Protein AF-A0A3M2DVV2-F1 (afdb_monomer)

Solvent-accessible surface area (backbone atoms only — not comparable to full-atom values): 29116 Å² total; per-residue (Å²): 140,89,76,78,59,65,28,64,72,81,63,58,71,36,78,46,66,50,74,40,46,34,91,76,77,44,74,50,50,71,62,49,54,54,27,66,40,82,92,58,80,50,89,49,68,68,37,31,52,50,21,64,58,34,41,69,49,51,72,71,43,54,72,71,62,48,73,38,52,23,46,72,46,57,51,64,42,63,79,53,57,66,66,56,40,26,35,35,51,55,31,50,72,57,50,33,54,61,42,80,55,45,69,42,31,66,51,65,69,53,43,27,72,60,34,25,70,75,41,95,84,52,73,53,38,33,50,72,96,44,59,50,53,31,35,46,90,30,47,35,35,40,34,40,27,32,34,43,40,78,24,39,41,29,57,55,83,87,37,46,28,61,69,47,60,49,99,85,56,46,45,44,74,50,28,68,40,81,39,61,34,39,39,39,36,31,57,66,97,79,60,38,61,57,33,27,38,30,39,39,34,45,36,78,52,45,28,42,63,63,44,54,47,52,36,25,59,35,10,70,66,56,22,26,36,35,29,43,47,53,76,41,16,18,70,51,22,96,79,49,46,51,53,32,24,82,50,49,65,46,84,40,63,63,89,45,28,35,82,63,59,63,56,23,49,41,58,41,54,18,63,52,65,37,64,90,43,64,47,57,40,44,52,40,26,20,33,46,39,43,50,43,15,28,49,54,36,22,51,43,32,24,50,55,68,32,68,52,62,57,53,20,56,40,31,41,75,54,73,42,66,56,49,60,39,49,30,73,27,26,20,36,40,24,29,29,54,14,16,23,32,49,46,42,26,44,21,38,36,65,49,38,44,26,37,40,32,27,32,35,45,21,34,52,52,62,48,14,32,58,39,7,71,71,33,17,71,63,45,41,55,60,59,22,63,83,65,75,37,59,94,63,45,38,74,63,34,92,85,29,27,52,89,76,36,69,68,53,46,52,45,28,64,48,20,38,65,38,33,26,46,76,35,22,59,30,28,60,52,3,66,59,35,83,57,59,33,38,30,37,40,40,35,34,27,59,74,15,47,57,40,15,54,58,13,36,40,18,38,34,44,28,26,68,34,28,32,39,78,65,64,52,96,51,73,63,99,58,70,92,63,85,64,50,84,62,57,69,50,70,75,64,61,46,50,24,79,34,85,88,52,68,22,21,57,32,28,39,71,39,39,68,29,44,60,53,23,75,49,23,40,32,46,60,46,53,52,77,40,69,47,52,72,63,41,71,44,97,65,62,47,73,48,63,22,55,16,71,47,43,52,56,34,49,44,49,27,41,47,34,36,37,73,68,45,70,26,46,50,51,47,74,62,55,134

Structure (mmCIF, N/CA/C/O backbone):
data_AF-A0A3M2DVV2-F1
#
_entry.id   AF-A0A3M2DVV2-F1
#
loop_
_atom_site.group_PDB
_atom_site.id
_atom_site.type_symbol
_atom_site.label_atom_id
_atom_site.label_alt_id
_atom_site.label_comp_id
_atom_site.label_asym_id
_atom_site.label_entity_id
_atom_site.label_seq_id
_atom_site.pdbx_PDB_ins_code
_atom_site.Cartn_x
_atom_site.Cartn_y
_atom_site.Cartn_z
_atom_site.occupancy
_atom_site.B_iso_or_equiv
_atom_site.auth_seq_id
_atom_site.auth_comp_id
_atom_site.auth_asym_id
_atom_site.auth_atom_id
_atom_site.pdbx_PDB_model_num
ATOM 1 N N . MET A 1 1 ? 14.781 4.306 -29.295 1.00 57.38 1 MET A N 1
ATOM 2 C CA . MET A 1 1 ? 15.079 3.486 -28.100 1.00 57.38 1 MET A CA 1
ATOM 3 C C . MET A 1 1 ? 13.849 2.662 -27.777 1.00 57.38 1 MET A C 1
ATOM 5 O O . MET A 1 1 ? 12.753 3.144 -28.037 1.00 57.38 1 MET A O 1
ATOM 9 N N . ALA A 1 2 ? 14.022 1.432 -27.300 1.00 65.19 2 ALA A N 1
ATOM 10 C CA . ALA A 1 2 ? 12.924 0.531 -26.959 1.00 65.19 2 ALA A CA 1
ATOM 11 C C . ALA A 1 2 ? 12.970 0.236 -25.456 1.00 65.19 2 ALA A C 1
ATOM 13 O O . ALA A 1 2 ? 14.047 -0.014 -24.921 1.00 65.19 2 ALA A O 1
ATOM 14 N N . ALA A 1 3 ? 11.817 0.292 -24.797 1.00 72.12 3 ALA A N 1
ATOM 15 C CA . ALA A 1 3 ? 11.613 -0.128 -23.414 1.00 72.12 3 ALA A CA 1
ATOM 16 C C . ALA A 1 3 ? 10.434 -1.114 -23.383 1.00 72.12 3 ALA A C 1
ATOM 18 O O . ALA A 1 3 ? 9.609 -1.078 -24.306 1.00 72.12 3 ALA A O 1
ATOM 19 N N . PRO A 1 4 ? 10.335 -1.980 -22.360 1.00 77.50 4 PRO A N 1
ATOM 20 C CA . PRO A 1 4 ? 9.113 -2.733 -22.111 1.00 77.50 4 PRO A CA 1
ATOM 21 C C . PRO A 1 4 ? 7.898 -1.800 -22.049 1.00 77.50 4 PRO A C 1
ATOM 23 O O . PRO A 1 4 ? 8.006 -0.653 -21.609 1.00 77.50 4 PRO A O 1
ATOM 26 N N . ALA A 1 5 ? 6.747 -2.284 -22.512 1.00 88.25 5 ALA A N 1
ATOM 27 C CA . ALA A 1 5 ? 5.496 -1.553 -22.356 1.00 88.25 5 ALA A CA 1
ATOM 28 C C . ALA A 1 5 ? 5.124 -1.447 -20.867 1.00 88.25 5 ALA A C 1
ATOM 30 O O . ALA A 1 5 ? 5.478 -2.322 -20.072 1.00 88.25 5 ALA A O 1
ATOM 31 N N . TYR A 1 6 ? 4.386 -0.397 -20.504 1.00 91.81 6 TYR A N 1
ATOM 32 C CA . TYR A 1 6 ? 3.827 -0.257 -19.160 1.00 91.81 6 TYR A CA 1
ATOM 33 C C . TYR A 1 6 ? 3.002 -1.494 -18.786 1.00 91.81 6 TYR A C 1
ATOM 35 O O . TYR A 1 6 ? 2.322 -2.087 -19.626 1.00 91.81 6 TYR A O 1
ATOM 43 N N . GLY A 1 7 ? 3.118 -1.919 -17.529 1.00 92.19 7 GLY A N 1
ATOM 44 C CA . GLY A 1 7 ? 2.457 -3.121 -17.021 1.00 92.19 7 GLY A CA 1
ATOM 45 C C . GLY A 1 7 ? 3.051 -4.464 -17.454 1.00 92.19 7 GLY A C 1
ATOM 46 O O . GLY A 1 7 ? 2.515 -5.504 -17.076 1.00 92.19 7 GLY A O 1
ATOM 47 N N . VAL A 1 8 ? 4.156 -4.489 -18.209 1.00 91.81 8 VAL A N 1
ATOM 48 C CA . VAL A 1 8 ? 4.840 -5.740 -18.571 1.00 91.81 8 VAL A CA 1
ATOM 49 C C . VAL A 1 8 ? 6.018 -5.993 -17.636 1.00 91.81 8 VAL A C 1
ATOM 51 O O . VAL A 1 8 ? 7.075 -5.381 -17.768 1.00 91.81 8 VAL A O 1
ATOM 54 N N . VAL A 1 9 ? 5.850 -6.960 -16.733 1.00 92.06 9 VAL A N 1
ATOM 55 C CA . VAL A 1 9 ? 6.906 -7.435 -15.827 1.00 92.06 9 VAL A CA 1
ATOM 56 C C . VAL A 1 9 ? 7.452 -8.765 -16.336 1.00 92.06 9 VAL A C 1
ATOM 58 O O . VAL A 1 9 ? 6.702 -9.708 -16.610 1.00 92.06 9 VAL A O 1
ATOM 61 N N . LEU A 1 10 ? 8.774 -8.857 -16.478 1.00 91.62 10 LEU A N 1
ATOM 62 C CA . LEU A 1 10 ? 9.421 -10.107 -16.860 1.00 91.62 10 LEU A CA 1
ATOM 63 C C . LEU A 1 10 ? 9.375 -11.088 -15.685 1.00 91.62 10 LEU A C 1
ATOM 65 O O . LEU A 1 10 ? 9.749 -10.756 -14.566 1.00 91.62 10 LEU A O 1
ATOM 69 N N . ARG A 1 11 ? 8.959 -12.330 -15.944 1.00 91.12 11 ARG A N 1
ATOM 70 C CA . ARG A 1 11 ? 9.010 -13.412 -14.947 1.00 91.12 11 ARG A CA 1
ATOM 71 C C . ARG A 1 11 ? 10.431 -13.578 -14.426 1.00 91.12 11 ARG A C 1
ATOM 73 O O . ARG A 1 11 ? 11.373 -13.567 -15.221 1.00 91.12 11 ARG A O 1
ATOM 80 N N . GLU A 1 12 ? 10.570 -13.788 -13.124 1.00 93.06 12 GLU A N 1
ATOM 81 C CA . GLU A 1 12 ? 11.866 -14.026 -12.494 1.00 93.06 12 GLU A CA 1
ATOM 82 C C . GLU A 1 12 ? 12.494 -15.351 -12.952 1.00 93.06 12 GLU A C 1
ATOM 84 O O . GLU A 1 12 ? 11.798 -16.251 -13.439 1.00 93.06 12 GLU A O 1
ATOM 89 N N . ARG A 1 13 ? 13.822 -15.472 -12.815 1.00 93.62 13 ARG A N 1
ATOM 90 C CA . ARG A 1 13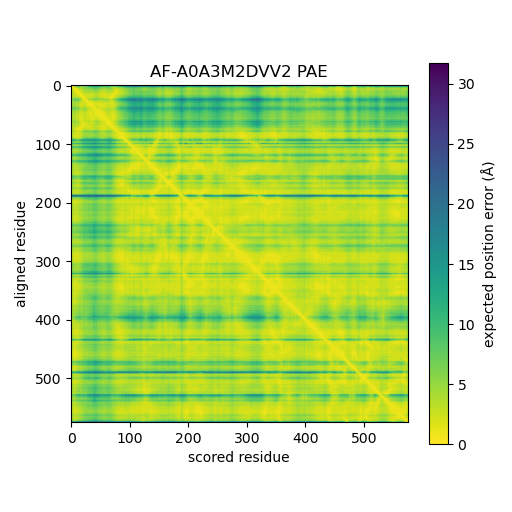 ? 14.599 -16.687 -13.147 1.00 93.62 13 ARG A CA 1
ATOM 91 C C . ARG A 1 13 ? 14.317 -17.244 -14.547 1.00 93.62 13 ARG A C 1
ATOM 93 O O . ARG A 1 13 ? 14.462 -18.441 -14.795 1.00 93.62 13 ARG A O 1
ATOM 100 N N . THR A 1 14 ? 13.896 -16.383 -15.466 1.00 94.44 14 THR A N 1
ATOM 101 C CA . THR A 1 14 ? 13.450 -16.770 -16.801 1.00 94.44 14 THR A CA 1
ATOM 102 C C . THR A 1 14 ? 14.430 -16.235 -17.827 1.00 94.44 14 THR A C 1
ATOM 104 O O . THR A 1 14 ? 14.899 -15.100 -17.742 1.00 94.44 14 THR A O 1
ATOM 107 N N . ARG A 1 15 ? 14.769 -17.083 -18.799 1.00 94.31 15 ARG A N 1
ATOM 108 C CA . ARG A 1 15 ? 15.666 -16.726 -19.894 1.00 94.31 15 ARG A CA 1
ATOM 109 C C . ARG A 1 15 ? 14.869 -16.039 -20.999 1.00 94.31 15 ARG A C 1
ATOM 111 O O . ARG A 1 15 ? 13.943 -16.637 -21.543 1.00 94.31 15 ARG A O 1
ATOM 118 N N . TYR A 1 16 ? 15.264 -14.822 -21.347 1.00 93.62 16 TYR A N 1
ATOM 119 C CA . TYR A 1 16 ? 14.666 -14.017 -22.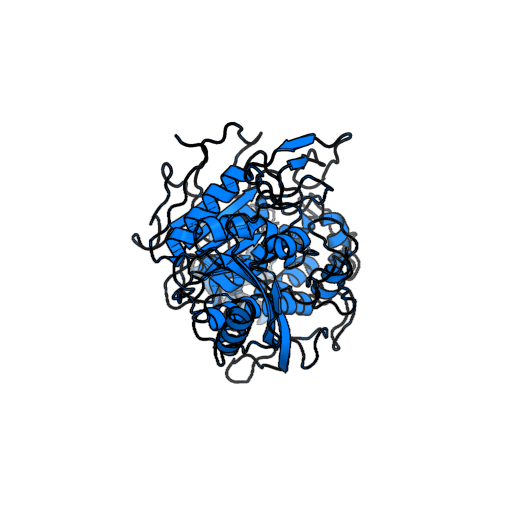407 1.00 93.62 16 TYR A CA 1
ATOM 120 C C . TYR A 1 16 ? 15.675 -13.728 -23.508 1.00 93.62 16 TYR A C 1
ATOM 122 O O . TYR A 1 16 ? 16.884 -13.661 -23.276 1.00 93.62 16 TYR A O 1
ATOM 130 N N . GLY A 1 17 ? 15.156 -13.523 -24.714 1.00 93.56 17 GLY A N 1
ATOM 131 C CA . GLY A 1 17 ? 15.894 -12.911 -25.805 1.00 93.56 17 GLY A CA 1
ATOM 132 C C . GLY A 1 17 ? 15.364 -11.507 -26.072 1.00 93.56 17 GLY A C 1
ATOM 133 O O . GLY A 1 17 ? 14.154 -11.314 -26.148 1.00 93.56 17 GLY A O 1
ATOM 134 N N . ALA A 1 18 ? 16.266 -10.544 -26.234 1.00 92.31 18 ALA A N 1
ATOM 135 C CA . ALA A 1 18 ? 15.945 -9.205 -26.711 1.00 92.31 18 ALA A CA 1
ATOM 136 C C . ALA A 1 18 ? 16.706 -8.940 -28.008 1.00 92.31 18 ALA A C 1
ATOM 138 O O . ALA A 1 18 ? 17.885 -9.275 -28.123 1.00 92.31 18 ALA A O 1
ATOM 139 N N . TYR A 1 19 ? 16.035 -8.334 -28.984 1.00 92.94 19 TYR A N 1
ATOM 140 C CA . TYR A 1 19 ? 16.631 -7.990 -30.268 1.00 92.94 19 TYR A CA 1
ATOM 141 C C . TYR A 1 19 ? 16.130 -6.639 -30.773 1.00 92.94 19 TYR A C 1
ATOM 143 O O . TYR A 1 19 ? 15.045 -6.182 -30.423 1.00 92.94 19 TYR A O 1
ATOM 151 N N . VAL A 1 20 ? 16.949 -6.003 -31.605 1.00 91.56 20 VAL A N 1
ATOM 152 C CA . VAL A 1 20 ? 16.638 -4.753 -32.300 1.00 91.56 20 VAL A CA 1
ATOM 153 C C . VAL A 1 20 ? 16.624 -5.039 -33.790 1.00 91.56 20 VAL A C 1
ATOM 155 O O . VAL A 1 20 ? 17.562 -5.644 -34.306 1.00 91.56 20 VAL A O 1
ATOM 158 N N . LEU A 1 21 ? 15.579 -4.591 -34.480 1.00 92.81 21 LEU A N 1
ATOM 159 C CA . LEU A 1 21 ? 15.460 -4.721 -35.929 1.00 92.81 21 LEU A CA 1
ATOM 160 C C . LEU A 1 21 ? 16.149 -3.557 -36.650 1.00 92.81 21 LEU A C 1
ATOM 162 O O . LEU A 1 21 ? 16.151 -2.426 -36.161 1.00 92.81 21 LEU A O 1
ATOM 166 N N . ARG A 1 22 ? 16.664 -3.805 -37.856 1.00 92.12 22 ARG A N 1
ATOM 167 C CA . ARG A 1 22 ? 17.235 -2.784 -38.750 1.00 92.12 22 ARG A CA 1
ATOM 168 C C . ARG A 1 22 ? 16.234 -1.680 -39.076 1.00 92.12 22 ARG A C 1
ATOM 170 O O . ARG A 1 22 ? 16.613 -0.514 -39.147 1.00 92.12 22 ARG A O 1
ATOM 177 N N . ALA A 1 23 ? 14.949 -2.028 -39.173 1.00 89.25 23 ALA A N 1
ATOM 178 C CA . ALA A 1 23 ? 13.846 -1.082 -39.343 1.00 89.25 23 ALA A CA 1
ATOM 179 C C . ALA A 1 23 ? 13.779 0.004 -38.245 1.00 89.25 23 ALA A C 1
ATOM 181 O O . ALA A 1 23 ? 13.223 1.073 -38.480 1.00 89.25 23 ALA A O 1
ATOM 182 N N . ALA A 1 24 ? 14.388 -0.222 -37.073 1.00 84.06 24 ALA A N 1
ATOM 183 C CA . ALA A 1 24 ? 14.516 0.779 -36.011 1.00 84.06 24 ALA A CA 1
ATOM 184 C C . ALA A 1 24 ? 15.679 1.776 -36.231 1.00 84.06 24 ALA A C 1
ATOM 186 O O . ALA A 1 24 ? 16.019 2.533 -35.322 1.00 84.06 24 ALA A O 1
ATOM 187 N N . GLY A 1 25 ? 16.318 1.766 -37.408 1.00 85.50 25 GLY A N 1
ATOM 188 C CA . GLY A 1 25 ? 17.458 2.626 -37.741 1.00 85.50 25 GLY A CA 1
ATOM 189 C C . GLY A 1 25 ? 18.800 2.131 -37.192 1.00 85.50 25 GLY A C 1
ATOM 190 O O . GLY A 1 25 ? 19.773 2.882 -37.189 1.00 85.50 25 GLY A O 1
ATOM 191 N N . ALA A 1 26 ? 18.866 0.883 -36.719 1.00 85.88 26 ALA A N 1
ATOM 192 C CA . ALA A 1 26 ? 20.089 0.267 -36.216 1.00 85.88 26 ALA A CA 1
ATOM 193 C C . ALA A 1 26 ? 20.823 -0.495 -37.332 1.00 85.88 26 ALA A C 1
ATOM 195 O O . ALA A 1 26 ? 20.215 -1.256 -38.083 1.00 85.88 26 ALA A O 1
ATOM 196 N N . ALA A 1 27 ? 22.144 -0.335 -37.411 1.00 90.88 27 ALA A N 1
ATOM 197 C CA . ALA A 1 27 ? 22.994 -1.139 -38.285 1.00 90.88 27 ALA A CA 1
ATOM 198 C C . ALA A 1 27 ? 23.753 -2.183 -37.450 1.00 90.88 27 ALA A C 1
ATOM 200 O O . ALA A 1 27 ? 24.329 -1.814 -36.422 1.00 90.88 27 ALA A O 1
ATOM 201 N N . PRO A 1 28 ? 23.785 -3.464 -37.862 1.00 92.38 28 PRO A N 1
ATOM 202 C CA . PRO A 1 28 ? 24.572 -4.459 -37.153 1.00 92.38 28 PRO A CA 1
ATOM 203 C C . PRO A 1 28 ? 26.061 -4.149 -37.261 1.00 92.38 28 PRO A C 1
ATOM 205 O O . PRO A 1 28 ? 26.577 -3.844 -38.339 1.00 92.38 28 PRO A O 1
ATOM 208 N N . ALA A 1 29 ? 26.769 -4.268 -36.139 1.00 92.50 29 ALA A N 1
ATOM 209 C CA . ALA A 1 29 ? 28.224 -4.232 -36.151 1.00 92.50 29 ALA A CA 1
ATOM 210 C C . ALA A 1 29 ? 28.768 -5.427 -36.962 1.00 92.50 29 ALA A C 1
ATOM 212 O O . ALA A 1 29 ? 28.179 -6.508 -36.886 1.00 92.50 29 ALA A O 1
ATOM 213 N N . PRO A 1 30 ? 29.906 -5.302 -37.673 1.00 93.25 30 PRO A N 1
ATOM 214 C CA . PRO A 1 30 ? 30.486 -6.412 -38.437 1.00 93.25 30 PRO A CA 1
ATOM 215 C C . PRO A 1 30 ? 30.672 -7.695 -37.613 1.00 93.25 30 PRO A C 1
ATOM 217 O O . PRO A 1 30 ? 30.314 -8.774 -38.071 1.00 93.25 30 PRO A O 1
ATOM 220 N N . ALA A 1 31 ? 31.119 -7.561 -36.360 1.00 92.50 31 ALA A N 1
ATOM 221 C CA . ALA A 1 31 ? 31.248 -8.682 -35.430 1.00 92.50 31 ALA A CA 1
ATOM 222 C C . ALA A 1 31 ? 29.899 -9.351 -35.107 1.00 92.50 31 ALA A C 1
ATOM 224 O O . ALA A 1 31 ? 29.834 -10.563 -34.943 1.00 92.50 31 ALA A O 1
ATOM 225 N N . PHE A 1 32 ? 28.803 -8.587 -35.039 1.00 93.81 32 PHE A N 1
ATOM 226 C CA . PHE A 1 32 ? 27.476 -9.170 -34.852 1.00 93.81 32 PHE A CA 1
ATOM 227 C C . PHE A 1 32 ? 26.983 -9.873 -36.118 1.00 93.81 32 PHE A C 1
ATOM 229 O O . PHE A 1 32 ? 26.365 -10.922 -36.005 1.00 93.81 32 PHE A O 1
ATOM 236 N N . VAL A 1 33 ? 27.280 -9.345 -37.313 1.00 93.62 33 VAL A N 1
ATOM 237 C CA . VAL A 1 33 ? 26.953 -10.027 -38.579 1.00 93.62 33 VAL A CA 1
ATOM 238 C C . VAL A 1 33 ? 27.631 -11.396 -38.642 1.00 93.62 33 VAL A C 1
ATOM 240 O O . VAL A 1 33 ? 26.970 -12.382 -38.951 1.00 93.62 33 VAL A O 1
ATOM 243 N N . GLU A 1 34 ? 28.918 -11.465 -38.294 1.00 94.25 34 GLU A N 1
ATOM 244 C CA . GLU A 1 34 ? 29.663 -12.727 -38.209 1.00 94.25 34 GLU A CA 1
ATOM 245 C C . GLU A 1 34 ? 29.087 -13.652 -37.124 1.00 94.25 34 GLU A C 1
ATOM 247 O O . GLU A 1 34 ? 28.852 -14.830 -37.375 1.00 94.25 34 GLU A O 1
ATOM 252 N N . ALA A 1 35 ? 28.774 -13.125 -35.935 1.00 94.06 35 ALA A N 1
ATOM 253 C CA . ALA A 1 35 ? 28.162 -13.921 -34.872 1.00 94.06 35 ALA A CA 1
ATOM 254 C C . ALA A 1 35 ? 26.756 -14.440 -35.236 1.00 94.06 35 ALA A C 1
ATOM 256 O O . ALA A 1 35 ? 26.377 -15.532 -34.816 1.00 94.06 35 ALA A O 1
ATOM 257 N N . ALA A 1 36 ? 25.975 -13.673 -35.999 1.00 92.75 36 ALA A N 1
ATOM 258 C CA . ALA A 1 36 ? 24.618 -14.026 -36.400 1.00 92.75 36 ALA A CA 1
ATOM 259 C C . ALA A 1 36 ? 24.570 -15.063 -37.536 1.00 92.75 36 ALA A C 1
ATOM 261 O O . ALA A 1 36 ? 23.527 -15.695 -37.731 1.00 92.75 36 ALA A O 1
ATOM 262 N N . ASP A 1 37 ? 25.677 -15.280 -38.258 1.00 92.19 37 ASP A N 1
ATOM 263 C CA . ASP A 1 37 ? 25.796 -16.372 -39.223 1.00 92.19 37 ASP A CA 1
ATOM 264 C C . ASP A 1 37 ? 25.933 -17.718 -38.504 1.00 92.19 37 ASP A C 1
ATOM 266 O O . ASP A 1 37 ? 27.018 -18.179 -38.167 1.00 92.19 37 ASP A O 1
ATOM 270 N N . LEU A 1 38 ? 24.802 -18.388 -38.294 1.00 92.00 38 LEU A N 1
ATOM 271 C CA . LEU A 1 38 ? 24.761 -19.680 -37.613 1.00 92.00 38 LEU A CA 1
ATOM 272 C C . LEU A 1 38 ? 25.299 -20.853 -38.452 1.00 92.00 38 LEU A C 1
ATOM 274 O O . LEU A 1 38 ? 25.334 -21.971 -37.928 1.00 92.00 38 LEU A O 1
ATOM 278 N N . THR A 1 39 ? 25.682 -20.634 -39.718 1.00 93.19 39 THR A N 1
ATOM 279 C CA . THR A 1 39 ? 26.181 -21.692 -40.616 1.00 93.19 39 THR A CA 1
ATOM 280 C C . THR A 1 39 ? 27.647 -22.037 -40.374 1.00 93.19 39 THR A C 1
ATOM 282 O O . THR A 1 39 ? 28.076 -23.152 -40.677 1.00 93.19 39 THR A O 1
ATOM 285 N N . THR A 1 40 ? 28.405 -21.110 -39.787 1.00 93.19 40 THR A N 1
ATOM 286 C CA . THR A 1 40 ? 29.817 -21.287 -39.455 1.00 93.19 40 THR A CA 1
ATOM 287 C C . THR A 1 40 ? 30.097 -20.842 -38.021 1.00 93.19 40 THR A C 1
ATOM 289 O O . THR A 1 40 ? 29.336 -20.082 -37.424 1.00 93.19 40 THR A O 1
ATOM 292 N N . VAL A 1 41 ? 31.173 -21.370 -37.431 1.00 93.69 41 VAL A N 1
ATOM 293 C CA . VAL A 1 41 ? 31.670 -20.897 -36.133 1.00 93.69 41 VAL A CA 1
ATOM 294 C C . VAL A 1 41 ? 32.752 -19.846 -36.402 1.00 93.69 41 VAL A C 1
ATOM 296 O O . VAL A 1 41 ? 33.725 -20.180 -37.086 1.00 93.69 41 VAL A O 1
ATOM 299 N N . PRO A 1 42 ? 32.612 -18.615 -35.879 1.00 95.88 42 PRO A N 1
ATOM 300 C CA . PRO A 1 42 ? 33.603 -17.553 -36.029 1.00 95.88 42 PRO A CA 1
ATOM 301 C C . PRO A 1 42 ? 34.996 -17.999 -35.579 1.00 95.88 42 PRO A C 1
ATOM 303 O O . PRO A 1 42 ? 35.143 -18.682 -34.563 1.00 95.88 42 PRO A O 1
ATOM 306 N N . SER A 1 43 ? 36.036 -17.600 -36.315 1.00 95.31 43 SER A N 1
ATOM 307 C CA . SER A 1 43 ? 37.419 -17.908 -35.923 1.00 95.31 43 SER A CA 1
ATOM 308 C C . SER A 1 43 ? 37.906 -17.049 -34.758 1.00 95.31 43 SER A C 1
ATOM 310 O O . SER A 1 43 ? 38.802 -17.467 -34.025 1.00 95.31 43 SER A O 1
ATOM 312 N N . ASP A 1 44 ? 37.332 -15.853 -34.592 1.00 96.56 44 ASP A N 1
ATOM 313 C CA . ASP A 1 44 ? 37.590 -15.000 -33.436 1.00 96.56 44 ASP A CA 1
ATOM 314 C C . ASP A 1 44 ? 36.877 -15.584 -32.196 1.00 96.56 44 ASP A C 1
ATOM 316 O O . ASP A 1 44 ? 35.644 -15.694 -32.194 1.00 96.56 44 ASP A O 1
ATOM 320 N N . PRO A 1 45 ? 37.608 -15.938 -31.119 1.00 96.62 45 PRO A N 1
ATOM 321 C CA . PRO A 1 45 ? 37.011 -16.514 -29.916 1.00 96.62 45 PRO A CA 1
ATOM 322 C C . PRO A 1 45 ? 35.952 -15.628 -29.247 1.00 96.62 45 PRO A C 1
ATOM 324 O O . PRO A 1 45 ? 34.996 -16.153 -28.675 1.00 96.62 45 PRO A O 1
ATOM 327 N N . ALA A 1 46 ? 36.091 -14.299 -29.308 1.00 95.44 46 ALA A N 1
ATOM 328 C CA . ALA A 1 46 ? 35.118 -13.375 -28.733 1.00 95.44 46 ALA A CA 1
ATOM 329 C C . ALA A 1 46 ? 33.814 -13.378 -29.542 1.00 95.44 46 ALA A C 1
ATOM 331 O O . ALA A 1 46 ? 32.726 -13.427 -28.967 1.00 95.44 46 ALA A O 1
ATOM 332 N N . VAL A 1 47 ? 33.914 -13.402 -30.872 1.00 96.06 47 VAL A N 1
ATOM 333 C CA . VAL A 1 47 ? 32.749 -13.470 -31.766 1.00 96.06 47 VAL A CA 1
ATOM 334 C C . VAL A 1 47 ? 32.062 -14.834 -31.661 1.00 96.06 47 VAL A C 1
ATOM 336 O O . VAL A 1 47 ? 30.835 -14.896 -31.594 1.00 96.06 47 VAL A O 1
ATOM 339 N N . ALA A 1 48 ? 32.826 -15.923 -31.538 1.00 96.44 48 ALA A N 1
ATOM 340 C CA . ALA A 1 48 ? 32.285 -17.259 -31.292 1.00 96.44 48 ALA A CA 1
ATOM 341 C C . ALA A 1 48 ? 31.535 -17.344 -29.949 1.00 96.44 48 ALA A C 1
ATOM 343 O O . ALA A 1 48 ? 30.467 -17.955 -29.872 1.00 96.44 48 ALA A O 1
ATOM 344 N N . ALA A 1 49 ? 32.047 -16.692 -28.898 1.00 95.00 49 ALA A N 1
ATOM 345 C CA . ALA A 1 49 ? 31.364 -16.604 -27.608 1.00 95.00 49 ALA A CA 1
ATOM 346 C C . ALA A 1 49 ? 30.053 -15.803 -27.699 1.00 95.00 49 ALA A C 1
ATOM 348 O O . ALA A 1 49 ? 29.030 -16.233 -27.159 1.00 95.00 49 ALA A O 1
ATOM 349 N N . VAL A 1 50 ? 30.050 -14.678 -28.426 1.00 93.25 50 VAL A N 1
ATOM 350 C CA . VAL A 1 50 ? 28.826 -13.908 -28.705 1.00 93.25 50 VAL A CA 1
ATOM 351 C C . VAL A 1 50 ? 27.824 -14.760 -29.481 1.00 93.25 50 VAL A C 1
ATOM 353 O O . VAL A 1 50 ? 26.674 -14.852 -29.054 1.00 93.25 50 VAL A O 1
ATOM 356 N N . GLN A 1 51 ? 28.252 -15.439 -30.553 1.00 95.75 51 GLN A N 1
ATOM 357 C CA . GLN A 1 51 ? 27.403 -16.353 -31.321 1.00 95.75 51 GLN A CA 1
ATOM 358 C C . GLN A 1 51 ? 26.771 -17.405 -30.408 1.00 95.75 51 GLN A C 1
ATOM 360 O O . GLN A 1 51 ? 25.559 -17.589 -30.440 1.00 95.75 51 GLN A O 1
ATOM 365 N N . ALA A 1 52 ? 27.562 -18.080 -29.570 1.00 95.62 52 ALA A N 1
ATOM 366 C CA . ALA A 1 52 ? 27.050 -19.091 -28.648 1.00 95.62 52 ALA A CA 1
ATOM 367 C C . ALA A 1 52 ? 26.005 -18.520 -27.670 1.00 95.62 52 ALA A C 1
ATOM 369 O O . ALA A 1 52 ? 25.011 -19.187 -27.375 1.00 95.62 52 ALA A O 1
ATOM 370 N N . SER A 1 53 ? 26.199 -17.282 -27.204 1.00 94.38 53 SER A N 1
ATOM 371 C CA . SER A 1 53 ? 25.264 -16.592 -26.309 1.00 94.38 53 SER A CA 1
ATOM 372 C C . SER A 1 53 ? 23.915 -16.294 -26.978 1.00 94.38 53 SER A C 1
ATOM 374 O O . SER A 1 53 ? 22.863 -16.586 -26.401 1.00 94.38 53 SER A O 1
ATOM 376 N N . VAL A 1 54 ? 23.931 -15.763 -28.209 1.00 95.75 54 VAL A N 1
ATOM 377 C CA . VAL A 1 54 ? 22.714 -15.318 -28.920 1.00 95.75 54 VAL A CA 1
ATOM 378 C C . VAL A 1 54 ? 22.054 -16.401 -29.773 1.00 95.75 54 VAL A C 1
ATOM 380 O O . VAL A 1 54 ? 20.892 -16.251 -30.150 1.00 95.75 54 VAL A O 1
ATOM 383 N N . ARG A 1 55 ? 22.752 -17.508 -30.053 1.00 95.88 55 ARG A N 1
ATOM 384 C CA . ARG A 1 55 ? 22.266 -18.620 -30.883 1.00 95.88 55 ARG A CA 1
ATOM 385 C C . ARG A 1 55 ? 20.864 -19.110 -30.495 1.00 95.88 55 ARG A C 1
ATOM 387 O O . ARG A 1 55 ? 20.046 -19.194 -31.404 1.00 95.88 55 ARG A O 1
ATOM 394 N N . PRO A 1 56 ? 20.522 -19.349 -29.210 1.00 95.69 56 PRO A N 1
ATOM 395 C CA . PRO A 1 56 ? 19.185 -19.829 -28.850 1.00 95.69 56 PRO A CA 1
ATOM 396 C C . PRO A 1 56 ? 18.060 -18.866 -29.244 1.00 95.69 56 PRO A C 1
ATOM 398 O O . PRO A 1 56 ? 16.981 -19.306 -29.624 1.00 95.69 56 PRO A O 1
ATOM 401 N N . LEU A 1 57 ? 18.311 -17.555 -29.171 1.00 96.06 57 LEU A N 1
ATOM 402 C CA . LEU A 1 57 ? 17.359 -16.550 -29.637 1.00 96.06 57 LEU A CA 1
ATOM 403 C C . LEU A 1 57 ? 17.264 -16.581 -31.160 1.00 96.06 57 LEU A C 1
ATOM 405 O O . LEU A 1 57 ? 16.166 -16.683 -31.692 1.00 96.06 57 LEU A O 1
ATOM 409 N N . LEU A 1 58 ? 18.397 -16.528 -31.864 1.00 95.56 58 LEU A N 1
ATOM 410 C CA . LEU A 1 58 ? 18.386 -16.508 -33.325 1.00 95.56 58 LEU A CA 1
ATOM 411 C C . LEU A 1 58 ? 17.707 -17.758 -33.896 1.00 95.56 58 LEU A C 1
ATOM 413 O O . LEU A 1 58 ? 16.894 -17.622 -34.803 1.00 95.56 58 LEU A O 1
ATOM 417 N N . GLU A 1 59 ? 17.963 -18.943 -33.336 1.00 95.25 59 GLU A N 1
ATOM 418 C CA . GLU A 1 59 ? 17.317 -20.207 -33.722 1.00 95.25 59 GLU A CA 1
ATOM 419 C C . GLU A 1 59 ? 15.800 -20.212 -33.485 1.00 95.25 59 GLU A C 1
ATOM 421 O O . GLU A 1 59 ? 15.083 -20.845 -34.257 1.00 95.25 59 GLU A O 1
ATOM 426 N N . ALA A 1 60 ? 15.310 -19.486 -32.473 1.00 95.25 60 ALA A N 1
ATOM 427 C CA . ALA A 1 60 ? 13.883 -19.354 -32.179 1.00 95.25 60 ALA A CA 1
ATOM 428 C C . ALA A 1 60 ? 13.146 -18.373 -33.110 1.00 95.25 60 ALA A C 1
ATOM 430 O O . ALA A 1 60 ? 11.921 -18.436 -33.208 1.00 95.25 60 ALA A O 1
ATOM 431 N N . LEU A 1 61 ? 13.869 -17.471 -33.783 1.00 95.56 61 LEU A N 1
ATOM 432 C CA . LEU A 1 61 ? 13.298 -16.540 -34.758 1.00 95.56 61 LEU A CA 1
ATOM 433 C C . LEU A 1 61 ? 13.111 -17.216 -36.120 1.00 95.56 61 LEU A C 1
ATOM 435 O O . LEU A 1 61 ? 13.963 -17.998 -36.564 1.00 95.56 61 LEU A O 1
ATOM 439 N N . ASP A 1 62 ? 12.030 -16.850 -36.809 1.00 95.12 62 ASP A N 1
ATOM 440 C CA . ASP A 1 62 ? 11.842 -17.170 -38.220 1.00 95.12 62 ASP A CA 1
ATOM 441 C C . ASP A 1 62 ? 12.913 -16.488 -39.095 1.00 95.12 62 ASP A C 1
ATOM 443 O O . ASP A 1 62 ? 13.615 -15.567 -38.665 1.00 95.12 62 ASP A O 1
ATOM 447 N N . ALA A 1 63 ? 13.074 -16.980 -40.325 1.00 90.38 63 ALA A N 1
ATOM 448 C CA . ALA A 1 63 ? 14.145 -16.540 -41.215 1.00 90.38 63 ALA A CA 1
ATOM 449 C C . ALA A 1 63 ? 14.050 -15.049 -41.579 1.00 90.38 63 ALA A C 1
ATOM 451 O O . ALA A 1 63 ? 15.088 -14.386 -41.644 1.00 90.38 63 ALA A O 1
ATOM 452 N N . ASP A 1 64 ? 12.835 -14.530 -41.768 1.00 93.06 64 ASP A N 1
ATOM 453 C CA . ASP A 1 64 ? 12.606 -13.145 -42.181 1.00 93.06 64 ASP A CA 1
ATOM 454 C C . ASP A 1 64 ? 12.942 -12.194 -41.028 1.00 93.06 64 ASP A C 1
ATOM 456 O O . ASP A 1 64 ? 13.732 -11.263 -41.193 1.00 93.06 64 ASP A O 1
ATOM 460 N N . THR A 1 65 ? 12.450 -12.487 -39.820 1.00 93.94 65 THR A N 1
ATOM 461 C CA . THR A 1 65 ? 12.786 -11.709 -38.620 1.00 93.94 65 THR A CA 1
ATOM 462 C C . THR A 1 65 ? 14.284 -11.756 -38.332 1.00 93.94 65 THR A C 1
ATOM 464 O O . THR A 1 65 ? 14.890 -10.725 -38.039 1.00 93.94 65 THR A O 1
ATOM 467 N N . ARG A 1 66 ? 14.914 -12.935 -38.445 1.00 92.88 66 ARG A N 1
ATOM 468 C CA . ARG A 1 66 ? 16.353 -13.112 -38.194 1.00 92.88 66 ARG A CA 1
ATOM 469 C C . ARG A 1 66 ? 17.212 -12.264 -39.133 1.00 92.88 66 ARG A C 1
ATOM 471 O O . ARG A 1 66 ? 18.194 -11.680 -38.674 1.00 92.88 66 ARG A O 1
ATOM 478 N N . ALA A 1 67 ? 16.857 -12.184 -40.417 1.00 89.88 67 ALA A N 1
ATOM 479 C CA . ALA A 1 67 ? 17.591 -11.392 -41.407 1.00 89.88 67 ALA A CA 1
ATOM 480 C C . ALA A 1 67 ? 17.597 -9.887 -41.071 1.00 89.88 67 ALA A C 1
ATOM 482 O O . ALA A 1 67 ? 18.574 -9.180 -41.342 1.00 89.88 67 ALA A O 1
ATOM 483 N N . GLU A 1 68 ? 16.538 -9.421 -40.412 1.00 93.88 68 GLU A N 1
ATOM 484 C CA . GLU A 1 68 ? 16.355 -8.031 -40.006 1.00 93.88 68 GLU A CA 1
ATOM 485 C C . GLU A 1 68 ? 16.970 -7.694 -38.640 1.00 93.88 68 GLU A C 1
ATOM 487 O O . GLU A 1 68 ? 16.961 -6.528 -38.247 1.00 93.88 68 GLU A O 1
ATOM 492 N N . VAL A 1 69 ? 17.551 -8.646 -37.903 1.00 94.81 69 VAL A N 1
ATOM 493 C CA . VAL A 1 69 ? 18.169 -8.352 -36.600 1.00 94.81 69 VAL A CA 1
ATOM 494 C C . VAL A 1 69 ? 19.458 -7.536 -36.776 1.00 94.81 69 VAL A C 1
ATOM 496 O O . VAL A 1 69 ? 20.395 -7.933 -37.469 1.00 94.81 69 VAL A O 1
ATOM 499 N N . ALA A 1 70 ? 19.516 -6.381 -36.114 1.00 94.06 70 ALA A N 1
ATOM 500 C CA . ALA A 1 70 ? 20.682 -5.504 -36.039 1.00 94.06 70 ALA A CA 1
ATOM 501 C C . ALA A 1 70 ? 21.519 -5.740 -34.769 1.00 94.06 70 ALA A C 1
ATOM 503 O O . ALA A 1 70 ? 22.737 -5.593 -34.788 1.00 94.06 70 ALA A O 1
ATOM 504 N N . ALA A 1 71 ? 20.877 -6.103 -33.661 1.00 92.69 71 ALA A N 1
ATOM 505 C CA . ALA A 1 71 ? 21.541 -6.448 -32.409 1.00 92.69 71 ALA A CA 1
ATOM 506 C C . ALA A 1 71 ? 20.673 -7.427 -31.623 1.00 92.69 71 ALA A C 1
ATOM 508 O O . ALA A 1 71 ? 19.446 -7.372 -31.714 1.00 92.69 71 ALA A O 1
ATOM 509 N N . ALA A 1 72 ? 21.299 -8.296 -30.834 1.00 94.00 72 ALA A N 1
ATOM 510 C CA . ALA A 1 72 ? 20.593 -9.244 -29.990 1.00 94.00 72 ALA A CA 1
ATOM 511 C C . ALA A 1 72 ? 21.364 -9.536 -28.705 1.00 94.00 72 ALA A C 1
ATOM 513 O O . ALA A 1 72 ? 22.593 -9.497 -28.674 1.00 94.00 72 ALA A O 1
ATOM 514 N N . THR A 1 73 ? 20.625 -9.870 -27.656 1.00 93.12 73 THR A N 1
ATOM 515 C CA . THR A 1 73 ? 21.165 -10.389 -26.407 1.00 93.12 73 THR A CA 1
ATOM 516 C C . THR A 1 73 ? 20.228 -11.441 -25.835 1.00 93.12 73 THR A C 1
ATOM 518 O O . THR A 1 73 ? 19.023 -11.448 -26.096 1.00 93.12 73 THR A O 1
ATOM 521 N N . VAL A 1 74 ? 20.799 -12.339 -25.045 1.00 95.00 74 VAL A N 1
ATOM 522 C CA . VAL A 1 74 ? 20.062 -13.318 -24.259 1.00 95.00 74 VAL A CA 1
ATOM 523 C C . VAL A 1 74 ? 20.465 -13.117 -22.812 1.00 95.00 74 VAL A C 1
ATOM 525 O O . VAL A 1 74 ? 21.651 -13.106 -22.491 1.00 95.00 74 VAL A O 1
ATOM 528 N N . PHE A 1 75 ? 19.479 -12.959 -21.942 1.00 92.81 75 PHE A N 1
ATOM 529 C CA . PHE A 1 75 ? 19.697 -12.709 -20.524 1.00 92.81 75 PHE A CA 1
ATOM 530 C C . PHE A 1 75 ? 18.731 -13.537 -19.688 1.00 92.81 75 PHE A C 1
ATOM 532 O O . PHE A 1 75 ? 17.715 -14.030 -20.180 1.00 92.81 75 PHE A O 1
ATOM 539 N N . THR A 1 76 ? 19.068 -13.701 -18.417 1.00 93.81 76 THR A N 1
ATOM 540 C CA . THR A 1 76 ? 18.214 -14.363 -17.435 1.00 93.81 76 THR A CA 1
ATOM 541 C C . THR A 1 76 ? 17.888 -13.347 -16.360 1.00 93.81 76 THR A C 1
ATOM 543 O O . THR A 1 76 ? 18.797 -12.707 -15.834 1.00 93.81 76 THR A O 1
ATOM 546 N N . THR A 1 77 ? 16.606 -13.182 -16.059 1.00 93.12 77 THR A N 1
ATOM 547 C CA . THR A 1 77 ? 16.160 -12.331 -14.952 1.00 93.12 77 THR A CA 1
ATOM 548 C C . THR A 1 77 ? 16.593 -12.925 -13.614 1.00 93.12 77 THR A C 1
ATOM 550 O O . THR A 1 77 ? 16.612 -14.147 -13.438 1.00 93.12 77 THR A O 1
ATOM 553 N N . GLU A 1 78 ? 16.952 -12.068 -12.659 1.00 91.50 78 GLU A N 1
ATOM 554 C CA . GLU A 1 78 ? 17.235 -12.507 -11.293 1.00 91.50 78 GLU A CA 1
ATOM 555 C C . GLU A 1 78 ? 15.948 -12.872 -10.534 1.00 91.50 78 GLU A C 1
ATOM 557 O O . GLU A 1 78 ? 14.851 -12.824 -11.089 1.00 91.50 78 GLU A O 1
ATOM 562 N N . SER A 1 79 ? 16.090 -13.294 -9.275 1.00 91.88 79 SER A N 1
ATOM 563 C CA . SER A 1 79 ? 14.960 -13.441 -8.355 1.00 91.88 79 SER A CA 1
ATOM 564 C C . SER A 1 79 ? 14.824 -12.169 -7.537 1.00 91.88 79 SER A C 1
ATOM 566 O O . SER A 1 79 ? 15.796 -11.756 -6.906 1.00 91.88 79 SER A O 1
ATOM 568 N N . VAL A 1 80 ? 13.629 -11.586 -7.526 1.00 91.56 80 VAL A N 1
ATOM 569 C CA . VAL A 1 80 ? 13.366 -10.314 -6.831 1.00 91.56 80 VAL A CA 1
ATOM 570 C C . VAL A 1 80 ? 12.420 -10.474 -5.644 1.00 91.56 80 VAL A C 1
ATOM 572 O O . VAL A 1 80 ? 12.445 -9.648 -4.736 1.00 91.56 80 VAL A O 1
ATOM 575 N N . THR A 1 81 ? 11.648 -11.565 -5.587 1.00 95.62 81 THR A N 1
ATOM 576 C CA . THR A 1 81 ? 10.605 -11.755 -4.565 1.00 95.62 81 THR A CA 1
ATOM 577 C C . THR A 1 81 ? 10.947 -12.792 -3.492 1.00 95.62 81 THR A C 1
ATOM 579 O O . THR A 1 81 ? 10.426 -12.706 -2.380 1.00 95.62 81 THR A O 1
ATOM 582 N N . ALA A 1 82 ? 11.843 -13.749 -3.769 1.00 94.94 82 ALA A N 1
ATOM 583 C CA . ALA A 1 82 ? 12.162 -14.848 -2.845 1.00 94.94 82 ALA A CA 1
ATOM 584 C C . ALA A 1 82 ? 12.673 -14.365 -1.472 1.00 94.94 82 ALA A C 1
ATOM 586 O O . ALA A 1 82 ? 12.306 -14.915 -0.438 1.00 94.94 82 ALA A O 1
ATOM 587 N N . GLU A 1 83 ? 13.468 -13.296 -1.459 1.00 96.25 83 GLU A N 1
ATOM 588 C CA . GLU A 1 83 ? 13.978 -12.664 -0.236 1.00 96.25 83 GLU A CA 1
ATOM 589 C C . GLU A 1 83 ? 12.848 -12.111 0.650 1.00 96.25 83 GLU A C 1
ATOM 591 O O . GLU A 1 83 ? 12.928 -12.181 1.874 1.00 96.25 83 GLU A O 1
ATOM 596 N N . MET A 1 84 ? 11.762 -11.615 0.050 1.00 97.50 84 MET A N 1
ATOM 597 C CA . MET A 1 84 ? 10.602 -11.122 0.795 1.00 97.50 84 MET A CA 1
ATOM 598 C C . MET A 1 84 ? 9.779 -12.262 1.409 1.00 97.50 84 MET A C 1
ATOM 600 O O . MET A 1 84 ? 9.240 -12.112 2.504 1.00 97.50 84 MET A O 1
ATOM 604 N N . VAL A 1 85 ? 9.729 -13.430 0.756 1.00 97.19 85 VAL A N 1
ATOM 605 C CA . VAL A 1 85 ? 9.136 -14.641 1.351 1.00 97.19 85 VAL A CA 1
ATOM 606 C C . VAL A 1 85 ? 9.926 -15.061 2.592 1.00 97.19 85 VAL A C 1
ATOM 608 O O . VAL A 1 85 ? 9.320 -15.281 3.637 1.00 97.19 85 VAL A O 1
ATOM 611 N N . ALA A 1 86 ? 11.261 -15.073 2.516 1.00 97.62 86 ALA A N 1
ATOM 612 C CA . ALA A 1 86 ? 12.119 -15.387 3.660 1.00 97.62 86 ALA A CA 1
ATOM 613 C C . ALA A 1 86 ? 11.967 -14.374 4.814 1.00 97.62 86 ALA A C 1
ATOM 615 O O . ALA A 1 86 ? 11.953 -14.766 5.980 1.00 97.62 86 ALA A O 1
ATOM 616 N N . LEU A 1 87 ? 11.801 -13.079 4.509 1.00 98.00 87 LEU A N 1
ATOM 617 C CA . LEU A 1 87 ? 11.493 -12.054 5.515 1.00 98.00 87 LEU A CA 1
ATOM 618 C C . LEU A 1 87 ? 10.150 -12.313 6.206 1.00 98.00 87 LEU A C 1
ATOM 620 O O . LEU A 1 87 ? 10.072 -12.249 7.432 1.00 98.00 87 LEU A O 1
ATOM 624 N N . ARG A 1 88 ? 9.105 -12.652 5.440 1.00 96.88 88 ARG A N 1
ATOM 625 C CA . ARG A 1 88 ? 7.788 -13.006 5.989 1.00 96.88 88 ARG A CA 1
ATOM 626 C C . ARG A 1 88 ? 7.856 -14.252 6.868 1.00 96.88 88 ARG A C 1
ATOM 628 O O . ARG A 1 88 ? 7.242 -14.279 7.929 1.00 96.88 88 ARG A O 1
ATOM 635 N N . GLU A 1 89 ? 8.587 -15.282 6.449 1.00 95.88 89 GLU A N 1
ATOM 636 C CA . GLU A 1 89 ? 8.776 -16.505 7.240 1.00 95.88 89 GLU A CA 1
ATOM 637 C C . GLU A 1 89 ? 9.499 -16.218 8.560 1.00 95.88 89 GLU A C 1
ATOM 639 O O . GLU A 1 89 ? 9.044 -16.665 9.612 1.00 95.88 89 GLU A O 1
ATOM 644 N N . ALA A 1 90 ? 10.567 -15.415 8.528 1.00 95.88 90 ALA A N 1
ATOM 645 C CA . ALA A 1 90 ? 11.267 -14.985 9.735 1.00 95.88 90 ALA A CA 1
ATOM 646 C C . ALA A 1 90 ? 10.365 -14.150 10.660 1.00 95.88 90 ALA A C 1
ATOM 648 O O . ALA A 1 90 ? 10.384 -14.348 11.874 1.00 95.88 90 ALA A O 1
ATOM 649 N N . ALA A 1 91 ? 9.537 -13.265 10.097 1.00 93.12 91 ALA A N 1
ATOM 650 C CA . ALA A 1 91 ? 8.575 -12.464 10.851 1.00 93.12 91 ALA A CA 1
ATOM 651 C C . ALA A 1 91 ? 7.453 -13.298 11.493 1.00 93.12 91 ALA A C 1
ATOM 653 O O . ALA A 1 91 ? 6.981 -12.961 12.575 1.00 93.12 91 ALA A O 1
ATOM 654 N N . ALA A 1 92 ? 7.046 -14.397 10.855 1.00 89.19 92 ALA A N 1
ATOM 655 C CA . ALA A 1 92 ? 6.014 -15.299 11.362 1.00 89.19 92 ALA A CA 1
ATOM 656 C C . ALA A 1 92 ? 6.550 -16.387 12.314 1.00 89.19 92 ALA A C 1
ATOM 658 O O . ALA A 1 92 ? 5.758 -17.058 12.975 1.00 89.19 92 ALA A O 1
ATOM 659 N N . ALA A 1 93 ? 7.872 -16.589 12.390 1.00 89.75 93 ALA A N 1
ATOM 660 C CA . ALA A 1 93 ? 8.482 -17.670 13.172 1.00 89.75 93 ALA A CA 1
ATOM 661 C C . ALA A 1 93 ? 8.208 -17.566 14.684 1.00 89.75 93 ALA A C 1
ATOM 663 O O . ALA A 1 93 ? 8.168 -18.584 15.377 1.00 89.75 93 ALA A O 1
ATOM 664 N N . ALA A 1 94 ? 8.003 -16.350 15.188 1.00 82.19 94 ALA A N 1
ATOM 665 C CA . ALA A 1 94 ? 7.541 -16.086 16.542 1.00 82.19 94 ALA A CA 1
ATOM 666 C C . ALA A 1 94 ? 6.531 -14.930 16.490 1.00 82.19 94 ALA A C 1
ATOM 668 O O . ALA A 1 94 ? 6.932 -13.815 16.148 1.00 82.19 94 ALA A O 1
ATOM 669 N N . PRO A 1 95 ? 5.242 -15.166 16.807 1.00 83.88 95 PRO A N 1
ATOM 670 C CA . PRO A 1 95 ? 4.251 -14.101 16.836 1.00 83.88 95 PRO A CA 1
ATOM 671 C C . PRO A 1 95 ? 4.707 -12.958 17.753 1.00 83.88 95 PRO A C 1
ATOM 673 O O . PRO A 1 95 ? 5.207 -13.229 18.852 1.00 83.88 95 PRO A O 1
ATOM 676 N N . PRO A 1 96 ? 4.545 -11.694 17.328 1.00 92.81 96 PRO A N 1
ATOM 677 C CA . PRO A 1 96 ? 4.908 -10.551 18.150 1.00 92.81 96 PRO A CA 1
ATOM 678 C C . PRO A 1 96 ? 4.214 -10.552 19.514 1.00 92.81 96 PRO A C 1
ATOM 680 O O . PRO A 1 96 ? 3.053 -10.944 19.643 1.00 92.81 96 PRO A O 1
ATOM 683 N N . VAL A 1 97 ? 4.924 -10.063 20.528 1.00 94.31 97 VAL A N 1
ATOM 684 C CA . VAL A 1 97 ? 4.389 -9.877 21.883 1.00 94.31 97 VAL A CA 1
ATOM 685 C C . VAL A 1 97 ? 3.974 -8.422 22.057 1.00 94.31 97 VAL A C 1
ATOM 687 O O . VAL A 1 97 ? 4.720 -7.523 21.667 1.00 94.31 97 VAL A O 1
ATOM 690 N N . VAL A 1 98 ? 2.806 -8.201 22.662 1.00 96.88 98 VAL A N 1
ATOM 691 C CA . VAL A 1 98 ? 2.301 -6.866 23.005 1.00 96.88 98 VAL A CA 1
ATOM 692 C C . VAL A 1 98 ? 2.512 -6.537 24.483 1.00 96.88 98 VAL A C 1
ATOM 694 O O . VAL A 1 98 ? 2.535 -7.422 25.337 1.00 96.88 98 VAL A O 1
ATOM 697 N N . SER A 1 99 ? 2.685 -5.257 24.801 1.00 96.06 99 SER A N 1
ATOM 698 C CA . SER A 1 99 ? 2.901 -4.750 26.160 1.00 96.06 99 SER A CA 1
ATOM 699 C C . SER A 1 99 ? 2.483 -3.277 26.283 1.00 96.06 99 SER A C 1
ATOM 701 O O . SER A 1 99 ? 2.063 -2.681 25.296 1.00 96.06 99 SER A O 1
ATOM 703 N N . ALA A 1 100 ? 2.590 -2.703 27.491 1.00 82.88 100 ALA A N 1
ATOM 704 C CA . ALA A 1 100 ? 2.362 -1.275 27.763 1.00 82.88 100 ALA A CA 1
ATOM 705 C C . ALA A 1 100 ? 1.029 -0.741 27.204 1.00 82.88 100 ALA A C 1
ATOM 707 O O . ALA A 1 100 ? 1.004 0.222 26.446 1.00 82.88 100 ALA A O 1
ATOM 708 N N . VAL A 1 101 ? -0.069 -1.416 27.557 1.00 90.81 101 VAL A N 1
ATOM 709 C CA . VAL A 1 101 ? -1.382 -1.155 26.966 1.00 90.81 101 VAL A CA 1
ATOM 710 C C . VAL A 1 101 ? -2.153 -0.083 27.740 1.00 90.81 101 VAL A C 1
ATOM 712 O O . VAL A 1 101 ? -2.371 -0.213 28.944 1.00 90.81 101 VAL A O 1
ATOM 715 N N . GLU A 1 102 ? -2.613 0.934 27.021 1.00 96.12 102 GLU A N 1
ATOM 716 C CA . GLU A 1 102 ? -3.479 2.019 27.481 1.00 96.12 102 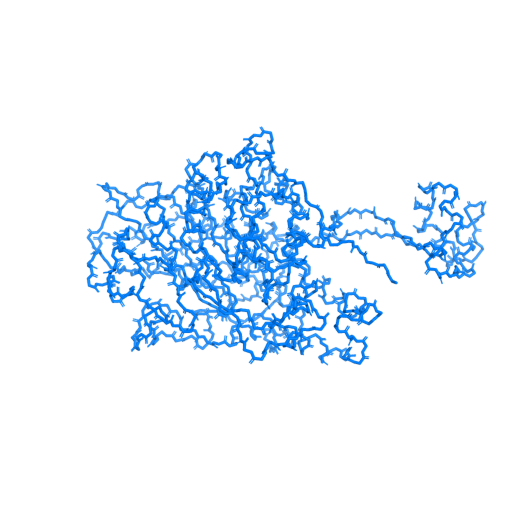GLU A CA 1
ATOM 717 C C . GLU A 1 102 ? -4.794 2.001 26.693 1.00 96.12 102 GLU A C 1
ATOM 719 O O . GLU A 1 102 ? -4.815 1.641 25.516 1.00 96.12 102 GLU A O 1
ATOM 724 N N . VAL A 1 103 ? -5.901 2.375 27.342 1.00 97.44 103 VAL A N 1
ATOM 725 C CA . VAL A 1 103 ? -7.244 2.363 26.742 1.00 97.44 103 VAL A CA 1
ATOM 726 C C . VAL A 1 103 ? -7.879 3.744 26.872 1.00 97.44 103 VAL A C 1
ATOM 728 O O . VAL A 1 103 ? -8.026 4.261 27.978 1.00 97.44 103 VAL A O 1
ATOM 731 N N . VAL A 1 104 ? -8.288 4.312 25.739 1.00 97.12 104 VAL A N 1
ATOM 732 C CA . VAL A 1 104 ? -9.113 5.518 25.629 1.00 97.12 104 VAL A CA 1
ATOM 733 C C . VAL A 1 104 ? -10.555 5.088 25.357 1.00 97.12 104 VAL A C 1
ATOM 735 O O . VAL A 1 104 ? -10.814 4.307 24.441 1.00 97.12 104 VAL A O 1
ATOM 738 N N . GLY A 1 105 ? -11.502 5.588 26.152 1.00 94.31 105 GLY A N 1
ATOM 739 C CA . GLY A 1 105 ? -12.883 5.093 26.189 1.00 94.31 105 GLY A CA 1
ATOM 740 C C . GLY A 1 105 ? -13.102 4.026 27.281 1.00 94.31 105 GLY A C 1
ATOM 741 O O . GLY A 1 105 ? -12.176 3.702 28.024 1.00 94.31 105 GLY A O 1
ATOM 742 N N . PRO A 1 106 ? -14.330 3.497 27.449 1.00 93.69 106 PRO A N 1
ATOM 743 C CA . PRO A 1 106 ? -15.527 3.766 26.647 1.00 93.69 106 PRO A CA 1
ATOM 744 C C . PRO A 1 106 ? -16.265 5.055 27.019 1.00 93.69 106 PRO A C 1
ATOM 746 O O . PRO A 1 106 ? -17.356 5.314 26.513 1.00 93.69 106 PRO A O 1
ATOM 749 N N . ASP A 1 107 ? -15.700 5.846 27.931 1.00 94.62 107 ASP A N 1
ATOM 750 C CA . ASP A 1 107 ? -16.216 7.167 28.260 1.00 94.62 107 ASP A CA 1
ATOM 751 C C . ASP A 1 107 ? -16.239 8.085 27.027 1.00 94.62 107 ASP A C 1
ATOM 753 O O . ASP A 1 107 ? -15.252 8.197 26.297 1.00 94.62 107 ASP A O 1
ATOM 757 N N . ALA A 1 108 ? -17.376 8.748 26.810 1.00 95.44 108 ALA A N 1
ATOM 758 C CA . ALA A 1 108 ? -17.581 9.598 25.644 1.00 95.44 108 ALA A CA 1
ATOM 759 C C . ALA A 1 108 ? -16.663 10.826 25.654 1.00 95.44 108 ALA A C 1
ATOM 761 O O . ALA A 1 108 ? -16.166 11.195 24.602 1.00 95.44 108 ALA A O 1
ATOM 762 N N . ALA A 1 109 ? -16.373 11.417 26.820 1.00 97.00 109 ALA A N 1
ATOM 763 C CA . ALA A 1 109 ? -15.497 12.585 26.885 1.00 97.00 109 ALA A CA 1
ATOM 764 C C . ALA A 1 109 ? -14.038 12.221 26.568 1.00 97.00 109 ALA A C 1
ATOM 766 O O . ALA A 1 109 ? -13.327 13.018 25.959 1.00 97.00 109 ALA A O 1
ATOM 767 N N . ALA A 1 110 ? -13.595 11.015 26.941 1.00 96.69 110 ALA A N 1
ATOM 768 C CA . ALA A 1 110 ? -12.287 10.500 26.540 1.00 96.69 110 ALA A CA 1
ATOM 769 C C . ALA A 1 110 ? -12.189 10.289 25.019 1.00 96.69 110 ALA A C 1
ATOM 771 O O . ALA A 1 110 ? -11.166 10.620 24.425 1.00 96.69 110 ALA A O 1
ATOM 772 N N . LEU A 1 111 ? -13.248 9.774 24.383 1.00 97.81 111 LEU A N 1
ATOM 773 C CA . LEU A 1 111 ? -13.298 9.645 22.923 1.00 97.81 111 LEU A CA 1
ATOM 774 C C . LEU A 1 111 ? -13.392 11.015 22.234 1.00 97.81 111 LEU A C 1
ATOM 776 O O . LEU A 1 111 ? -12.628 11.258 21.307 1.00 97.81 111 LEU A O 1
ATOM 780 N N . ASP A 1 112 ? -14.219 11.940 22.729 1.00 97.38 112 ASP A N 1
ATOM 781 C CA . ASP A 1 112 ? -14.320 13.311 22.208 1.00 97.38 112 ASP A CA 1
ATOM 782 C C . ASP A 1 112 ? -12.980 14.066 22.309 1.00 97.38 112 ASP A C 1
ATOM 784 O O . ASP A 1 112 ? -12.664 14.887 21.451 1.00 97.38 112 ASP A O 1
ATOM 788 N N . ALA A 1 113 ? -12.167 13.800 23.338 1.00 96.38 113 ALA A N 1
ATOM 789 C CA . ALA A 1 113 ? -10.837 14.401 23.471 1.00 96.38 113 ALA A CA 1
ATOM 790 C C . ALA A 1 113 ? -9.855 13.923 22.386 1.00 96.38 113 ALA A C 1
ATOM 792 O O . ALA A 1 113 ? -8.962 14.674 21.998 1.00 96.38 113 ALA A O 1
ATOM 793 N N . LEU A 1 114 ? -10.023 12.692 21.894 1.00 97.19 114 LEU A N 1
ATOM 794 C CA . LEU A 1 114 ? -9.189 12.127 20.836 1.00 97.19 114 LEU A CA 1
ATOM 795 C C . LEU A 1 114 ? -9.727 12.464 19.438 1.00 97.19 114 LEU A C 1
ATOM 797 O O . LEU A 1 114 ? -8.974 12.878 18.562 1.00 97.19 114 LEU A O 1
ATOM 801 N N . PHE A 1 115 ? -11.029 12.294 19.222 1.00 97.50 115 PHE A N 1
ATOM 802 C CA . PHE A 1 115 ? -11.660 12.423 17.909 1.00 97.50 115 PHE A CA 1
ATOM 803 C C . PHE A 1 115 ? -12.239 13.812 17.634 1.00 97.50 115 PHE A C 1
ATOM 805 O O . PHE A 1 115 ? -12.664 14.070 16.511 1.00 97.50 115 PHE A O 1
ATOM 812 N N . GLY A 1 116 ? -12.270 14.703 18.625 1.00 96.06 116 GLY A N 1
ATOM 813 C CA . GLY A 1 116 ? -13.119 15.891 18.612 1.00 96.06 116 GLY A CA 1
ATOM 814 C C . GLY A 1 116 ? -14.580 15.540 18.915 1.00 96.06 116 GLY A C 1
ATOM 815 O O . GLY A 1 116 ? -14.955 14.372 18.954 1.00 96.06 116 GLY A O 1
ATOM 816 N N . ALA A 1 117 ? -15.418 16.559 19.127 1.00 95.75 117 ALA A N 1
ATOM 817 C CA . ALA A 1 117 ? -16.818 16.354 19.502 1.00 95.75 117 ALA A CA 1
ATOM 818 C C . ALA A 1 117 ? -17.575 15.499 18.472 1.00 95.75 117 ALA A C 1
ATOM 820 O O . ALA A 1 117 ? -17.570 15.821 17.280 1.00 95.75 117 ALA A O 1
ATOM 821 N N . GLN A 1 118 ? -18.254 14.450 18.944 1.00 95.69 118 GLN A N 1
ATOM 822 C CA . GLN A 1 118 ? -18.993 13.540 18.076 1.00 95.69 118 GLN A CA 1
ATOM 823 C C . GLN A 1 118 ? -20.107 14.238 17.285 1.00 95.69 118 GLN A C 1
ATOM 825 O O . GLN A 1 118 ? -21.001 14.867 17.855 1.00 95.69 118 GLN A O 1
ATOM 830 N N . ASP A 1 119 ? -20.115 14.006 15.973 1.00 93.25 119 ASP A N 1
ATOM 831 C CA . ASP A 1 119 ? -21.202 14.367 15.064 1.00 93.25 119 ASP A CA 1
ATOM 832 C C . ASP A 1 119 ? -21.726 13.090 14.375 1.00 93.25 119 ASP A C 1
ATOM 834 O O . ASP A 1 119 ? -20.982 12.455 13.622 1.00 93.25 119 ASP A O 1
ATOM 838 N N . PRO A 1 120 ? -22.971 12.653 14.654 1.00 86.69 120 PRO A N 1
ATOM 839 C CA . PRO A 1 120 ? -23.530 11.432 14.074 1.00 86.69 120 PRO A CA 1
ATOM 840 C C . PRO A 1 120 ? -23.815 11.537 12.569 1.00 86.69 120 PRO A C 1
ATOM 842 O O . PRO A 1 120 ? -23.948 10.498 11.927 1.00 86.69 120 PRO A O 1
ATOM 845 N N . ASP A 1 121 ? -23.902 12.751 12.019 1.00 88.88 121 ASP A N 1
ATOM 846 C CA . ASP A 1 121 ? -24.198 12.990 10.604 1.00 88.88 121 ASP A CA 1
ATOM 847 C C . ASP A 1 121 ? -22.925 13.315 9.795 1.00 88.88 121 ASP A C 1
ATOM 849 O O . ASP A 1 121 ? -22.981 13.506 8.576 1.00 88.88 121 ASP A O 1
ATOM 853 N N . ALA A 1 122 ? -21.757 13.370 10.448 1.00 91.00 122 ALA A N 1
ATOM 854 C CA . ALA A 1 122 ? -20.498 13.688 9.791 1.00 91.00 122 ALA A CA 1
ATOM 855 C C . ALA A 1 122 ? -20.026 12.561 8.863 1.00 91.00 122 ALA A C 1
ATOM 857 O O . ALA A 1 122 ? -19.868 11.409 9.262 1.00 91.00 122 ALA A O 1
ATOM 858 N N . THR A 1 123 ? -19.686 12.927 7.625 1.00 93.69 123 THR A N 1
ATOM 859 C CA . THR A 1 123 ? -18.886 12.067 6.745 1.00 93.69 123 THR A CA 1
ATOM 860 C C . THR A 1 123 ? -17.443 12.026 7.263 1.00 93.69 123 THR A C 1
ATOM 862 O O . THR A 1 123 ? -16.882 13.102 7.527 1.00 93.69 123 THR A O 1
ATOM 865 N N . PRO A 1 124 ? -16.838 10.835 7.428 1.00 95.38 124 PRO A N 1
ATOM 866 C CA . PRO A 1 124 ? -15.424 10.732 7.762 1.00 95.38 124 PRO A CA 1
ATOM 867 C C . PRO A 1 124 ? -14.556 11.347 6.661 1.00 95.38 124 PRO A C 1
ATOM 869 O O . PRO A 1 124 ? -14.888 11.268 5.481 1.00 95.38 124 PRO A O 1
ATOM 872 N N . GLY A 1 125 ? -13.467 11.999 7.061 1.00 95.12 125 GLY A N 1
ATOM 873 C CA . GLY A 1 125 ? -12.515 12.622 6.146 1.00 95.12 125 GLY A CA 1
ATOM 874 C C . GLY A 1 125 ? -12.142 14.051 6.527 1.00 95.12 125 GLY A C 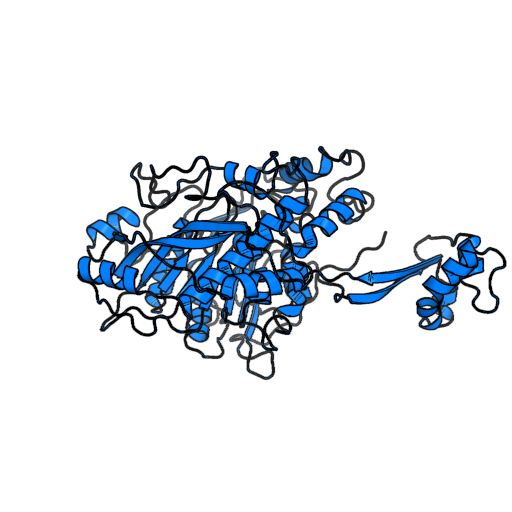1
ATOM 875 O O . GLY A 1 125 ? -12.826 14.720 7.315 1.00 95.12 125 GLY A O 1
ATOM 876 N N . TRP A 1 126 ? -11.049 14.540 5.945 1.00 94.00 126 TRP A N 1
ATOM 877 C CA . TRP A 1 126 ? -10.562 15.911 6.116 1.00 94.00 126 TRP A CA 1
ATOM 878 C C . TRP A 1 126 ? -10.947 16.826 4.964 1.00 94.00 126 TRP A C 1
ATOM 880 O O . TRP A 1 126 ? -11.110 16.398 3.827 1.00 94.00 126 TRP A O 1
ATOM 890 N N . LEU A 1 127 ? -11.034 18.118 5.264 1.00 94.19 127 LEU A N 1
ATOM 891 C CA . LEU A 1 127 ? -11.082 19.162 4.246 1.00 94.19 127 LEU A CA 1
ATOM 892 C C . LEU A 1 127 ? -9.652 19.618 3.948 1.00 94.19 127 LEU A C 1
ATOM 894 O O . LEU A 1 127 ? -8.797 19.613 4.838 1.00 94.19 127 LEU A O 1
ATOM 898 N N . LEU A 1 128 ? -9.390 20.024 2.708 1.00 93.19 128 LEU A N 1
ATOM 899 C CA . LEU A 1 128 ? -8.071 20.482 2.286 1.00 93.19 128 LEU A CA 1
ATOM 900 C C . LEU A 1 128 ? -7.523 21.568 3.226 1.00 93.19 128 LEU A C 1
ATOM 902 O O . LEU A 1 128 ? -8.105 22.639 3.385 1.00 93.19 128 LEU A O 1
ATOM 906 N N . GLY A 1 129 ? -6.378 21.276 3.851 1.00 89.31 129 GLY A N 1
ATOM 907 C CA . GLY A 1 129 ? -5.688 22.197 4.757 1.00 89.31 129 GLY A CA 1
ATOM 908 C C . GLY A 1 129 ? -6.352 22.393 6.125 1.00 89.31 129 GLY A C 1
ATOM 909 O O . GLY A 1 129 ? -5.989 23.338 6.825 1.00 89.31 129 GLY A O 1
ATOM 910 N N . MET A 1 130 ? -7.303 21.539 6.518 1.00 90.88 130 MET A N 1
ATOM 911 C CA . MET A 1 130 ? -8.040 21.676 7.776 1.00 90.88 130 MET A CA 1
ATOM 912 C C . MET A 1 130 ? -8.037 20.385 8.596 1.00 90.88 130 MET A C 1
ATOM 914 O O . MET A 1 130 ? -8.329 19.304 8.084 1.00 90.88 130 MET A O 1
ATOM 918 N N . THR A 1 131 ? -7.794 20.523 9.898 1.00 90.19 131 THR A N 1
ATOM 919 C CA . THR A 1 131 ? -8.161 19.514 10.896 1.00 90.19 131 THR A CA 1
ATOM 920 C C . THR A 1 131 ? -9.657 19.607 11.188 1.00 90.19 131 THR A C 1
ATOM 922 O O . THR A 1 131 ? -10.274 20.664 11.014 1.00 90.19 131 THR A O 1
ATOM 925 N N . ARG A 1 132 ? -10.270 18.499 11.608 1.00 92.50 132 ARG A N 1
ATOM 926 C CA . ARG A 1 132 ? -11.672 18.491 12.043 1.00 92.50 132 ARG A CA 1
ATOM 927 C C . ARG A 1 132 ? -11.992 17.251 12.870 1.00 92.50 132 ARG A C 1
ATOM 929 O O . ARG A 1 132 ? -11.367 16.211 12.639 1.00 92.50 132 ARG A O 1
ATOM 936 N N . PRO A 1 133 ? -13.013 17.334 13.743 1.00 94.69 133 PRO A N 1
ATOM 937 C CA . PRO A 1 133 ? -13.539 16.162 14.412 1.00 94.69 133 PRO A CA 1
ATOM 938 C C . PRO A 1 133 ? -13.901 15.048 13.429 1.00 94.69 133 PRO A C 1
ATOM 940 O O . PRO A 1 133 ? -14.407 15.329 12.336 1.00 94.69 133 PRO A O 1
ATOM 943 N N . GLN A 1 134 ? -13.652 13.803 13.823 1.00 96.38 134 GLN A N 1
ATOM 944 C CA . GLN A 1 134 ? -14.046 12.621 13.064 1.00 96.38 134 GLN A CA 1
ATOM 945 C C . GLN A 1 134 ? -15.207 11.897 13.750 1.00 96.38 134 GLN A C 1
ATOM 947 O O . GLN A 1 134 ? -15.260 11.850 14.986 1.00 96.38 134 GLN A O 1
ATOM 952 N N . PRO A 1 135 ? -16.128 11.303 12.967 1.00 96.88 135 PRO A N 1
ATOM 953 C CA . PRO A 1 135 ? -17.157 10.451 13.535 1.00 96.88 135 PRO A CA 1
ATOM 954 C C . PRO A 1 135 ? -16.503 9.277 14.269 1.00 96.88 135 PRO A C 1
ATOM 956 O O . PRO A 1 135 ? -15.520 8.711 13.802 1.00 96.88 135 PRO A O 1
ATOM 959 N N . HIS A 1 136 ? -17.054 8.923 15.424 1.00 97.69 136 HIS A N 1
ATOM 960 C CA . HIS A 1 136 ? -16.620 7.805 16.262 1.00 97.69 136 HIS A CA 1
ATOM 961 C C . HIS A 1 136 ? -17.802 7.155 17.010 1.00 97.69 136 HIS A C 1
ATOM 963 O O . HIS A 1 136 ? -17.665 6.535 18.070 1.00 97.69 136 HIS A O 1
ATOM 969 N N . GLY A 1 137 ? -19.009 7.286 16.451 1.00 97.06 137 GLY A N 1
ATOM 970 C CA . GLY A 1 137 ? -20.265 6.809 17.028 1.00 97.06 137 GLY A CA 1
ATOM 971 C C . GLY A 1 137 ? -20.369 5.285 17.131 1.00 97.06 137 GLY A C 1
ATOM 972 O O . GLY A 1 137 ? -21.148 4.783 17.946 1.00 97.06 137 GLY A O 1
ATOM 973 N N . HIS A 1 138 ? -19.564 4.550 16.371 1.00 97.62 138 HIS A N 1
ATOM 974 C CA . HIS A 1 138 ? -19.487 3.092 16.352 1.00 97.62 138 HIS A CA 1
ATOM 975 C C . HIS A 1 138 ? -18.269 2.551 17.105 1.00 97.62 138 HIS A C 1
ATOM 977 O O . HIS A 1 138 ? -18.149 1.336 17.260 1.00 97.62 138 HIS A O 1
ATOM 983 N N . ILE A 1 139 ? -17.395 3.418 17.617 1.00 98.25 139 ILE A N 1
ATOM 984 C CA . ILE A 1 139 ? -16.176 3.034 18.333 1.00 98.25 139 ILE A CA 1
ATOM 985 C C . ILE A 1 139 ? -16.474 2.851 19.825 1.00 98.25 139 ILE A C 1
ATOM 987 O O . ILE A 1 139 ? -17.143 3.672 20.452 1.00 98.25 139 ILE A O 1
ATOM 991 N N . ALA A 1 140 ? -15.998 1.747 20.402 1.00 97.50 140 ALA A N 1
ATOM 992 C CA . ALA A 1 140 ? -16.073 1.496 21.839 1.00 97.50 140 ALA A CA 1
ATOM 993 C C . ALA A 1 140 ? -14.851 2.025 22.580 1.00 97.50 140 ALA A C 1
ATOM 995 O O . ALA A 1 140 ? -14.994 2.587 23.659 1.00 97.50 140 ALA A O 1
ATOM 996 N N . ALA A 1 141 ? -13.661 1.794 22.029 1.00 97.62 141 ALA A N 1
ATOM 997 C CA . ALA A 1 141 ? -12.408 2.205 22.637 1.00 97.62 141 ALA A CA 1
ATOM 998 C C . ALA A 1 141 ? -11.271 2.233 21.618 1.00 97.62 141 ALA A C 1
ATOM 1000 O O . ALA A 1 141 ? -11.313 1.540 20.597 1.00 97.62 141 ALA A O 1
ATOM 1001 N N . VAL A 1 142 ? -10.232 2.989 21.953 1.00 98.44 142 VAL A N 1
ATOM 1002 C CA . VAL A 1 142 ? -8.939 2.985 21.272 1.00 98.44 142 VAL A CA 1
ATOM 1003 C C . VAL A 1 142 ? -7.898 2.444 22.238 1.00 98.44 142 VAL A C 1
ATOM 1005 O O . VAL A 1 142 ? -7.813 2.876 23.383 1.00 98.44 142 VAL A O 1
ATOM 1008 N N . VAL A 1 143 ? -7.128 1.467 21.784 1.00 98.38 143 VAL A N 1
ATOM 1009 C CA . VAL A 1 143 ? -6.068 0.828 22.553 1.00 98.38 143 VAL A CA 1
ATOM 1010 C C . VAL A 1 143 ? -4.729 1.256 21.974 1.00 98.38 143 VAL A C 1
ATOM 1012 O O . VAL A 1 143 ? -4.466 1.003 20.799 1.00 98.38 143 VAL A O 1
ATOM 1015 N N . HIS A 1 144 ? -3.870 1.850 22.794 1.00 98.12 144 HIS A N 1
ATOM 1016 C CA . HIS A 1 144 ? -2.469 2.091 22.457 1.00 98.12 144 HIS A CA 1
ATOM 1017 C C . HIS A 1 144 ? -1.601 1.067 23.172 1.00 98.12 144 HIS A C 1
ATOM 1019 O O . HIS A 1 144 ? -1.840 0.763 24.335 1.00 98.12 144 HIS A O 1
ATOM 1025 N N . GLY A 1 145 ? -0.583 0.538 22.505 1.00 97.69 145 GLY A N 1
ATOM 1026 C CA . GLY A 1 145 ? 0.376 -0.344 23.160 1.00 97.69 145 GLY A CA 1
ATOM 1027 C C . GLY A 1 145 ? 1.644 -0.523 22.353 1.00 97.69 145 GLY A C 1
ATOM 1028 O O . GLY A 1 145 ? 1.762 -0.026 21.241 1.00 97.69 145 GLY A O 1
ATOM 1029 N N . ASP A 1 146 ? 2.600 -1.253 22.898 1.00 98.12 146 ASP A N 1
ATOM 1030 C CA . ASP A 1 146 ? 3.846 -1.567 22.213 1.00 98.12 146 ASP A CA 1
ATOM 1031 C C . ASP A 1 146 ? 3.841 -3.013 21.726 1.00 98.12 146 ASP A C 1
ATOM 1033 O O . ASP A 1 146 ? 3.464 -3.919 22.468 1.00 98.12 146 ASP A O 1
ATOM 1037 N N . ILE A 1 147 ? 4.281 -3.238 20.489 1.00 97.94 147 ILE A N 1
ATOM 1038 C CA . ILE A 1 147 ? 4.429 -4.552 19.870 1.00 97.94 147 ILE A CA 1
ATOM 1039 C C . ILE A 1 147 ? 5.892 -4.803 19.494 1.00 97.94 147 ILE A C 1
ATOM 1041 O O . ILE A 1 147 ? 6.555 -3.965 18.883 1.00 97.94 147 ILE A O 1
ATOM 1045 N N . ALA A 1 148 ? 6.414 -5.965 19.884 1.00 97.38 148 ALA A N 1
ATOM 1046 C CA . ALA A 1 148 ? 7.794 -6.357 19.624 1.00 97.38 148 ALA A CA 1
ATOM 1047 C C . ALA A 1 148 ? 7.940 -6.940 18.208 1.00 97.38 148 ALA A C 1
ATOM 1049 O O . ALA A 1 148 ? 7.580 -8.094 17.972 1.00 97.38 148 ALA A O 1
ATOM 1050 N N . LEU A 1 149 ? 8.479 -6.155 17.272 1.00 97.00 149 LEU A N 1
ATOM 1051 C CA . LEU A 1 149 ? 8.648 -6.542 15.867 1.00 97.00 149 LEU A CA 1
ATOM 1052 C C . LEU A 1 149 ? 10.113 -6.857 15.532 1.00 97.00 149 LEU A C 1
ATOM 1054 O O . LEU A 1 149 ? 11.015 -6.217 16.077 1.00 97.00 149 LEU A O 1
ATOM 1058 N N . PRO A 1 150 ? 10.387 -7.803 14.616 1.00 96.31 150 PRO A N 1
ATOM 1059 C CA . PRO A 1 150 ? 11.745 -8.057 14.148 1.00 96.31 150 PRO A CA 1
ATOM 1060 C C . PRO A 1 150 ? 12.292 -6.848 13.377 1.00 96.31 150 PRO A C 1
ATOM 1062 O O . PRO A 1 150 ? 11.582 -6.190 12.613 1.00 96.31 150 PRO A O 1
ATOM 1065 N N . ASN A 1 151 ? 13.581 -6.576 13.553 1.00 96.56 151 ASN A N 1
ATOM 1066 C CA . ASN A 1 151 ? 14.330 -5.599 12.776 1.00 96.56 151 ASN A CA 1
ATOM 1067 C C . ASN A 1 151 ? 15.426 -6.320 11.979 1.00 96.56 151 ASN A C 1
ATOM 1069 O O . ASN A 1 151 ? 16.301 -6.980 12.545 1.00 96.56 151 ASN A O 1
ATOM 1073 N N . PHE A 1 152 ? 15.363 -6.202 10.656 1.00 97.44 152 PHE A N 1
ATOM 1074 C CA . PHE A 1 152 ? 16.304 -6.788 9.702 1.00 97.44 152 PHE A CA 1
ATOM 1075 C C . PHE A 1 152 ? 17.347 -5.775 9.209 1.00 97.44 152 PHE A C 1
ATOM 1077 O O . PHE A 1 152 ? 18.321 -6.162 8.561 1.00 97.44 152 PHE A O 1
ATOM 1084 N N . LEU A 1 153 ? 17.167 -4.485 9.509 1.00 96.50 153 LEU A N 1
ATOM 1085 C CA . LEU A 1 153 ? 18.076 -3.416 9.094 1.00 96.50 153 LEU A CA 1
ATOM 1086 C C . LEU A 1 153 ? 19.279 -3.329 10.035 1.00 96.50 153 LEU A C 1
ATOM 1088 O O . LEU A 1 153 ? 20.431 -3.379 9.593 1.00 96.50 153 LEU A O 1
ATOM 1092 N N . ALA A 1 154 ? 19.009 -3.248 11.337 1.00 95.38 154 ALA A N 1
ATOM 1093 C CA . ALA A 1 154 ? 20.009 -3.037 12.376 1.00 95.38 154 ALA A CA 1
ATOM 1094 C C . ALA A 1 154 ? 19.561 -3.622 13.726 1.00 95.38 154 ALA A C 1
ATOM 1096 O O . ALA A 1 154 ? 18.397 -3.971 13.913 1.00 95.38 154 ALA A O 1
ATOM 1097 N N . ALA A 1 155 ? 20.501 -3.727 14.669 1.00 93.69 155 ALA A N 1
ATOM 1098 C CA . ALA A 1 155 ? 20.195 -4.109 16.049 1.00 93.69 155 ALA A CA 1
ATOM 1099 C C . ALA A 1 155 ? 19.477 -2.984 16.814 1.00 93.69 155 ALA A C 1
ATOM 1101 O O . ALA A 1 155 ? 18.577 -3.250 17.604 1.00 93.69 155 ALA A O 1
ATOM 1102 N N . GLU A 1 156 ? 19.858 -1.734 16.542 1.00 91.44 156 GLU A N 1
ATOM 1103 C CA . GLU A 1 156 ? 19.307 -0.541 17.185 1.00 91.44 156 GLU A CA 1
ATOM 1104 C C . GLU A 1 156 ? 18.151 0.061 16.366 1.00 91.44 156 GLU A C 1
ATOM 1106 O O . GLU A 1 156 ? 18.171 -0.001 15.129 1.00 91.44 156 GLU A O 1
ATOM 1111 N N . PRO A 1 157 ? 17.152 0.683 17.019 1.00 88.12 157 PRO A N 1
ATOM 1112 C CA . PRO A 1 157 ? 16.098 1.417 16.326 1.00 88.12 157 PRO A CA 1
ATOM 1113 C C . PRO A 1 157 ? 16.667 2.644 15.602 1.00 88.12 157 PRO A C 1
ATOM 1115 O O . PRO A 1 157 ? 17.690 3.200 15.996 1.00 88.12 157 PRO A O 1
ATOM 1118 N N . ASN A 1 158 ? 15.982 3.099 14.551 1.00 87.88 158 ASN A N 1
ATOM 1119 C CA . ASN A 1 158 ? 16.342 4.303 13.784 1.00 87.88 158 ASN A CA 1
ATOM 1120 C C . ASN A 1 158 ? 17.743 4.311 13.154 1.00 87.88 158 ASN A C 1
ATOM 1122 O O . ASN A 1 158 ? 18.241 5.355 12.731 1.00 87.88 158 ASN A O 1
ATOM 1126 N N . VAL A 1 159 ? 18.360 3.141 13.006 1.00 91.75 159 VAL A N 1
ATOM 1127 C CA . VAL A 1 159 ? 19.617 2.968 12.279 1.00 91.75 159 VAL A CA 1
ATOM 1128 C C . VAL A 1 159 ? 19.318 2.289 10.948 1.00 91.75 159 VAL A C 1
ATOM 1130 O O . VAL A 1 159 ? 18.716 1.218 10.913 1.00 91.75 159 VAL A O 1
ATOM 1133 N N . ALA A 1 160 ? 19.711 2.926 9.842 1.00 89.81 160 ALA A N 1
ATOM 1134 C CA . ALA A 1 160 ? 19.598 2.308 8.524 1.00 89.81 160 ALA A CA 1
ATOM 1135 C C . ALA A 1 160 ? 20.531 1.096 8.427 1.00 89.81 160 ALA A C 1
ATOM 1137 O O . ALA A 1 160 ? 21.537 1.003 9.127 1.00 89.81 160 ALA A O 1
ATOM 1138 N N . GLY A 1 161 ? 20.247 0.173 7.522 1.00 92.00 161 GLY A N 1
ATOM 1139 C CA . GLY A 1 161 ? 21.123 -0.966 7.310 1.00 92.00 161 GLY A CA 1
ATOM 1140 C C . GLY A 1 161 ? 20.733 -1.749 6.078 1.00 92.00 161 GLY A C 1
ATOM 1141 O O . GLY A 1 161 ? 19.839 -1.352 5.333 1.00 92.00 161 GLY A O 1
ATOM 1142 N N . ARG A 1 162 ? 21.446 -2.849 5.842 1.00 93.88 162 ARG A N 1
ATOM 1143 C CA . ARG A 1 162 ? 21.119 -3.773 4.757 1.00 93.88 162 ARG A CA 1
ATOM 1144 C C . ARG A 1 162 ? 20.516 -5.043 5.312 1.00 93.88 162 ARG A C 1
ATOM 1146 O O . ARG A 1 162 ? 21.027 -5.563 6.299 1.00 93.88 162 ARG A O 1
ATOM 1153 N N . ILE A 1 163 ? 19.492 -5.561 4.654 1.00 96.38 163 ILE A N 1
ATOM 1154 C CA . ILE A 1 163 ? 18.945 -6.875 4.986 1.00 96.38 163 ILE A CA 1
ATOM 1155 C C . ILE A 1 163 ? 19.959 -7.943 4.568 1.00 96.38 163 ILE A C 1
ATOM 1157 O O . ILE A 1 163 ? 20.516 -7.895 3.468 1.00 96.38 163 ILE A O 1
ATOM 1161 N N . GLU A 1 164 ? 20.195 -8.899 5.462 1.00 96.50 164 GLU A N 1
ATOM 1162 C CA . GLU A 1 164 ? 21.133 -10.004 5.274 1.00 96.50 164 GLU A CA 1
ATOM 1163 C C . GLU A 1 164 ? 20.401 -11.345 5.299 1.00 96.50 164 GLU A C 1
ATOM 1165 O O . GLU A 1 164 ? 19.394 -11.510 5.989 1.00 96.50 164 GLU A O 1
ATOM 1170 N N . PHE A 1 165 ? 20.941 -12.306 4.552 1.00 96.81 165 PHE A N 1
ATOM 1171 C CA . PHE A 1 165 ? 20.448 -13.675 4.479 1.00 96.81 165 PHE A CA 1
ATOM 1172 C C . PHE A 1 165 ? 21.597 -14.633 4.785 1.00 96.81 165 PHE A C 1
ATOM 1174 O O . PHE A 1 165 ? 22.740 -14.383 4.389 1.00 96.81 165 PHE A O 1
ATOM 1181 N N . ASP A 1 166 ? 21.308 -15.712 5.504 1.00 96.38 166 ASP A N 1
ATOM 1182 C CA . ASP A 1 166 ? 22.302 -16.735 5.814 1.00 96.38 166 ASP A CA 1
ATOM 1183 C C . ASP A 1 166 ? 22.595 -17.652 4.608 1.00 96.38 166 ASP A C 1
ATOM 1185 O O . ASP A 1 166 ? 22.036 -17.507 3.518 1.00 96.38 166 ASP A O 1
ATOM 1189 N N . ALA A 1 167 ? 23.487 -18.629 4.790 1.00 95.69 167 ALA A N 1
ATOM 1190 C CA . ALA A 1 167 ? 23.849 -19.572 3.729 1.00 95.69 167 ALA A CA 1
ATOM 1191 C C . ALA A 1 167 ? 22.684 -20.475 3.270 1.00 95.69 167 ALA A C 1
ATOM 1193 O O . ALA A 1 167 ? 22.769 -21.065 2.192 1.00 95.69 167 ALA A O 1
ATOM 1194 N N . ALA A 1 168 ? 21.622 -20.603 4.073 1.00 94.50 168 ALA A N 1
ATOM 1195 C CA . ALA A 1 168 ? 20.402 -21.327 3.730 1.00 94.50 168 ALA A CA 1
ATOM 1196 C C . ALA A 1 168 ? 19.349 -20.424 3.055 1.00 94.50 168 ALA A C 1
ATOM 1198 O O . ALA A 1 168 ? 18.333 -20.932 2.583 1.00 94.50 168 ALA A O 1
ATOM 1199 N N . GLY A 1 169 ? 19.597 -19.113 2.970 1.00 94.62 169 GLY A N 1
ATOM 1200 C CA . GLY A 1 169 ? 18.672 -18.125 2.420 1.00 94.62 169 GLY A CA 1
ATOM 1201 C C . GLY A 1 169 ? 17.632 -17.620 3.424 1.00 94.62 169 GLY A C 1
ATOM 1202 O O . GLY A 1 169 ? 16.704 -16.926 3.013 1.00 94.62 169 GLY A O 1
ATOM 1203 N N . ALA A 1 170 ? 17.767 -17.938 4.716 1.00 96.00 170 ALA A N 1
ATOM 1204 C CA . ALA A 1 170 ? 16.885 -17.407 5.750 1.00 96.00 170 ALA A CA 1
ATOM 1205 C C . ALA A 1 170 ? 17.269 -15.961 6.090 1.00 96.00 170 ALA A C 1
ATOM 1207 O O . ALA A 1 170 ? 18.454 -15.622 6.153 1.00 96.00 170 ALA A O 1
ATOM 1208 N N . ALA A 1 171 ? 16.271 -15.103 6.312 1.00 97.62 171 ALA A N 1
ATOM 1209 C CA . ALA A 1 171 ? 16.511 -13.716 6.694 1.00 97.62 171 ALA A CA 1
ATOM 1210 C C . ALA A 1 171 ? 17.121 -13.634 8.101 1.00 97.62 171 ALA A C 1
ATOM 1212 O O . ALA A 1 171 ? 16.621 -14.241 9.050 1.00 97.62 171 ALA A O 1
ATOM 1213 N N . VAL A 1 172 ? 18.190 -12.852 8.247 1.00 97.56 172 VAL A N 1
ATOM 1214 C CA . VAL A 1 172 ? 18.867 -12.645 9.531 1.00 97.56 172 VAL A CA 1
ATOM 1215 C C . VAL A 1 172 ? 18.155 -11.538 10.305 1.00 97.56 172 VAL A C 1
ATOM 1217 O O . VAL A 1 172 ? 18.244 -10.363 9.948 1.00 97.56 172 VAL A O 1
ATOM 1220 N N . VAL A 1 173 ? 17.472 -11.901 11.393 1.00 97.12 173 VAL A N 1
ATOM 1221 C CA . VAL A 1 173 ? 16.930 -10.933 12.359 1.00 97.12 173 VAL A CA 1
ATOM 1222 C C . VAL A 1 173 ? 18.096 -10.311 13.128 1.00 97.12 173 VAL A C 1
ATOM 1224 O O . VAL A 1 173 ? 18.832 -11.012 13.822 1.00 97.12 173 VAL A O 1
ATOM 1227 N N . LYS A 1 174 ? 18.277 -8.996 13.000 1.00 96.69 174 LYS A N 1
ATOM 1228 C CA . LYS A 1 174 ? 19.389 -8.256 13.620 1.00 96.69 174 LYS A CA 1
ATOM 1229 C C . LYS A 1 174 ? 19.035 -7.682 14.984 1.00 96.69 174 LYS A C 1
ATOM 1231 O O . LYS A 1 174 ? 19.927 -7.459 15.798 1.00 96.69 174 LYS A O 1
ATOM 1236 N N . GLY A 1 175 ? 17.752 -7.461 15.234 1.00 94.94 175 GLY A N 1
ATOM 1237 C CA . GLY A 1 175 ? 17.239 -6.989 16.510 1.00 94.94 175 GLY A CA 1
ATOM 1238 C C . GLY A 1 175 ? 15.733 -7.169 16.617 1.00 94.94 175 GLY A C 1
ATOM 1239 O O . GLY A 1 175 ? 15.073 -7.634 15.687 1.00 94.94 175 GLY A O 1
ATOM 1240 N N . THR A 1 176 ? 15.198 -6.747 17.754 1.00 95.00 176 THR A N 1
ATOM 1241 C CA . THR A 1 176 ? 13.761 -6.620 17.991 1.00 95.00 176 THR A CA 1
ATOM 1242 C C . THR A 1 176 ? 13.499 -5.189 18.425 1.00 95.00 176 THR A C 1
ATOM 1244 O O . THR A 1 176 ? 14.199 -4.666 19.289 1.00 95.00 176 THR A O 1
ATOM 1247 N N . GLN A 1 177 ? 12.500 -4.555 17.829 1.00 94.31 177 GLN A N 1
ATOM 1248 C CA . GLN A 1 177 ? 12.109 -3.180 18.113 1.00 94.31 177 GLN A CA 1
ATOM 1249 C C . GLN A 1 177 ? 10.736 -3.153 18.777 1.00 94.31 177 GLN A C 1
ATOM 1251 O O . GLN A 1 177 ? 9.821 -3.869 18.372 1.00 94.31 177 GLN A O 1
ATOM 1256 N N . SER A 1 178 ? 10.606 -2.306 19.792 1.00 95.81 178 SER A N 1
ATOM 1257 C CA . SER A 1 178 ? 9.320 -1.964 20.390 1.00 95.81 178 SER A CA 1
ATOM 1258 C C . SER A 1 178 ? 8.653 -0.913 19.510 1.00 95.81 178 SER A C 1
ATOM 1260 O O . SER A 1 178 ? 9.180 0.191 19.376 1.00 95.81 178 SER A O 1
ATOM 1262 N N . VAL A 1 179 ? 7.540 -1.264 18.874 1.00 97.44 179 VAL A N 1
ATOM 1263 C CA . VAL A 1 179 ? 6.803 -0.381 17.964 1.00 97.44 179 VAL A CA 1
ATOM 1264 C C . VAL A 1 179 ? 5.447 -0.059 18.567 1.00 97.44 179 VAL A C 1
ATOM 1266 O O . VAL A 1 179 ? 4.716 -0.964 18.955 1.00 97.44 179 VAL A O 1
ATOM 1269 N N . ARG A 1 180 ? 5.086 1.222 18.620 1.00 97.88 180 ARG A N 1
ATOM 1270 C CA . ARG A 1 180 ? 3.769 1.645 19.093 1.00 97.88 180 ARG A CA 1
ATOM 1271 C C . ARG A 1 180 ? 2.702 1.237 18.072 1.00 97.88 180 ARG A C 1
ATOM 1273 O O . ARG A 1 180 ? 2.789 1.599 16.898 1.00 97.88 180 ARG A O 1
ATOM 1280 N N . PHE A 1 181 ? 1.700 0.492 18.524 1.00 98.56 181 PHE A N 1
ATOM 1281 C CA . PHE A 1 181 ? 0.499 0.158 17.769 1.00 98.56 181 PHE A CA 1
ATOM 1282 C C . PHE A 1 181 ? -0.721 0.881 18.337 1.00 98.56 181 PHE A C 1
ATOM 1284 O O . PHE A 1 181 ? -0.767 1.240 19.517 1.00 98.56 181 PHE A O 1
ATOM 1291 N N . THR A 1 182 ? -1.722 1.049 17.480 1.00 98.75 182 THR A N 1
ATOM 1292 C CA . THR A 1 182 ? -3.063 1.487 17.858 1.00 98.75 182 THR A CA 1
ATOM 1293 C C . THR A 1 182 ? -4.082 0.472 17.342 1.00 98.75 182 THR A C 1
ATOM 1295 O O . THR A 1 182 ? -4.029 0.090 16.173 1.00 98.75 182 THR A O 1
ATOM 1298 N N . LEU A 1 183 ? -5.005 0.037 18.201 1.00 98.75 183 LEU A N 1
ATOM 1299 C CA . LEU A 1 183 ? -6.129 -0.842 17.876 1.00 98.75 183 LEU A CA 1
ATOM 1300 C C . LEU A 1 183 ? -7.444 -0.144 18.242 1.00 98.75 183 LEU A C 1
ATOM 1302 O O . LEU A 1 183 ? -7.706 0.111 19.414 1.00 98.75 183 LEU A O 1
ATOM 1306 N N . VAL A 1 184 ? -8.286 0.137 17.253 1.00 98.75 184 VAL A N 1
ATOM 1307 C CA . VAL A 1 184 ? -9.625 0.700 17.462 1.00 98.75 184 VAL A CA 1
ATOM 1308 C C . VAL A 1 184 ? -10.648 -0.427 17.490 1.00 98.75 184 VAL A C 1
ATOM 1310 O O . VAL A 1 184 ? -10.723 -1.225 16.554 1.00 98.75 184 VAL A O 1
ATOM 1313 N N . LEU A 1 185 ? -11.433 -0.498 18.566 1.00 98.38 185 LEU A N 1
ATOM 1314 C CA . LEU A 1 185 ? -12.428 -1.542 18.792 1.00 98.38 185 LEU A CA 1
ATOM 1315 C C . LEU A 1 185 ? -13.846 -1.030 18.498 1.00 98.38 185 LEU A C 1
ATOM 1317 O O . LEU A 1 185 ? -14.217 0.043 18.988 1.00 98.38 185 LEU A O 1
ATOM 1321 N N . PRO A 1 186 ? -14.676 -1.792 17.762 1.00 97.75 186 PRO A N 1
ATOM 1322 C CA . PRO A 1 186 ? -16.072 -1.438 17.547 1.00 97.75 186 PRO A CA 1
ATOM 1323 C C . PRO A 1 186 ? -16.908 -1.607 18.813 1.00 97.75 186 PRO A C 1
ATOM 1325 O O . PRO A 1 186 ? -16.592 -2.406 19.690 1.00 97.75 186 PRO A O 1
ATOM 1328 N N . LYS A 1 187 ? -18.054 -0.934 18.882 1.00 95.94 187 LYS A N 1
ATOM 1329 C CA . LYS A 1 187 ? -19.110 -1.277 19.843 1.00 95.94 187 LYS A CA 1
ATOM 1330 C C . LYS A 1 187 ? -19.601 -2.701 19.586 1.00 95.94 187 LYS A C 1
ATOM 1332 O O . LYS A 1 187 ? -19.948 -3.064 18.467 1.00 95.94 187 LYS A O 1
ATOM 1337 N N . THR A 1 188 ? -19.664 -3.502 20.647 1.00 86.12 188 THR A N 1
ATOM 1338 C CA . THR A 1 188 ? -20.179 -4.878 20.628 1.00 86.12 188 THR A CA 1
ATOM 1339 C C . THR A 1 188 ? -21.296 -5.041 21.653 1.00 86.12 188 THR A C 1
ATOM 1341 O O . THR A 1 188 ? -21.286 -4.412 22.710 1.00 86.12 188 THR A O 1
ATOM 1344 N N . ALA A 1 189 ? -22.267 -5.901 21.347 1.00 64.12 189 ALA A N 1
ATOM 1345 C CA . ALA A 1 189 ? -23.363 -6.230 22.256 1.00 64.12 189 ALA A CA 1
ATOM 1346 C C . ALA A 1 189 ? -23.010 -7.339 23.267 1.00 64.12 189 ALA A C 1
ATOM 1348 O O . ALA A 1 189 ? -23.778 -7.565 24.200 1.00 64.12 189 ALA A O 1
ATOM 1349 N N . THR A 1 190 ? -21.904 -8.072 23.066 1.00 78.50 190 THR A N 1
ATOM 1350 C CA . THR A 1 190 ? -21.576 -9.275 23.858 1.00 78.50 190 THR A CA 1
ATOM 1351 C C . THR A 1 190 ? -20.122 -9.300 24.323 1.00 78.50 190 THR A C 1
ATOM 1353 O O . THR A 1 190 ? -19.850 -8.980 25.477 1.00 78.50 190 THR A O 1
ATOM 1356 N N . ASP A 1 191 ? -19.193 -9.680 23.451 1.00 86.88 191 ASP A N 1
ATOM 1357 C CA . ASP A 1 191 ? -17.755 -9.698 23.716 1.00 86.88 191 ASP A CA 1
ATOM 1358 C C . ASP A 1 191 ? -16.956 -9.343 22.445 1.00 86.88 191 ASP A C 1
ATOM 1360 O O . ASP A 1 191 ? -17.534 -8.992 21.410 1.00 86.88 191 ASP A O 1
ATOM 1364 N N . TYR A 1 192 ? -15.626 -9.379 22.552 1.00 94.56 192 TYR A N 1
ATOM 1365 C CA . TYR A 1 192 ? -14.691 -9.185 21.441 1.00 94.56 192 TYR A CA 1
ATOM 1366 C C . TYR A 1 192 ? -14.144 -10.516 20.909 1.00 94.56 192 TYR A C 1
ATOM 1368 O O . TYR A 1 192 ? -12.998 -10.586 20.461 1.00 94.56 192 TYR A O 1
ATOM 1376 N N . ALA A 1 193 ? -14.928 -11.596 20.984 1.00 93.81 193 ALA A N 1
ATOM 1377 C CA . ALA A 1 193 ? -14.485 -12.879 20.469 1.00 93.81 193 ALA A CA 1
ATOM 1378 C C . ALA A 1 193 ? -14.554 -12.922 18.935 1.00 93.81 193 ALA A C 1
ATOM 1380 O O . ALA A 1 193 ? -15.550 -12.517 18.338 1.00 93.81 193 ALA A O 1
ATOM 1381 N N . ASN A 1 194 ? -13.522 -13.491 18.302 1.00 94.38 194 ASN A N 1
ATOM 1382 C CA . ASN A 1 194 ? -13.429 -13.667 16.849 1.00 94.38 194 ASN A CA 1
ATOM 1383 C C . ASN A 1 194 ? -13.652 -12.359 16.054 1.00 94.38 194 ASN A C 1
ATOM 1385 O O . ASN A 1 194 ? -14.333 -12.344 15.027 1.00 94.38 194 ASN A O 1
ATOM 1389 N N . LEU A 1 195 ? -13.092 -11.257 16.549 1.00 95.81 195 LEU A N 1
ATOM 1390 C CA . LEU A 1 195 ? -13.231 -9.924 15.981 1.00 95.81 195 LEU A CA 1
ATOM 1391 C C . LEU A 1 195 ? -12.470 -9.820 14.645 1.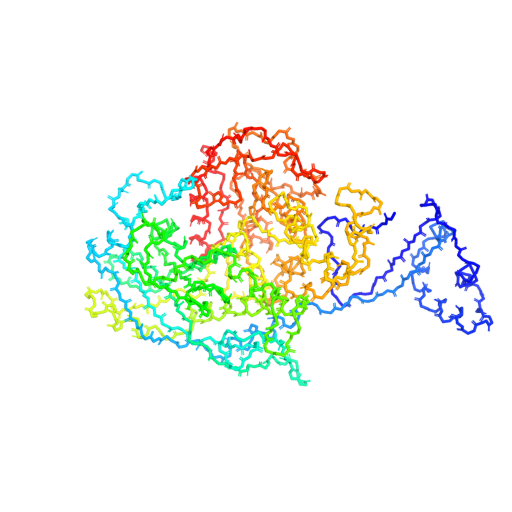00 95.81 195 LEU A C 1
ATOM 1393 O O . LEU A 1 195 ? -11.264 -10.081 14.618 1.00 95.81 195 LEU A O 1
ATOM 1397 N N . PRO A 1 196 ? -13.124 -9.455 13.529 1.00 97.19 196 PRO A N 1
ATOM 1398 C CA . PRO A 1 196 ? -12.421 -9.216 12.277 1.00 97.19 196 PRO A CA 1
ATOM 1399 C C . PRO A 1 196 ? -11.503 -7.997 12.371 1.00 97.19 196 PRO A C 1
ATOM 1401 O O . PRO A 1 196 ? -11.865 -7.002 12.996 1.00 97.19 196 PRO A O 1
ATOM 1404 N N . VAL A 1 197 ? -10.337 -8.060 11.727 1.00 98.44 197 VAL A N 1
ATOM 1405 C CA . VAL A 1 197 ? -9.332 -6.988 11.779 1.00 98.44 197 VAL A CA 1
ATOM 1406 C C . VAL A 1 197 ? -8.996 -6.497 10.377 1.00 98.44 197 VAL A C 1
ATOM 1408 O O . VAL A 1 197 ? -8.724 -7.291 9.472 1.00 98.44 197 VAL A O 1
ATOM 1411 N N . VAL A 1 198 ? -8.964 -5.176 10.228 1.00 98.69 198 VAL A N 1
ATOM 1412 C CA . VAL A 1 198 ? -8.367 -4.476 9.093 1.00 98.69 198 VAL A CA 1
ATOM 1413 C C . VAL A 1 198 ? -7.100 -3.773 9.569 1.00 98.69 198 VAL A C 1
ATOM 1415 O O . VAL A 1 198 ? -7.134 -2.993 10.518 1.00 98.69 198 VAL A O 1
ATOM 1418 N N . ILE A 1 199 ? -5.972 -4.039 8.916 1.00 98.88 199 ILE A N 1
ATOM 1419 C CA . ILE A 1 199 ? -4.748 -3.267 9.117 1.00 98.88 199 ILE A CA 1
ATOM 1420 C C . ILE A 1 199 ? -4.817 -2.014 8.241 1.00 98.88 199 ILE A C 1
ATOM 1422 O O . ILE A 1 199 ? -5.034 -2.121 7.033 1.00 98.88 199 ILE A O 1
ATOM 1426 N N . TYR A 1 200 ? -4.612 -0.844 8.841 1.00 98.88 200 TYR A N 1
ATOM 1427 C CA . TYR A 1 200 ? -4.446 0.415 8.121 1.00 98.88 200 TYR A CA 1
ATOM 1428 C C . TYR A 1 200 ? -2.957 0.731 7.927 1.00 98.88 200 TYR A C 1
ATOM 1430 O O . TYR A 1 200 ? -2.175 0.644 8.876 1.00 98.88 200 TYR A O 1
ATOM 1438 N N . VAL A 1 201 ? -2.562 1.112 6.707 1.00 98.75 201 VAL A N 1
ATOM 1439 C CA . VAL A 1 201 ? -1.176 1.482 6.369 1.00 98.75 201 VAL A CA 1
ATOM 1440 C C . VAL A 1 201 ? -1.144 2.883 5.755 1.00 98.75 201 VAL A C 1
ATOM 1442 O O . VAL A 1 201 ? -1.704 3.108 4.682 1.00 98.75 201 VAL A O 1
ATOM 1445 N N . HIS A 1 202 ? -0.475 3.814 6.438 1.00 98.06 202 HIS A N 1
ATOM 1446 C CA . HIS A 1 202 ? -0.489 5.244 6.118 1.00 98.06 202 HIS A CA 1
ATOM 1447 C C . HIS A 1 202 ? 0.449 5.638 4.957 1.00 98.06 202 HIS A C 1
ATOM 1449 O O . HIS A 1 202 ? 1.416 4.941 4.641 1.00 98.06 202 HIS A O 1
ATOM 1455 N N . GLY A 1 203 ? 0.189 6.803 4.351 1.00 96.56 203 GLY A N 1
ATOM 1456 C CA . GLY A 1 203 ? 1.017 7.401 3.297 1.00 96.56 203 GLY A CA 1
ATOM 1457 C C . GLY A 1 203 ? 2.358 7.987 3.778 1.00 96.56 203 GLY A C 1
ATOM 1458 O O . GLY A 1 203 ? 2.653 8.049 4.972 1.00 96.56 203 GLY A O 1
ATOM 1459 N N . ILE A 1 204 ? 3.193 8.444 2.840 1.00 95.50 204 ILE A N 1
ATOM 1460 C CA . ILE A 1 204 ? 4.522 9.002 3.140 1.00 95.50 204 ILE A CA 1
ATOM 1461 C C . ILE A 1 204 ? 4.373 10.322 3.905 1.00 95.50 204 ILE A C 1
ATOM 1463 O O . ILE A 1 204 ? 3.502 11.128 3.578 1.00 95.50 204 ILE A O 1
ATOM 1467 N N . ASN A 1 205 ? 5.215 10.553 4.919 1.00 94.94 205 ASN A N 1
ATOM 1468 C CA . ASN A 1 205 ? 5.140 11.712 5.830 1.00 94.94 205 ASN A CA 1
ATOM 1469 C C . ASN A 1 205 ? 3.841 11.813 6.647 1.00 94.94 205 ASN A C 1
ATOM 1471 O O . ASN A 1 205 ? 3.597 12.837 7.285 1.00 94.94 205 ASN A O 1
ATOM 1475 N N . ARG A 1 206 ? 3.008 10.771 6.625 1.00 95.25 206 ARG A N 1
ATOM 1476 C CA . ARG A 1 206 ? 1.857 10.612 7.513 1.00 95.25 206 ARG A CA 1
ATOM 1477 C C . ARG A 1 206 ? 2.224 9.710 8.688 1.00 95.25 206 ARG A C 1
ATOM 1479 O O . ARG A 1 206 ? 3.353 9.224 8.772 1.00 95.25 206 ARG A O 1
ATOM 1486 N N . THR A 1 207 ? 1.274 9.489 9.585 1.00 97.00 207 THR A N 1
ATOM 1487 C CA . THR A 1 207 ? 1.431 8.597 10.738 1.00 97.00 207 THR A CA 1
ATOM 1488 C C . THR A 1 207 ? 0.202 7.706 10.871 1.00 97.00 207 THR A C 1
ATOM 1490 O O . THR A 1 207 ? -0.783 7.841 10.139 1.00 97.00 207 THR A O 1
ATOM 1493 N N . ARG A 1 208 ? 0.241 6.772 11.819 1.00 97.19 208 ARG A N 1
ATOM 1494 C CA . ARG A 1 208 ? -0.868 5.866 12.120 1.00 97.19 208 ARG A CA 1
ATOM 1495 C C . ARG A 1 208 ? -2.138 6.586 12.592 1.00 97.19 208 ARG A C 1
ATOM 1497 O O . ARG A 1 208 ? -3.180 5.944 12.599 1.00 97.19 208 ARG A O 1
ATOM 1504 N N . ILE A 1 209 ? -2.084 7.877 12.951 1.00 96.75 209 ILE A N 1
ATOM 1505 C CA . ILE A 1 209 ? -3.280 8.657 13.327 1.00 96.75 209 ILE A CA 1
ATOM 1506 C C . ILE A 1 209 ? -4.303 8.723 12.192 1.00 96.75 209 ILE A C 1
ATOM 1508 O O . ILE A 1 209 ? -5.504 8.732 12.445 1.00 96.75 209 ILE A O 1
ATOM 1512 N N . ASP A 1 210 ? -3.845 8.664 10.938 1.00 96.62 210 ASP A N 1
ATOM 1513 C CA . ASP A 1 210 ? -4.713 8.678 9.761 1.00 96.62 210 ASP A CA 1
ATOM 1514 C C . ASP A 1 210 ? -5.731 7.524 9.779 1.00 96.62 210 ASP A C 1
ATOM 1516 O O . ASP A 1 210 ? -6.818 7.657 9.225 1.00 96.62 210 ASP A O 1
ATOM 1520 N N . MET A 1 211 ? -5.440 6.424 10.491 1.00 97.88 211 MET A N 1
ATOM 1521 C CA . MET A 1 211 ? -6.390 5.322 10.665 1.00 97.88 211 MET A CA 1
ATOM 1522 C C . MET A 1 211 ? -7.710 5.771 11.308 1.00 97.88 211 MET A C 1
ATOM 1524 O O . MET A 1 211 ? -8.733 5.116 11.114 1.00 97.88 211 MET A O 1
ATOM 1528 N N . LEU A 1 212 ? -7.691 6.842 12.113 1.00 97.75 212 LEU A N 1
ATOM 1529 C CA . LEU A 1 212 ? -8.849 7.319 12.867 1.00 97.75 212 LEU A CA 1
ATOM 1530 C C . LEU A 1 212 ? -9.935 7.903 11.958 1.00 97.75 212 LEU A C 1
ATOM 1532 O O . LEU A 1 212 ? -11.104 7.870 12.330 1.00 97.75 212 LEU A O 1
ATOM 1536 N N . VAL A 1 213 ? -9.573 8.351 10.752 1.00 96.56 213 VAL A N 1
ATOM 1537 C CA . VAL A 1 213 ? -10.526 8.770 9.712 1.00 96.56 213 VAL A CA 1
ATOM 1538 C C . VAL A 1 213 ? -11.370 7.581 9.231 1.00 96.56 213 VAL A C 1
ATOM 1540 O O . VAL A 1 213 ? -12.569 7.700 9.001 1.00 96.56 213 VAL A O 1
ATOM 1543 N N . GLU A 1 214 ? -10.762 6.400 9.145 1.00 97.31 214 GLU A N 1
ATOM 1544 C CA . GLU A 1 214 ? -11.394 5.185 8.617 1.00 97.31 214 GLU A CA 1
ATOM 1545 C C . GLU A 1 214 ? -12.061 4.335 9.707 1.00 97.31 214 GLU A C 1
ATOM 1547 O O . GLU A 1 214 ? -12.910 3.477 9.434 1.00 97.31 214 GLU A O 1
ATOM 1552 N N . ALA A 1 215 ? -11.655 4.540 10.961 1.00 97.94 215 ALA A N 1
ATOM 1553 C CA . ALA A 1 215 ? -11.931 3.622 12.054 1.00 97.94 215 ALA A CA 1
ATOM 1554 C C . ALA A 1 215 ? -13.423 3.488 12.377 1.00 97.94 215 ALA A C 1
ATOM 1556 O O . ALA A 1 215 ? -13.885 2.372 12.606 1.00 97.94 215 ALA A O 1
ATOM 1557 N N . ASP A 1 216 ? -14.197 4.574 12.341 1.00 98.19 216 ASP A N 1
ATOM 1558 C CA . ASP A 1 216 ? -15.643 4.494 12.585 1.00 98.19 216 ASP A CA 1
ATOM 1559 C C . ASP A 1 216 ? -16.377 3.745 11.472 1.00 98.19 216 ASP A C 1
ATOM 1561 O O . ASP A 1 216 ? -17.289 2.966 11.737 1.00 98.19 216 ASP A O 1
ATOM 1565 N N . THR A 1 217 ? -15.911 3.890 10.229 1.00 98.12 217 THR A N 1
ATOM 1566 C CA . THR A 1 217 ? -16.465 3.161 9.082 1.00 98.12 217 THR A CA 1
ATOM 1567 C C . THR A 1 217 ? -16.200 1.661 9.203 1.00 98.12 217 THR A C 1
ATOM 1569 O O . THR A 1 217 ? -17.103 0.849 8.979 1.00 98.12 217 THR A O 1
ATOM 1572 N N . ALA A 1 218 ? -14.985 1.270 9.599 1.00 98.38 218 ALA A N 1
ATOM 1573 C CA . ALA A 1 218 ? -14.673 -0.123 9.915 1.00 98.38 218 ALA A CA 1
ATOM 1574 C C . ALA A 1 218 ? -15.514 -0.629 11.099 1.00 98.38 218 ALA A C 1
ATOM 1576 O O . ALA A 1 218 ? -16.103 -1.714 11.033 1.00 98.38 218 ALA A O 1
ATOM 1577 N N . ALA A 1 219 ? -15.630 0.182 12.152 1.00 98.38 219 ALA A N 1
ATOM 1578 C CA . ALA A 1 219 ? -16.342 -0.175 13.366 1.00 98.38 219 ALA A CA 1
ATOM 1579 C C . ALA A 1 219 ? -17.851 -0.351 13.139 1.00 98.38 219 ALA A C 1
ATOM 1581 O O . ALA A 1 219 ? -18.451 -1.281 13.680 1.00 98.38 219 ALA A O 1
ATOM 1582 N N . ALA A 1 220 ? -18.455 0.455 12.262 1.00 97.38 220 ALA A N 1
ATOM 1583 C CA . ALA A 1 220 ? -19.842 0.307 11.820 1.00 97.38 220 ALA A CA 1
ATOM 1584 C C . ALA A 1 220 ? -20.106 -1.042 11.122 1.00 97.38 220 ALA A C 1
ATOM 1586 O O . ALA A 1 220 ? -21.240 -1.523 11.084 1.00 97.38 220 ALA A O 1
ATOM 1587 N N . ARG A 1 221 ? -19.058 -1.684 10.588 1.00 97.06 221 ARG A N 1
ATOM 1588 C CA . ARG A 1 221 ? -19.096 -3.041 10.016 1.00 97.06 221 ARG A CA 1
ATOM 1589 C C . ARG A 1 221 ? -18.671 -4.131 11.004 1.00 97.06 221 ARG A C 1
ATOM 1591 O O . ARG A 1 221 ? -18.540 -5.285 10.605 1.00 97.06 221 ARG A O 1
ATOM 1598 N N . GLY A 1 222 ? -18.456 -3.787 12.274 1.00 97.06 222 GLY A N 1
ATOM 1599 C CA . GLY A 1 222 ? -17.999 -4.718 13.305 1.00 97.06 222 GLY A CA 1
ATOM 1600 C C . GLY A 1 222 ? -16.546 -5.164 13.134 1.00 97.06 222 GLY A C 1
ATOM 1601 O O . GLY A 1 222 ? -16.174 -6.208 13.663 1.00 97.06 222 GLY A O 1
ATOM 1602 N N . MET A 1 223 ? -15.734 -4.408 12.391 1.00 98.12 223 MET A N 1
ATOM 1603 C CA . MET A 1 223 ? -14.304 -4.668 12.233 1.00 98.12 223 MET A CA 1
ATOM 1604 C C . MET A 1 223 ? -13.503 -3.799 13.206 1.00 98.12 223 MET A C 1
ATOM 1606 O O . MET A 1 223 ? -13.851 -2.643 13.441 1.00 98.12 223 MET A O 1
ATOM 1610 N N . ALA A 1 224 ? -12.417 -4.343 13.746 1.00 98.38 224 ALA A N 1
ATOM 1611 C CA . ALA A 1 224 ? -11.382 -3.555 14.399 1.00 98.38 224 ALA A CA 1
ATOM 1612 C C . ALA A 1 224 ? -10.385 -3.014 13.372 1.00 98.38 224 ALA A C 1
ATOM 1614 O O . ALA A 1 224 ? -10.096 -3.684 12.376 1.00 98.38 224 ALA A O 1
ATOM 1615 N N . THR A 1 225 ? -9.802 -1.854 13.661 1.00 98.81 225 THR A N 1
ATOM 1616 C CA . THR A 1 225 ? -8.723 -1.278 12.847 1.00 98.81 225 THR A CA 1
ATOM 1617 C C . THR A 1 225 ? -7.421 -1.312 13.637 1.00 98.81 225 THR A C 1
ATOM 1619 O O . THR A 1 225 ? -7.387 -0.836 14.768 1.00 98.81 225 THR A O 1
ATOM 1622 N N . LEU A 1 226 ? -6.350 -1.857 13.059 1.00 98.88 226 LEU A N 1
ATOM 1623 C CA . LEU A 1 226 ? -5.013 -1.946 13.658 1.00 98.88 226 LEU A CA 1
ATOM 1624 C C . LEU A 1 226 ? -4.007 -1.159 12.810 1.00 98.88 226 LEU A C 1
ATOM 1626 O O . LEU A 1 226 ? -3.999 -1.307 11.592 1.00 98.88 226 LEU A O 1
ATOM 1630 N N . ALA A 1 227 ? -3.130 -0.366 13.422 1.00 98.81 227 ALA A N 1
ATOM 1631 C CA . ALA A 1 227 ? -2.058 0.318 12.696 1.00 98.81 227 ALA A CA 1
ATOM 1632 C C . ALA A 1 227 ? -0.788 0.496 13.534 1.00 98.81 227 ALA A C 1
ATOM 1634 O O . ALA A 1 227 ? -0.827 0.526 14.765 1.00 98.81 227 ALA A O 1
ATOM 1635 N N . ILE A 1 228 ? 0.332 0.664 12.832 1.00 98.75 228 ILE A N 1
ATOM 1636 C CA . ILE A 1 228 ? 1.634 1.099 13.352 1.00 98.75 228 ILE A CA 1
ATOM 1637 C C . ILE A 1 228 ? 2.169 2.214 12.453 1.00 98.75 228 ILE A C 1
ATOM 1639 O O . ILE A 1 228 ? 1.724 2.355 11.312 1.00 98.75 228 ILE A O 1
ATOM 1643 N N . ASP A 1 229 ? 3.153 2.969 12.936 1.00 98.50 229 ASP A N 1
ATOM 1644 C CA . ASP A 1 229 ? 3.921 3.846 12.052 1.00 98.50 229 ASP A CA 1
ATOM 1645 C C . ASP A 1 229 ? 4.934 3.038 11.233 1.00 98.50 229 ASP A C 1
ATOM 1647 O O . ASP A 1 229 ? 5.588 2.124 11.751 1.00 98.50 229 ASP A O 1
ATOM 1651 N N . ALA A 1 230 ? 5.122 3.410 9.969 1.00 97.44 230 ALA A N 1
ATOM 1652 C CA . ALA A 1 230 ? 6.223 2.924 9.143 1.00 97.44 230 ALA A CA 1
ATOM 1653 C C . ALA A 1 230 ? 7.593 3.332 9.741 1.00 97.44 230 ALA A C 1
ATOM 1655 O O . ALA A 1 230 ? 7.665 4.264 10.551 1.00 97.44 230 ALA A O 1
ATOM 1656 N N . PRO A 1 231 ? 8.710 2.679 9.358 1.00 96.38 231 PRO A N 1
ATOM 1657 C CA . PRO A 1 231 ? 10.037 3.066 9.833 1.00 96.38 231 PRO A CA 1
ATOM 1658 C C . PRO A 1 231 ? 10.288 4.571 9.664 1.00 96.38 231 PRO A C 1
ATOM 1660 O O . PRO A 1 231 ? 9.972 5.134 8.614 1.00 96.38 231 PRO A O 1
ATOM 1663 N N . TYR A 1 232 ? 10.850 5.212 10.694 1.00 95.88 232 TYR A N 1
ATOM 1664 C CA . TYR A 1 232 ? 11.149 6.654 10.757 1.00 95.88 232 TYR A CA 1
ATOM 1665 C C . TYR A 1 232 ? 9.950 7.618 10.775 1.00 95.88 232 TYR A C 1
ATOM 1667 O O . TYR A 1 232 ? 10.167 8.825 10.723 1.00 95.88 232 TYR A O 1
ATOM 1675 N N . HIS A 1 233 ? 8.712 7.125 10.830 1.00 97.19 233 HIS A N 1
ATOM 1676 C CA . HIS A 1 233 ? 7.510 7.963 10.865 1.00 97.19 233 HIS A CA 1
ATOM 1677 C C . HIS A 1 233 ? 6.914 8.031 12.274 1.00 97.19 233 HIS A C 1
ATOM 1679 O O . HIS A 1 233 ? 7.071 7.098 13.065 1.00 97.19 233 HIS A O 1
ATOM 1685 N N . GLY A 1 234 ? 6.201 9.121 12.567 1.00 96.25 234 GLY A N 1
ATOM 1686 C CA . GLY A 1 234 ? 5.425 9.298 13.794 1.00 96.25 234 GLY A CA 1
ATOM 1687 C C . GLY A 1 234 ? 6.220 8.954 15.051 1.00 96.25 234 GLY A C 1
ATOM 1688 O O . GLY A 1 234 ? 7.336 9.425 15.254 1.00 96.25 234 GLY A O 1
ATOM 1689 N N . SER A 1 235 ? 5.677 8.056 15.870 1.00 95.88 235 SER A N 1
ATOM 1690 C CA . SER A 1 235 ? 6.287 7.620 17.136 1.00 95.88 235 SER A CA 1
ATOM 1691 C C . SER A 1 235 ? 7.637 6.914 16.970 1.00 95.88 235 SER A C 1
ATOM 1693 O O . SER A 1 235 ? 8.379 6.754 17.938 1.00 95.88 235 SER A O 1
ATOM 1695 N N . ARG A 1 236 ? 7.968 6.476 15.750 1.00 95.19 236 ARG A N 1
ATOM 1696 C CA . ARG A 1 236 ? 9.235 5.813 15.444 1.00 95.19 236 ARG A CA 1
ATOM 1697 C C . ARG A 1 236 ? 10.303 6.783 14.989 1.00 95.19 236 ARG A C 1
ATOM 1699 O O . ARG A 1 236 ? 11.442 6.360 14.859 1.00 95.19 236 ARG A O 1
ATOM 1706 N N . SER A 1 237 ? 9.993 8.047 14.740 1.00 93.50 237 SER A N 1
ATOM 1707 C CA . SER A 1 237 ? 11.018 9.016 14.374 1.00 93.50 237 SER A CA 1
ATOM 1708 C C . SER A 1 237 ? 12.024 9.245 15.503 1.00 93.50 237 SER A C 1
ATOM 1710 O O . SER A 1 237 ? 11.692 9.228 16.686 1.00 93.50 237 SER A O 1
ATOM 1712 N N . SER A 1 238 ? 13.281 9.519 15.148 1.00 90.75 238 SER A N 1
ATOM 1713 C CA . SER A 1 238 ? 14.297 9.926 16.127 1.00 90.75 238 SER A CA 1
ATOM 1714 C C . SER A 1 238 ? 14.020 11.293 16.761 1.00 90.75 238 SER A C 1
ATOM 1716 O O . SER A 1 238 ? 14.647 11.634 17.761 1.00 90.75 238 SER A O 1
ATOM 1718 N N . THR A 1 239 ? 13.130 12.084 16.162 1.00 90.38 239 THR A N 1
ATOM 1719 C CA . THR A 1 239 ? 12.677 13.384 16.672 1.00 90.38 239 THR A CA 1
ATOM 1720 C C . THR A 1 239 ? 11.213 13.362 17.105 1.00 90.38 239 THR A C 1
ATOM 1722 O O . THR A 1 239 ? 10.638 14.429 17.307 1.00 90.38 239 THR A O 1
ATOM 1725 N N . ALA A 1 240 ? 10.640 12.165 17.289 1.00 91.75 240 ALA A N 1
ATOM 1726 C CA . ALA A 1 240 ? 9.242 11.982 17.648 1.00 91.75 240 ALA A CA 1
ATOM 1727 C C . ALA A 1 240 ? 8.850 12.817 18.878 1.00 91.75 240 ALA A C 1
ATOM 1729 O O . ALA A 1 240 ? 9.493 12.754 19.932 1.00 91.75 240 ALA A O 1
ATOM 1730 N N . GLY A 1 241 ? 7.770 13.577 18.720 1.00 93.81 241 GLY A N 1
ATOM 1731 C CA . GLY A 1 241 ? 7.021 14.228 19.787 1.00 93.81 241 GLY A CA 1
ATOM 1732 C C . GLY A 1 241 ? 5.579 13.723 19.801 1.00 93.81 241 GLY A C 1
ATOM 1733 O O . GLY A 1 241 ? 5.129 13.122 18.830 1.00 93.81 241 GLY A O 1
ATOM 1734 N N . ASP A 1 242 ? 4.895 13.951 20.915 1.00 96.12 242 ASP A N 1
ATOM 1735 C CA . ASP A 1 242 ? 3.449 13.757 21.089 1.00 96.12 242 ASP A CA 1
ATOM 1736 C C . ASP A 1 242 ? 2.958 14.965 21.889 1.00 96.12 242 ASP A C 1
ATOM 1738 O O . ASP A 1 242 ? 2.914 14.972 23.124 1.00 96.12 242 ASP A O 1
ATOM 1742 N N . GLY A 1 243 ? 2.816 16.081 21.183 1.00 96.62 243 GLY A N 1
ATOM 1743 C CA . GLY A 1 243 ? 2.437 17.365 21.760 1.00 96.62 243 GLY A CA 1
ATOM 1744 C C . GLY A 1 243 ? 1.193 17.958 21.118 1.00 96.62 243 GLY A C 1
ATOM 1745 O O . GLY A 1 243 ? 0.744 19.022 21.564 1.00 96.62 243 GLY A O 1
ATOM 1746 N N . ARG A 1 244 ? 0.672 17.328 20.062 1.00 95.25 244 ARG A N 1
ATOM 1747 C CA . ARG A 1 244 ? -0.499 17.783 19.327 1.00 95.25 244 ARG A CA 1
ATOM 1748 C C . ARG A 1 244 ? -1.377 16.613 18.930 1.00 95.25 244 ARG A C 1
ATOM 1750 O O . ARG A 1 244 ? -0.899 15.580 18.493 1.00 95.25 244 ARG A O 1
ATOM 1757 N N . ASN A 1 245 ? -2.674 16.873 18.944 1.00 95.62 245 ASN A N 1
ATOM 1758 C CA . ASN A 1 245 ? -3.637 16.037 18.271 1.00 95.62 245 ASN A CA 1
ATOM 1759 C C . ASN A 1 245 ? -3.713 16.482 16.807 1.00 95.62 245 ASN A C 1
ATOM 1761 O O . ASN A 1 245 ? -4.354 17.487 16.492 1.00 95.62 245 ASN A O 1
ATOM 1765 N N . ASP A 1 246 ? -3.045 15.765 15.903 1.00 93.06 246 ASP A N 1
ATOM 1766 C CA . ASP A 1 246 ? -3.027 16.102 14.470 1.00 93.06 246 ASP A CA 1
ATOM 1767 C C . ASP A 1 246 ? -4.388 15.880 13.778 1.00 93.06 246 ASP A C 1
ATOM 1769 O O . ASP A 1 246 ? -4.597 16.338 12.651 1.00 93.06 246 ASP A O 1
ATOM 1773 N N . LEU A 1 247 ? -5.337 15.217 14.449 1.00 93.19 247 LEU A N 1
ATOM 1774 C CA . LEU A 1 247 ? -6.700 15.022 13.962 1.00 93.19 247 LEU A CA 1
ATOM 1775 C C . LEU A 1 247 ? -7.580 16.257 14.205 1.00 93.19 247 LEU A C 1
ATOM 1777 O O . LEU A 1 247 ? -8.288 16.697 13.292 1.00 93.19 247 LEU A O 1
ATOM 1781 N N . THR A 1 248 ? -7.532 16.824 15.417 1.00 92.69 248 THR A N 1
ATOM 1782 C CA . THR A 1 248 ? -8.344 17.988 15.827 1.00 92.69 248 THR A CA 1
ATOM 1783 C C . THR A 1 248 ? -7.606 19.317 15.658 1.00 92.69 248 THR A C 1
ATOM 1785 O O . THR A 1 248 ? -8.231 20.345 15.387 1.00 92.69 248 THR A O 1
ATOM 1788 N N . GLY A 1 249 ? -6.275 19.301 15.723 1.00 92.38 249 GLY A N 1
ATOM 1789 C CA . GLY A 1 249 ? -5.395 20.472 15.724 1.00 92.38 249 GLY A CA 1
ATOM 1790 C C . GLY A 1 249 ? -5.085 21.022 17.122 1.00 92.38 249 GLY A C 1
ATOM 1791 O O . GLY A 1 249 ? -4.420 22.057 17.232 1.00 92.38 249 GLY A O 1
ATOM 1792 N N . ASP A 1 250 ? -5.554 20.367 18.186 1.00 94.31 250 ASP A N 1
ATOM 1793 C CA . ASP A 1 250 ? -5.327 20.811 19.561 1.00 94.31 250 ASP A CA 1
ATOM 1794 C C . ASP A 1 250 ? -3.878 20.572 20.009 1.00 94.31 250 ASP A C 1
ATOM 1796 O O . ASP A 1 250 ? -3.255 19.567 19.681 1.00 94.31 250 ASP A O 1
ATOM 1800 N N . ALA A 1 251 ? -3.329 21.488 20.810 1.00 95.69 251 ALA A N 1
ATOM 1801 C CA . ALA A 1 251 ? -1.970 21.383 21.353 1.00 95.69 251 ALA A CA 1
ATOM 1802 C C . ALA A 1 251 ? -1.926 20.533 22.636 1.00 95.69 251 ALA A C 1
ATOM 1804 O O . ALA A 1 251 ? -1.526 21.015 23.701 1.00 95.69 251 ALA A O 1
ATOM 1805 N N . VAL A 1 252 ? -2.407 19.295 22.539 1.00 95.12 252 VAL A N 1
ATOM 1806 C CA . VAL A 1 252 ? -2.415 18.305 23.620 1.00 95.12 252 VAL A CA 1
ATOM 1807 C C . VAL A 1 252 ? -1.881 16.970 23.103 1.00 95.12 252 VAL A C 1
ATOM 1809 O O . VAL A 1 252 ? -2.128 16.662 21.941 1.00 95.12 252 VAL A O 1
ATOM 1812 N N . PRO A 1 253 ? -1.183 16.180 23.939 1.00 95.94 253 PRO A N 1
ATOM 1813 C CA . PRO A 1 253 ? -0.810 14.820 23.576 1.00 95.94 253 PRO A CA 1
ATOM 1814 C C . PRO A 1 253 ? -2.048 13.954 23.336 1.00 95.94 253 PRO A C 1
ATOM 1816 O O . PRO A 1 253 ? -3.026 14.060 24.085 1.00 95.94 253 PRO A O 1
ATOM 1819 N N . ASP A 1 254 ? -1.988 13.085 22.336 1.00 94.75 254 ASP A N 1
ATOM 1820 C CA . ASP A 1 254 ? -3.088 12.201 21.938 1.00 94.75 254 ASP A CA 1
ATOM 1821 C C . ASP A 1 254 ? -2.669 10.725 21.830 1.00 94.75 254 ASP A C 1
ATOM 1823 O O . ASP A 1 254 ? -3.483 9.862 21.492 1.00 94.75 254 ASP A O 1
ATOM 1827 N N . GLY A 1 255 ? -1.411 10.418 22.158 1.00 94.75 255 GLY A N 1
ATOM 1828 C CA . GLY A 1 255 ? -0.858 9.074 22.075 1.00 94.75 255 GLY A CA 1
ATOM 1829 C C . GLY A 1 255 ? -0.379 8.703 20.674 1.00 94.75 255 GLY A C 1
ATOM 1830 O O . GLY A 1 255 ? 0.046 7.557 20.480 1.00 94.75 255 GLY A O 1
ATOM 1831 N N . PHE A 1 256 ? -0.418 9.622 19.705 1.00 97.19 256 PHE A N 1
ATOM 1832 C CA . PHE A 1 256 ? 0.150 9.500 18.366 1.00 97.19 256 PHE A CA 1
ATOM 1833 C C . PHE A 1 256 ? 1.451 10.300 18.246 1.00 97.19 256 PHE A C 1
ATOM 1835 O O . PHE A 1 256 ? 1.775 11.147 19.064 1.00 97.19 256 PHE A O 1
ATOM 1842 N N . GLY A 1 257 ? 2.289 9.933 17.273 1.00 96.19 257 GLY A N 1
ATOM 1843 C CA . GLY A 1 257 ? 3.478 10.742 17.002 1.00 96.19 257 GLY A CA 1
ATOM 1844 C C . GLY A 1 257 ? 3.088 11.914 16.114 1.00 96.19 257 GLY A C 1
ATOM 1845 O O . GLY A 1 257 ? 2.425 11.673 15.102 1.00 96.19 257 GLY A O 1
ATOM 1846 N N . ASP A 1 258 ? 3.529 13.118 16.471 1.00 95.44 258 ASP A N 1
ATOM 1847 C CA . ASP A 1 258 ? 3.265 14.346 15.718 1.00 95.44 258 ASP A CA 1
ATOM 1848 C C . ASP A 1 258 ? 3.793 14.235 14.269 1.00 95.44 258 ASP A C 1
ATOM 1850 O O . ASP A 1 258 ? 4.814 13.592 13.994 1.00 95.44 258 ASP A O 1
ATOM 1854 N N . LEU A 1 259 ? 3.141 14.914 13.323 1.00 93.12 259 LEU A N 1
ATOM 1855 C CA . LEU A 1 259 ? 3.620 15.057 11.946 1.00 93.12 259 LEU A CA 1
ATOM 1856 C C . LEU A 1 259 ? 4.927 15.873 11.872 1.00 93.12 259 LEU A C 1
ATOM 1858 O O . LEU A 1 259 ? 5.008 17.020 12.312 1.00 93.12 259 LEU A O 1
ATOM 1862 N N . GLU A 1 260 ? 5.943 15.332 11.192 1.00 91.81 260 GLU A N 1
ATOM 1863 C CA . GLU A 1 260 ? 7.300 15.918 11.139 1.00 91.81 260 GLU A CA 1
ATOM 1864 C C . GLU A 1 260 ? 7.697 16.468 9.756 1.00 91.81 260 GLU A C 1
ATOM 1866 O O . GLU A 1 260 ? 8.879 16.640 9.429 1.00 91.81 260 GLU A O 1
ATOM 1871 N N . GLY A 1 261 ? 6.712 16.741 8.900 1.00 91.00 261 GLY A N 1
ATOM 1872 C CA . GLY A 1 261 ? 6.950 17.249 7.550 1.00 91.00 261 GLY A CA 1
ATOM 1873 C C . GLY A 1 261 ? 7.810 16.289 6.721 1.00 91.00 261 GLY A C 1
ATOM 1874 O O . GLY A 1 261 ? 7.434 15.143 6.516 1.00 91.00 261 GLY A O 1
ATOM 1875 N N . LEU A 1 262 ? 8.960 16.750 6.216 1.00 90.31 262 LEU A N 1
ATOM 1876 C CA . LEU A 1 262 ? 9.823 15.957 5.324 1.00 90.31 262 LEU A CA 1
ATOM 1877 C C . LEU A 1 262 ? 10.806 15.027 6.048 1.00 90.31 262 LEU A C 1
ATOM 1879 O O . LEU A 1 262 ? 11.478 14.235 5.383 1.00 90.31 262 LEU A O 1
ATOM 1883 N N . PHE A 1 263 ? 10.934 15.125 7.376 1.00 92.25 263 PHE A N 1
ATOM 1884 C CA . PHE A 1 263 ? 11.913 14.333 8.125 1.00 92.25 263 PHE A CA 1
ATOM 1885 C C . PHE A 1 263 ? 11.767 12.816 7.892 1.00 92.25 263 PHE A C 1
ATOM 1887 O O . PHE A 1 263 ? 12.785 12.172 7.604 1.00 92.25 263 PHE A O 1
ATOM 1894 N N . PRO A 1 264 ? 10.551 12.233 7.904 1.00 93.50 264 PRO A N 1
ATOM 1895 C CA . PRO A 1 264 ? 10.390 10.806 7.651 1.00 93.50 264 PRO A CA 1
ATOM 1896 C C . PRO A 1 264 ? 10.856 10.400 6.248 1.00 93.50 264 PRO A C 1
ATOM 1898 O O . PRO A 1 264 ? 11.633 9.456 6.117 1.00 93.50 264 PRO A O 1
ATOM 1901 N N . SER A 1 265 ? 10.498 11.159 5.203 1.00 92.62 265 SER A N 1
ATOM 1902 C CA . SER A 1 265 ? 10.980 10.911 3.832 1.00 92.62 265 SER A CA 1
ATOM 1903 C C . SER A 1 265 ? 12.502 10.971 3.714 1.00 92.62 265 SER A C 1
ATOM 1905 O O . SER A 1 265 ? 13.096 10.128 3.047 1.00 92.62 265 SER A O 1
ATOM 1907 N N . VAL A 1 266 ? 13.153 11.945 4.358 1.00 93.38 266 VAL A N 1
ATOM 1908 C CA . VAL A 1 266 ? 14.619 12.100 4.315 1.00 93.38 266 VAL A CA 1
ATOM 1909 C C . VAL A 1 266 ? 15.324 10.849 4.842 1.00 93.38 266 VAL A C 1
ATOM 1911 O O . VAL A 1 266 ? 16.300 10.396 4.242 1.00 93.38 266 VAL A O 1
ATOM 1914 N N . ASN A 1 267 ? 14.821 10.272 5.933 1.00 94.12 267 ASN A N 1
ATOM 1915 C CA . ASN A 1 267 ? 15.400 9.073 6.535 1.00 94.12 267 ASN A CA 1
ATOM 1916 C C . ASN A 1 267 ? 14.983 7.802 5.789 1.00 94.12 267 ASN A C 1
ATOM 1918 O O . ASN A 1 267 ? 15.831 6.968 5.473 1.00 94.12 267 ASN A O 1
ATOM 1922 N N . PHE A 1 268 ? 13.703 7.678 5.429 1.00 94.50 268 PHE A N 1
ATOM 1923 C CA . PHE A 1 268 ? 13.178 6.503 4.738 1.00 94.50 268 PHE A CA 1
ATOM 1924 C C . PHE A 1 268 ? 13.797 6.326 3.342 1.00 94.50 268 PHE A C 1
ATOM 1926 O O . PHE A 1 268 ? 14.184 5.221 2.966 1.00 94.50 268 PHE A O 1
ATOM 1933 N N . PHE A 1 269 ? 13.972 7.413 2.588 1.00 92.81 269 PHE A N 1
ATOM 1934 C CA . PHE A 1 269 ? 14.673 7.403 1.298 1.00 92.81 269 PHE A CA 1
ATOM 1935 C C . PHE A 1 269 ? 16.197 7.467 1.428 1.00 92.81 269 PHE A C 1
ATOM 1937 O O . PHE A 1 269 ? 16.902 7.507 0.419 1.00 92.81 269 PHE A O 1
ATOM 1944 N N . HIS A 1 270 ? 16.712 7.421 2.660 1.00 94.12 270 HIS A N 1
ATOM 1945 C CA . HIS A 1 270 ? 18.136 7.360 2.973 1.00 94.12 270 HIS A CA 1
ATOM 1946 C C . HIS A 1 270 ? 18.939 8.509 2.343 1.00 94.12 270 HIS A C 1
ATOM 1948 O O . HIS A 1 270 ? 20.031 8.321 1.806 1.00 94.12 270 HIS A O 1
ATOM 1954 N N . LEU A 1 271 ? 18.397 9.729 2.392 1.00 93.62 271 LEU A N 1
ATOM 1955 C CA . LEU A 1 271 ? 19.047 10.938 1.858 1.00 93.62 271 LEU A CA 1
ATOM 1956 C C . LEU A 1 271 ? 20.183 11.442 2.763 1.00 93.62 271 LEU A C 1
ATOM 1958 O O . LEU A 1 271 ? 20.938 12.342 2.398 1.00 93.62 271 LEU A O 1
ATOM 1962 N N . VAL A 1 272 ? 20.320 10.840 3.943 1.00 93.25 272 VAL A N 1
ATOM 1963 C CA . VAL A 1 272 ? 21.387 11.069 4.916 1.00 93.25 272 VAL A CA 1
ATOM 1964 C C . VAL A 1 272 ? 22.083 9.748 5.232 1.00 93.25 272 VAL A C 1
ATOM 1966 O O . VAL A 1 272 ? 21.477 8.683 5.182 1.00 93.25 272 VAL A O 1
ATOM 1969 N N . ALA A 1 273 ? 23.381 9.800 5.536 1.00 93.62 273 ALA A N 1
ATOM 1970 C CA . ALA A 1 273 ? 24.137 8.597 5.862 1.00 93.62 273 ALA A CA 1
ATOM 1971 C C . ALA A 1 273 ? 23.742 8.074 7.252 1.00 93.62 273 ALA A C 1
ATOM 1973 O O . ALA A 1 273 ? 23.674 8.841 8.211 1.00 93.62 273 ALA A O 1
ATOM 1974 N N . SER A 1 274 ? 23.537 6.764 7.367 1.00 93.94 274 SER A N 1
ATOM 1975 C CA . SER A 1 274 ? 23.184 6.093 8.623 1.00 93.94 274 SER A CA 1
ATOM 1976 C C . SER A 1 274 ? 23.621 4.627 8.579 1.00 93.94 274 SER A C 1
ATOM 1978 O O . SER A 1 274 ? 23.719 4.041 7.500 1.00 93.94 274 SER A O 1
ATOM 1980 N N . GLY A 1 275 ? 23.967 4.060 9.741 1.00 90.12 275 GLY A N 1
ATOM 1981 C CA . GLY A 1 275 ? 24.337 2.644 9.896 1.00 90.12 275 GLY A CA 1
ATOM 1982 C C . GLY A 1 275 ? 25.436 2.136 8.959 1.00 90.12 275 GLY A C 1
ATOM 1983 O O . GLY A 1 275 ? 25.410 0.991 8.517 1.00 90.12 275 GLY A O 1
ATOM 1984 N N . GLY A 1 276 ? 26.394 2.999 8.607 1.00 90.50 276 GLY A N 1
ATOM 1985 C CA . GLY A 1 276 ? 27.483 2.661 7.684 1.00 90.50 276 GLY A CA 1
ATOM 1986 C C . GLY A 1 276 ? 27.081 2.609 6.205 1.00 90.50 276 GLY A C 1
ATOM 1987 O O . GLY A 1 276 ? 27.916 2.276 5.364 1.00 90.50 276 GLY A O 1
ATOM 1988 N N . VAL A 1 277 ? 25.840 2.964 5.858 1.00 93.00 277 VAL A N 1
ATOM 1989 C CA . VAL A 1 277 ? 25.386 3.083 4.470 1.00 93.00 277 VAL A CA 1
ATOM 1990 C C . VAL A 1 277 ? 25.486 4.550 4.016 1.00 93.00 277 VAL A C 1
ATOM 1992 O O . VAL A 1 277 ? 24.908 5.425 4.668 1.00 93.00 277 VAL A O 1
ATOM 1995 N N . PRO A 1 278 ? 26.189 4.856 2.905 1.00 93.31 278 PRO A N 1
ATOM 1996 C CA . PRO A 1 278 ? 26.283 6.219 2.378 1.00 93.31 278 PRO A CA 1
ATOM 1997 C C . PRO A 1 278 ? 24.916 6.815 2.031 1.00 93.31 278 PRO A C 1
ATOM 1999 O O . PRO A 1 278 ? 24.021 6.085 1.609 1.00 93.31 278 PRO A O 1
ATOM 2002 N N . ALA A 1 279 ? 24.779 8.136 2.164 1.00 93.94 279 ALA A N 1
ATOM 2003 C CA . ALA A 1 279 ? 23.591 8.866 1.723 1.00 93.94 279 ALA A CA 1
ATOM 2004 C C . ALA A 1 279 ? 23.284 8.591 0.239 1.00 93.94 279 ALA A C 1
ATOM 2006 O O . ALA A 1 279 ? 24.202 8.387 -0.558 1.00 93.94 279 ALA A O 1
ATOM 2007 N N . TYR A 1 280 ? 22.002 8.616 -0.126 1.00 92.06 280 TYR A N 1
ATOM 2008 C CA . TYR A 1 280 ? 21.471 8.379 -1.476 1.00 92.06 280 TYR A CA 1
ATOM 2009 C C . TYR A 1 280 ? 21.695 6.963 -2.028 1.00 92.06 280 TYR A C 1
ATOM 2011 O O . TYR A 1 280 ? 21.397 6.698 -3.193 1.00 92.06 280 TYR A O 1
ATOM 2019 N N . HIS A 1 281 ? 22.199 6.023 -1.221 1.00 92.19 281 HIS A N 1
ATOM 2020 C CA . HIS A 1 281 ? 22.415 4.656 -1.678 1.00 92.19 281 HIS A CA 1
ATOM 2021 C C . HIS A 1 281 ? 21.067 3.909 -1.843 1.00 92.19 281 HIS A C 1
ATOM 2023 O O . HIS A 1 281 ? 20.424 3.602 -0.835 1.00 92.19 281 HIS A O 1
ATOM 2029 N N . PRO A 1 282 ? 20.675 3.478 -3.063 1.00 92.12 282 PRO A N 1
ATOM 2030 C CA . PRO A 1 282 ? 19.339 2.918 -3.337 1.00 92.12 282 PRO A CA 1
ATOM 2031 C C . PRO A 1 282 ? 19.010 1.653 -2.534 1.00 92.12 282 PRO A C 1
ATOM 2033 O O . PRO A 1 282 ? 17.876 1.445 -2.122 1.00 92.12 282 PRO A O 1
ATOM 2036 N N . ALA A 1 283 ? 20.013 0.820 -2.239 1.00 91.44 283 ALA A N 1
ATOM 2037 C CA . ALA A 1 283 ? 19.806 -0.380 -1.425 1.00 91.44 283 ALA A CA 1
ATOM 2038 C C . ALA A 1 283 ? 19.245 -0.114 -0.013 1.00 91.44 283 ALA A C 1
ATOM 2040 O O . ALA A 1 283 ? 18.573 -0.991 0.511 1.00 91.44 283 ALA A O 1
ATOM 2041 N N . ALA A 1 284 ? 19.508 1.044 0.607 1.00 93.50 284 ALA A N 1
ATOM 2042 C CA . ALA A 1 284 ? 18.903 1.360 1.905 1.00 93.50 284 ALA A CA 1
ATOM 2043 C C . ALA A 1 284 ? 17.406 1.642 1.758 1.00 93.50 284 ALA A C 1
ATOM 2045 O O . ALA A 1 284 ? 16.605 1.103 2.507 1.00 93.50 284 ALA A O 1
ATOM 2046 N N . MET A 1 285 ? 17.018 2.405 0.734 1.00 93.88 285 MET A N 1
ATOM 2047 C CA . MET A 1 285 ? 15.612 2.643 0.409 1.00 93.88 285 MET A CA 1
ATOM 2048 C C . MET A 1 285 ? 14.872 1.336 0.098 1.00 93.88 285 MET A C 1
ATOM 2050 O O . MET A 1 285 ? 13.807 1.081 0.658 1.00 93.88 285 MET A O 1
ATOM 2054 N N . ARG A 1 286 ? 15.469 0.472 -0.734 1.00 95.62 286 ARG A N 1
ATOM 2055 C CA . ARG A 1 286 ? 14.978 -0.891 -0.988 1.00 95.62 286 ARG A CA 1
ATOM 2056 C C . ARG A 1 286 ? 14.741 -1.648 0.320 1.00 95.62 286 ARG A C 1
ATOM 2058 O O . ARG A 1 286 ? 13.721 -2.307 0.481 1.00 95.62 286 ARG A O 1
ATOM 2065 N N . ASP A 1 287 ? 15.694 -1.591 1.243 1.00 96.75 287 ASP A N 1
ATOM 2066 C CA . ASP A 1 287 ? 15.648 -2.375 2.478 1.00 96.75 287 ASP A CA 1
ATOM 2067 C C . ASP A 1 287 ? 14.645 -1.797 3.476 1.00 96.75 287 ASP A C 1
ATOM 2069 O O . ASP A 1 287 ? 13.947 -2.565 4.129 1.00 96.75 287 ASP A O 1
ATOM 2073 N N . ASN A 1 288 ? 14.464 -0.477 3.497 1.00 96.75 288 ASN A N 1
ATOM 2074 C CA . ASN A 1 288 ? 13.420 0.191 4.271 1.00 96.75 288 ASN A CA 1
ATOM 2075 C C . ASN A 1 288 ? 12.011 -0.205 3.792 1.00 96.75 288 ASN A C 1
ATOM 2077 O O . ASN A 1 288 ? 11.154 -0.513 4.621 1.00 96.75 288 ASN A O 1
ATOM 2081 N N . LEU A 1 289 ? 11.781 -0.279 2.472 1.00 97.31 289 LEU A N 1
ATOM 2082 C CA . LEU A 1 289 ? 10.523 -0.783 1.893 1.00 97.31 289 LEU A CA 1
ATOM 2083 C C . LEU A 1 289 ? 10.247 -2.228 2.329 1.00 97.31 289 LEU A C 1
ATOM 2085 O O . LEU A 1 289 ? 9.150 -2.553 2.785 1.00 97.31 289 LEU A O 1
ATOM 2089 N N . ARG A 1 290 ? 11.265 -3.092 2.249 1.00 98.12 290 ARG A N 1
ATOM 2090 C CA . ARG A 1 290 ? 11.152 -4.511 2.616 1.00 98.12 290 ARG A CA 1
ATOM 2091 C C . ARG A 1 290 ? 10.964 -4.729 4.117 1.00 98.12 290 ARG A C 1
ATOM 2093 O O . ARG A 1 290 ? 10.155 -5.568 4.504 1.00 98.12 290 ARG A O 1
ATOM 2100 N N . GLN A 1 291 ? 11.657 -3.959 4.956 1.00 97.94 291 GLN A N 1
ATOM 2101 C CA . GLN A 1 291 ? 11.464 -3.957 6.408 1.00 97.94 291 GLN A CA 1
ATOM 2102 C C . GLN A 1 291 ? 10.017 -3.594 6.756 1.00 97.94 291 GLN A C 1
ATOM 2104 O O . GLN A 1 291 ? 9.371 -4.313 7.513 1.00 97.94 291 GLN A O 1
ATOM 2109 N N . ALA A 1 292 ? 9.486 -2.522 6.167 1.00 98.19 292 ALA A N 1
ATOM 2110 C CA . ALA A 1 292 ? 8.124 -2.080 6.442 1.00 98.19 292 ALA A CA 1
ATOM 2111 C C . ALA A 1 292 ? 7.069 -3.104 5.968 1.00 98.19 292 ALA A C 1
ATOM 2113 O O . ALA A 1 292 ? 6.122 -3.396 6.695 1.00 98.19 292 ALA A O 1
ATOM 2114 N N . ALA A 1 293 ? 7.259 -3.733 4.802 1.00 98.56 293 ALA A N 1
ATOM 2115 C CA . ALA A 1 293 ? 6.389 -4.823 4.349 1.00 98.56 293 ALA A CA 1
ATOM 2116 C C . ALA A 1 293 ? 6.459 -6.065 5.264 1.00 98.56 293 ALA A C 1
ATOM 2118 O O . ALA A 1 293 ? 5.438 -6.709 5.518 1.00 98.56 293 ALA A O 1
ATOM 2119 N N . ALA A 1 294 ? 7.643 -6.399 5.794 1.00 98.31 294 ALA A N 1
ATOM 2120 C CA . ALA A 1 294 ? 7.818 -7.514 6.729 1.00 98.31 294 ALA A CA 1
ATOM 2121 C C . ALA A 1 294 ? 7.104 -7.260 8.066 1.00 98.31 294 ALA A C 1
ATOM 2123 O O . ALA A 1 294 ? 6.531 -8.180 8.646 1.00 98.31 294 ALA A O 1
ATOM 2124 N N . GLU A 1 295 ? 7.084 -6.011 8.531 1.00 98.12 295 GLU A N 1
ATOM 2125 C CA . GLU A 1 295 ? 6.348 -5.608 9.733 1.00 98.12 295 GLU A CA 1
ATOM 2126 C C . GLU A 1 295 ? 4.828 -5.739 9.556 1.00 98.12 295 GLU A C 1
ATOM 2128 O O . GLU A 1 295 ? 4.157 -6.200 10.476 1.00 98.12 295 GLU A O 1
ATOM 2133 N N . ILE A 1 296 ? 4.279 -5.446 8.369 1.00 98.62 296 ILE A N 1
ATOM 2134 C CA . ILE A 1 296 ? 2.857 -5.707 8.064 1.00 98.62 296 ILE A CA 1
ATOM 2135 C C . ILE A 1 296 ? 2.549 -7.211 8.162 1.00 98.62 296 ILE A C 1
ATOM 2137 O O . ILE A 1 296 ? 1.529 -7.598 8.734 1.00 98.62 296 ILE A O 1
ATOM 2141 N N . CYS A 1 297 ? 3.445 -8.069 7.664 1.00 98.31 297 CYS A N 1
ATOM 2142 C CA . CYS A 1 297 ? 3.304 -9.524 7.799 1.00 98.31 297 CYS A CA 1
ATOM 2143 C C . CYS A 1 297 ? 3.360 -9.965 9.276 1.00 98.31 297 CYS A C 1
ATOM 2145 O O . CYS A 1 297 ? 2.580 -10.806 9.720 1.00 98.31 297 CYS A O 1
ATOM 2147 N N . ALA A 1 298 ? 4.247 -9.358 10.072 1.00 98.06 298 ALA A N 1
ATOM 2148 C CA . ALA A 1 298 ? 4.334 -9.610 11.509 1.00 98.06 298 ALA A CA 1
ATOM 2149 C C . ALA A 1 298 ? 3.044 -9.202 12.249 1.00 98.06 298 ALA A C 1
ATOM 2151 O O . ALA A 1 298 ? 2.579 -9.943 13.117 1.00 98.06 298 ALA A O 1
ATOM 2152 N N . LEU A 1 299 ? 2.424 -8.071 11.882 1.00 97.94 299 LEU A N 1
ATOM 2153 C CA . LEU A 1 299 ? 1.114 -7.674 12.412 1.00 97.94 299 LEU A CA 1
ATOM 2154 C C . LEU A 1 299 ? 0.028 -8.693 12.058 1.00 97.94 299 LEU A C 1
ATOM 2156 O O . LEU A 1 299 ? -0.763 -9.068 12.921 1.00 97.94 299 LEU A O 1
ATOM 2160 N N . ALA A 1 300 ? 0.002 -9.185 10.818 1.00 97.62 300 ALA A N 1
ATOM 2161 C CA . ALA A 1 300 ? -0.939 -10.228 10.422 1.00 97.62 300 ALA A CA 1
ATOM 2162 C C . ALA A 1 300 ? -0.729 -11.520 11.234 1.00 97.62 300 ALA A C 1
ATOM 2164 O O . ALA A 1 300 ? -1.697 -12.122 11.699 1.00 97.62 300 ALA A O 1
ATOM 2165 N N . ALA A 1 301 ? 0.526 -11.914 11.477 1.00 96.94 301 ALA A N 1
ATOM 2166 C CA . ALA A 1 301 ? 0.859 -13.056 12.327 1.00 96.94 301 ALA A CA 1
ATOM 2167 C C . ALA A 1 301 ? 0.414 -12.856 13.790 1.00 96.94 301 ALA A C 1
ATOM 2169 O O . ALA A 1 301 ? -0.107 -13.797 14.397 1.00 96.94 301 ALA A O 1
ATOM 2170 N N . PHE A 1 302 ? 0.557 -11.641 14.340 1.00 97.12 302 PHE A N 1
ATOM 2171 C CA . PHE A 1 302 ? 0.022 -11.284 15.659 1.00 97.12 302 PHE A CA 1
ATOM 2172 C C . PHE A 1 302 ? -1.502 -11.436 15.708 1.00 97.12 302 PHE A C 1
ATOM 2174 O O . PHE A 1 302 ? -2.017 -12.070 16.622 1.00 97.12 302 PHE A O 1
ATOM 2181 N N . VAL A 1 303 ? -2.228 -10.935 14.707 1.00 97.00 303 VAL A N 1
ATOM 2182 C CA . VAL A 1 303 ? -3.691 -11.080 14.656 1.00 97.00 303 VAL A CA 1
ATOM 2183 C C . VAL A 1 303 ? -4.103 -12.558 14.616 1.00 97.00 303 VAL A C 1
ATOM 2185 O O . VAL A 1 303 ? -5.032 -12.962 15.307 1.00 97.00 303 VAL A O 1
ATOM 2188 N N . VAL A 1 304 ? -3.403 -13.388 13.839 1.00 95.69 304 VAL A N 1
ATOM 2189 C CA . VAL A 1 304 ? -3.764 -14.805 13.659 1.00 95.69 304 VAL A CA 1
ATOM 2190 C C . VAL A 1 304 ? -3.380 -15.685 14.852 1.00 95.69 304 VAL A C 1
ATOM 2192 O O . VAL A 1 304 ? -4.063 -16.672 15.126 1.00 95.69 304 VAL A O 1
ATOM 2195 N N . SER A 1 305 ? -2.271 -15.383 15.531 1.00 94.69 305 SER A N 1
ATOM 2196 C CA . SER A 1 305 ? -1.649 -16.322 16.479 1.00 94.69 305 SER A CA 1
ATOM 2197 C C . SER A 1 305 ? -0.967 -15.689 17.694 1.00 94.69 305 SER A C 1
ATOM 2199 O O . SER A 1 305 ? -0.405 -16.412 18.516 1.00 94.69 305 SER A O 1
ATOM 2201 N N . GLY A 1 306 ? -0.994 -14.363 17.812 1.00 93.75 306 GLY A N 1
ATOM 2202 C CA . GLY A 1 306 ? -0.454 -13.637 18.955 1.00 93.75 306 GLY A CA 1
ATOM 2203 C C . GLY A 1 306 ? -1.311 -13.784 20.211 1.00 93.75 306 GLY A C 1
ATOM 2204 O O . GLY A 1 306 ? -2.470 -14.191 20.152 1.00 93.75 306 GLY A O 1
ATOM 2205 N N . ASP A 1 307 ? -0.724 -13.439 21.357 1.00 94.50 307 ASP A N 1
ATOM 2206 C CA . ASP A 1 307 ? -1.414 -13.425 22.647 1.00 94.50 307 ASP A CA 1
ATOM 2207 C C . ASP A 1 307 ? -2.016 -12.032 22.926 1.00 94.50 307 ASP A C 1
ATOM 2209 O O . ASP A 1 307 ? -1.261 -11.086 23.175 1.00 94.50 307 ASP A O 1
ATOM 2213 N N . PRO A 1 308 ? -3.355 -11.873 22.908 1.00 94.94 308 PRO A N 1
ATOM 2214 C CA . PRO A 1 308 ? -4.010 -10.610 23.229 1.00 94.94 308 PRO A CA 1
ATOM 2215 C C . PRO A 1 308 ? -4.187 -10.390 24.740 1.00 94.94 308 PRO A C 1
ATOM 2217 O O . PRO A 1 308 ? -4.750 -9.367 25.127 1.00 94.94 308 PRO A O 1
ATOM 2220 N N . SER A 1 309 ? -3.726 -11.297 25.613 1.00 94.88 309 SER A N 1
ATOM 2221 C CA . SER A 1 309 ? -3.974 -11.218 27.060 1.00 94.88 309 SER A CA 1
ATOM 2222 C C . SER A 1 309 ? -3.556 -9.896 27.733 1.00 94.88 309 SER A C 1
ATOM 2224 O O . SER A 1 309 ? -4.282 -9.445 28.627 1.00 94.88 309 SER A O 1
ATOM 2226 N N . PRO A 1 310 ? -2.477 -9.196 27.312 1.00 96.44 310 PRO A N 1
ATOM 2227 C CA . PRO A 1 310 ? -2.167 -7.873 27.855 1.00 96.44 310 PRO A CA 1
ATOM 2228 C C . PRO A 1 310 ? -3.217 -6.817 27.486 1.00 96.44 310 PRO A C 1
ATOM 2230 O O . PRO A 1 310 ? -3.501 -5.929 28.288 1.00 96.44 310 PRO A O 1
ATOM 2233 N N . ILE A 1 311 ? -3.821 -6.932 26.298 1.00 97.00 311 ILE A N 1
ATOM 2234 C CA . ILE A 1 311 ? -4.914 -6.061 25.858 1.00 97.00 311 ILE A CA 1
ATOM 2235 C C . ILE A 1 311 ? -6.177 -6.383 26.655 1.00 97.00 311 ILE A C 1
ATOM 2237 O O . ILE A 1 311 ? -6.807 -5.471 27.180 1.00 97.00 311 ILE A O 1
ATOM 2241 N N . ASP A 1 312 ? -6.504 -7.664 26.829 1.00 95.31 312 ASP A N 1
ATOM 2242 C CA . ASP A 1 312 ? -7.653 -8.088 27.637 1.00 95.31 312 ASP A CA 1
ATOM 2243 C C . ASP A 1 312 ? -7.612 -7.531 29.056 1.00 95.31 312 ASP A C 1
ATOM 2245 O O . ASP A 1 312 ? -8.611 -7.004 29.549 1.00 95.31 312 ASP A O 1
ATOM 2249 N N . ALA A 1 313 ? -6.451 -7.599 29.710 1.00 95.88 313 ALA A N 1
ATOM 2250 C CA . ALA A 1 313 ? -6.278 -7.050 31.048 1.00 95.88 313 ALA A CA 1
ATOM 2251 C C . ALA A 1 313 ? -6.571 -5.538 31.093 1.00 95.88 313 ALA A C 1
ATOM 2253 O O . ALA A 1 313 ? -7.238 -5.068 32.019 1.00 95.88 313 ALA A O 1
ATOM 2254 N N . ALA A 1 314 ? -6.117 -4.789 30.083 1.00 96.50 314 ALA A N 1
ATOM 2255 C CA . ALA A 1 314 ? -6.355 -3.353 29.975 1.00 96.50 314 ALA A CA 1
ATOM 2256 C C . ALA A 1 314 ? -7.832 -3.029 29.682 1.00 96.50 314 ALA A C 1
ATOM 2258 O O . ALA A 1 314 ? -8.394 -2.121 30.294 1.00 96.50 314 ALA A O 1
ATOM 2259 N N . LEU A 1 315 ? -8.495 -3.816 28.827 1.00 96.12 315 LEU A N 1
ATOM 2260 C CA . LEU A 1 315 ? -9.928 -3.677 28.550 1.00 96.12 315 LEU A CA 1
ATOM 2261 C C . LEU A 1 315 ? -10.771 -3.900 29.810 1.00 96.12 315 LEU A C 1
ATOM 2263 O O . LEU A 1 315 ? -11.631 -3.077 30.118 1.00 96.12 315 LEU A O 1
ATOM 2267 N N . VAL A 1 316 ? -10.495 -4.954 30.588 1.00 95.38 316 VAL A N 1
ATOM 2268 C CA . VAL A 1 316 ? -11.202 -5.208 31.859 1.00 95.38 316 VAL A CA 1
ATOM 2269 C C . VAL A 1 316 ? -11.001 -4.059 32.840 1.00 95.38 316 VAL A C 1
ATOM 2271 O O . VAL A 1 316 ? -11.959 -3.635 33.488 1.00 95.38 316 VAL A O 1
ATOM 2274 N N . ALA A 1 317 ? -9.777 -3.533 32.940 1.00 96.31 317 ALA A N 1
ATOM 2275 C CA . ALA A 1 317 ? -9.479 -2.391 33.799 1.00 96.31 317 ALA A CA 1
ATOM 2276 C C . ALA A 1 317 ? -10.254 -1.126 33.383 1.00 96.31 317 ALA A C 1
ATOM 2278 O O . ALA A 1 317 ? -10.680 -0.366 34.251 1.00 96.31 317 ALA A O 1
ATOM 2279 N N . ALA A 1 318 ? -10.500 -0.943 32.082 1.00 94.88 318 ALA A N 1
ATOM 2280 C CA . ALA A 1 318 ? -11.328 0.128 31.524 1.00 94.88 318 ALA A CA 1
ATOM 2281 C C . ALA A 1 318 ? -12.849 -0.154 31.582 1.00 94.88 318 ALA A C 1
ATOM 2283 O O . ALA A 1 318 ? -13.648 0.651 31.107 1.00 94.88 318 ALA A O 1
ATOM 2284 N N . GLY A 1 319 ? -13.277 -1.284 32.159 1.00 94.25 319 GLY A N 1
ATOM 2285 C CA . GLY A 1 319 ? -14.692 -1.660 32.265 1.00 94.25 319 GLY A CA 1
ATOM 2286 C C . GLY A 1 319 ? -15.299 -2.248 30.985 1.00 94.25 319 GLY A C 1
ATOM 2287 O O . GLY A 1 319 ? -16.522 -2.288 30.853 1.00 94.25 319 GLY A O 1
ATOM 2288 N N . LEU A 1 320 ? -14.466 -2.709 30.049 1.00 94.25 320 LEU A N 1
ATOM 2289 C CA . LEU A 1 320 ? -14.859 -3.370 28.802 1.00 94.25 320 LEU A CA 1
ATOM 2290 C C . LEU A 1 320 ? -14.745 -4.907 28.904 1.00 94.25 320 LEU A C 1
ATOM 2292 O O . LEU A 1 320 ? -14.083 -5.427 29.806 1.00 94.25 320 LEU A O 1
ATOM 2296 N N . PRO A 1 321 ? -15.372 -5.673 27.986 1.00 92.25 321 PRO A N 1
ATOM 2297 C CA . PRO A 1 321 ? -15.224 -7.129 27.946 1.00 92.25 321 PRO A CA 1
ATOM 2298 C C . PRO A 1 321 ? -13.767 -7.573 27.706 1.00 92.25 321 PRO A C 1
ATOM 2300 O O . PRO A 1 321 ? -13.169 -7.209 26.699 1.00 92.25 321 PRO A O 1
ATOM 2303 N N . GLY A 1 322 ? -13.218 -8.409 28.595 1.00 83.25 322 GLY A N 1
ATOM 2304 C CA . GLY A 1 322 ? -11.845 -8.947 28.522 1.00 83.25 322 GLY A CA 1
ATOM 2305 C C . GLY A 1 322 ? -11.728 -10.322 27.876 1.00 83.25 322 GLY A C 1
ATOM 2306 O O . GLY A 1 322 ? -11.237 -11.252 28.512 1.00 83.25 322 GLY A O 1
ATOM 2307 N N . LYS A 1 323 ? -12.281 -10.485 26.675 1.00 90.06 323 LYS A N 1
ATOM 2308 C CA . LYS A 1 323 ? -12.243 -11.749 25.922 1.00 90.06 323 LYS A CA 1
ATOM 2309 C C . LYS A 1 323 ? -11.986 -11.472 24.443 1.00 90.06 323 LYS A C 1
ATOM 2311 O O . LYS A 1 323 ? -12.770 -11.851 23.569 1.00 90.06 323 LYS A O 1
ATOM 2316 N N . LEU A 1 324 ? -10.917 -10.740 24.184 1.00 95.19 324 LEU A N 1
ATOM 2317 C CA . LEU A 1 324 ? -10.447 -10.383 22.867 1.00 95.19 324 LEU A CA 1
ATOM 2318 C C . LEU A 1 324 ? -9.847 -11.616 22.202 1.00 95.19 324 LEU A C 1
ATOM 2320 O O . LEU A 1 324 ? -8.932 -12.264 22.698 1.00 95.19 324 LEU A O 1
ATOM 2324 N N . SER A 1 325 ? -10.375 -11.943 21.037 1.00 96.06 325 SER A N 1
ATOM 2325 C CA . SER A 1 325 ? -9.715 -12.840 20.096 1.00 96.06 325 SER A CA 1
ATOM 2326 C C . SER A 1 325 ? -10.031 -12.352 18.701 1.00 96.06 325 SER A C 1
ATOM 2328 O O . SER A 1 325 ? -11.120 -11.837 18.459 1.00 96.06 325 SER A O 1
ATOM 2330 N N . PHE A 1 326 ? -9.096 -12.511 17.779 1.00 96.19 326 PHE A N 1
ATOM 2331 C CA . PHE A 1 326 ? -9.295 -12.056 16.415 1.00 96.19 326 PHE A CA 1
ATOM 2332 C C . PHE A 1 326 ? -9.725 -13.199 15.505 1.00 96.19 326 PHE A C 1
ATOM 2334 O O . PHE A 1 326 ? -9.380 -14.363 15.725 1.00 96.19 326 PHE A O 1
ATOM 2341 N N . ALA A 1 327 ? -10.475 -12.862 14.460 1.00 95.25 327 ALA A N 1
ATOM 2342 C CA . ALA A 1 327 ? -10.669 -13.783 13.355 1.00 95.25 327 ALA A CA 1
ATOM 2343 C C . ALA A 1 327 ? -9.316 -14.018 12.655 1.00 95.25 327 ALA A C 1
ATOM 2345 O O . ALA A 1 327 ? -8.586 -13.054 12.412 1.00 95.25 327 ALA A O 1
ATOM 2346 N N . PRO A 1 328 ? -8.974 -15.259 12.260 1.00 95.06 328 PRO A N 1
ATOM 2347 C CA . PRO A 1 328 ? -7.674 -15.581 11.665 1.00 95.06 328 PRO A CA 1
ATOM 2348 C C . PRO A 1 328 ? -7.600 -15.188 10.175 1.00 95.06 328 PRO A C 1
ATOM 2350 O O . PRO A 1 328 ? -7.113 -15.947 9.339 1.00 95.06 328 PRO A O 1
ATOM 2353 N N . ARG A 1 329 ? -8.168 -14.033 9.815 1.00 94.19 329 ARG A N 1
ATOM 2354 C CA . ARG A 1 329 ? -8.267 -13.491 8.455 1.00 94.19 329 ARG A CA 1
ATOM 2355 C C . ARG A 1 329 ? -8.179 -11.976 8.530 1.00 94.19 329 ARG A C 1
ATOM 2357 O O . ARG A 1 329 ? -9.021 -11.347 9.168 1.00 94.19 329 ARG A O 1
ATOM 2364 N N . VAL A 1 330 ? -7.180 -11.410 7.863 1.00 98.19 330 VAL A N 1
ATOM 2365 C CA . VAL A 1 330 ? -6.837 -9.994 8.006 1.00 98.19 330 VAL A CA 1
ATOM 2366 C C . VAL A 1 330 ? -7.082 -9.259 6.693 1.00 98.19 330 VAL A C 1
ATOM 2368 O O . VAL A 1 330 ? -6.618 -9.696 5.638 1.00 98.19 330 VAL A O 1
ATOM 2371 N N . GLY A 1 331 ? -7.832 -8.161 6.748 1.00 98.69 331 GLY A N 1
ATOM 2372 C CA . GLY A 1 331 ? -7.967 -7.222 5.635 1.00 98.69 331 GLY A CA 1
ATOM 2373 C C . GLY A 1 331 ? -6.910 -6.121 5.712 1.00 98.69 331 GLY A C 1
ATOM 2374 O O . GLY A 1 331 ? -6.390 -5.842 6.789 1.00 98.69 331 GLY A O 1
ATOM 2375 N N . ILE A 1 332 ? -6.608 -5.466 4.593 1.00 98.75 332 ILE A N 1
ATOM 2376 C CA . ILE A 1 332 ? -5.794 -4.245 4.564 1.00 98.75 332 ILE A CA 1
ATOM 2377 C C . ILE A 1 332 ? -6.563 -3.109 3.896 1.00 98.75 332 ILE A C 1
ATOM 2379 O O . ILE A 1 332 ? -7.133 -3.293 2.818 1.00 98.75 332 ILE A O 1
ATOM 2383 N N . LEU A 1 333 ? -6.505 -1.931 4.513 1.00 98.81 333 LEU A N 1
ATOM 2384 C CA . LEU A 1 333 ? -6.801 -0.644 3.898 1.00 98.81 333 LEU A CA 1
ATOM 2385 C C . LEU A 1 333 ? -5.510 0.179 3.859 1.00 98.81 333 LEU A C 1
ATOM 2387 O O . LEU A 1 333 ? -4.785 0.264 4.847 1.00 98.81 333 LEU A O 1
ATOM 2391 N N . SER A 1 334 ? -5.185 0.759 2.713 1.00 98.38 334 SER A N 1
ATOM 2392 C CA . SER A 1 334 ? -3.946 1.525 2.566 1.00 98.38 334 SER A CA 1
ATOM 2393 C C . SER A 1 334 ? -4.045 2.524 1.432 1.00 98.38 334 SER A C 1
ATOM 2395 O O . SER A 1 334 ? -4.792 2.295 0.480 1.00 98.38 334 SER A O 1
ATOM 2397 N N . GLU A 1 335 ? -3.218 3.557 1.492 1.00 96.31 335 GLU A N 1
ATOM 2398 C CA . GLU A 1 335 ? -3.135 4.600 0.476 1.00 96.31 335 GLU A CA 1
ATOM 2399 C C . GLU A 1 335 ? -1.684 4.985 0.171 1.00 96.31 335 GLU A C 1
ATOM 2401 O O . GLU A 1 335 ? -0.804 4.867 1.028 1.00 96.31 335 GLU A O 1
ATOM 2406 N N . SER A 1 336 ? -1.427 5.487 -1.039 1.00 96.44 336 SER A N 1
ATOM 2407 C CA . SER A 1 336 ? -0.153 6.108 -1.410 1.00 96.44 336 SER A CA 1
ATOM 2408 C C . SER A 1 336 ? 1.048 5.175 -1.165 1.00 96.44 336 SER A C 1
ATOM 2410 O O . SER A 1 336 ? 1.059 4.005 -1.549 1.00 96.44 336 SER A O 1
ATOM 2412 N N . PHE A 1 337 ? 2.072 5.671 -0.480 1.00 97.00 337 PHE A N 1
ATOM 2413 C CA . PHE A 1 337 ? 3.197 4.902 0.038 1.00 97.00 337 PHE A CA 1
ATOM 2414 C C . PHE A 1 337 ? 2.778 3.675 0.864 1.00 97.00 337 PHE A C 1
ATOM 2416 O O . PHE A 1 337 ? 3.355 2.602 0.695 1.00 97.00 337 PHE A O 1
ATOM 2423 N N . GLY A 1 338 ? 1.738 3.783 1.692 1.00 98.00 338 GLY A N 1
ATOM 2424 C CA . GLY A 1 338 ? 1.197 2.650 2.436 1.00 98.00 338 GLY A CA 1
ATOM 2425 C C . GLY A 1 338 ? 0.670 1.551 1.515 1.00 98.00 338 GLY A C 1
ATOM 2426 O O . GLY A 1 338 ? 0.881 0.371 1.793 1.00 98.00 338 GLY A O 1
ATOM 2427 N N . ALA A 1 339 ? 0.081 1.917 0.371 1.00 98.12 339 ALA A N 1
ATOM 2428 C CA . ALA A 1 339 ? -0.343 0.964 -0.654 1.00 98.12 339 ALA A CA 1
ATOM 2429 C C . ALA A 1 339 ? 0.841 0.245 -1.323 1.00 98.12 339 ALA A C 1
ATOM 2431 O O . ALA A 1 339 ? 0.716 -0.936 -1.665 1.00 98.12 339 ALA A O 1
ATOM 2432 N N . MET A 1 340 ? 2.008 0.896 -1.440 1.00 97.69 340 MET A N 1
ATOM 2433 C CA . MET A 1 340 ? 3.241 0.236 -1.893 1.00 97.69 340 MET A CA 1
ATOM 2434 C C . MET A 1 340 ? 3.625 -0.900 -0.941 1.00 97.69 340 MET A C 1
ATOM 2436 O O . MET A 1 340 ? 3.794 -2.046 -1.361 1.00 97.69 340 MET A O 1
ATOM 2440 N N . LEU A 1 341 ? 3.706 -0.584 0.355 1.00 98.56 341 LEU A N 1
ATOM 2441 C CA . LEU A 1 341 ? 4.103 -1.523 1.404 1.00 98.56 341 LEU A CA 1
ATOM 2442 C C . LEU A 1 341 ? 3.095 -2.670 1.544 1.00 98.56 341 LEU A C 1
ATOM 2444 O O . LEU A 1 341 ? 3.469 -3.846 1.563 1.00 98.56 341 LEU A O 1
ATOM 2448 N N . ALA A 1 342 ? 1.808 -2.321 1.590 1.00 98.50 342 ALA A N 1
ATOM 2449 C CA . ALA A 1 342 ? 0.701 -3.258 1.688 1.00 98.50 342 ALA A CA 1
ATOM 2450 C C . ALA A 1 342 ? 0.690 -4.254 0.530 1.00 98.50 342 ALA A C 1
ATOM 2452 O O . ALA A 1 342 ? 0.451 -5.437 0.749 1.00 98.50 342 ALA A O 1
ATOM 2453 N N . THR A 1 343 ? 0.971 -3.807 -0.693 1.00 98.19 343 THR A N 1
ATOM 2454 C CA . THR A 1 343 ? 0.931 -4.676 -1.875 1.00 98.19 343 THR A CA 1
ATOM 2455 C C . THR A 1 343 ? 2.063 -5.697 -1.881 1.00 98.19 343 THR A C 1
ATOM 2457 O O . THR A 1 343 ? 1.835 -6.857 -2.226 1.00 98.19 343 THR A O 1
ATOM 2460 N N . VAL A 1 344 ? 3.259 -5.315 -1.424 1.00 98.44 344 VAL A N 1
ATOM 2461 C CA . VAL A 1 344 ? 4.363 -6.266 -1.227 1.00 98.44 344 VAL A CA 1
ATOM 2462 C C . VAL A 1 344 ? 3.981 -7.316 -0.176 1.00 98.44 344 VAL A C 1
ATOM 2464 O O . VAL A 1 344 ? 4.131 -8.512 -0.426 1.00 98.44 344 VAL A O 1
ATOM 2467 N N . ALA A 1 345 ? 3.413 -6.899 0.962 1.00 98.56 345 ALA A N 1
ATOM 2468 C CA . ALA A 1 345 ? 2.952 -7.819 2.005 1.00 98.56 345 ALA A CA 1
ATOM 2469 C C . ALA A 1 345 ? 1.821 -8.747 1.509 1.00 98.56 345 ALA A C 1
ATOM 2471 O O . ALA A 1 345 ? 1.897 -9.968 1.664 1.00 98.56 345 ALA A O 1
ATOM 2472 N N . LEU A 1 346 ? 0.813 -8.193 0.824 1.00 98.56 346 LEU A N 1
ATOM 2473 C CA . LEU A 1 346 ? -0.288 -8.928 0.189 1.00 98.56 346 LEU A CA 1
ATOM 2474 C C . LEU A 1 346 ? 0.202 -9.942 -0.842 1.00 98.56 346 LEU A C 1
ATOM 2476 O O . LEU A 1 346 ? -0.475 -10.940 -1.070 1.00 98.56 346 LEU A O 1
ATOM 2480 N N . ALA A 1 347 ? 1.349 -9.728 -1.480 1.00 98.00 347 ALA A N 1
ATOM 2481 C CA . ALA A 1 347 ? 1.885 -10.692 -2.428 1.00 98.00 347 ALA A CA 1
ATOM 2482 C C . ALA A 1 347 ? 2.502 -11.919 -1.749 1.00 98.00 347 ALA A C 1
ATOM 2484 O O . ALA A 1 347 ? 2.528 -12.974 -2.376 1.00 98.00 347 ALA A O 1
ATOM 2485 N N . VAL A 1 348 ? 2.969 -11.822 -0.496 1.00 97.94 348 VAL A N 1
ATOM 2486 C CA . VAL A 1 348 ? 3.758 -12.885 0.160 1.00 97.94 348 VAL A CA 1
ATOM 2487 C C . VAL A 1 348 ? 3.105 -13.514 1.387 1.00 97.94 348 VAL A C 1
ATOM 2489 O O . VAL A 1 348 ? 3.439 -14.656 1.701 1.00 97.94 348 VAL A O 1
ATOM 2492 N N . ASP A 1 349 ? 2.184 -12.833 2.074 1.00 97.50 349 ASP A N 1
ATOM 2493 C CA . ASP A 1 349 ? 1.596 -13.329 3.324 1.00 97.50 349 ASP A CA 1
ATOM 2494 C C . ASP A 1 349 ? 0.190 -13.929 3.116 1.00 97.50 349 ASP A C 1
ATOM 2496 O O . ASP A 1 349 ? -0.745 -13.201 2.774 1.00 97.50 349 ASP A O 1
ATOM 2500 N N . PRO A 1 350 ? -0.010 -15.243 3.342 1.00 96.12 350 PRO A N 1
ATOM 2501 C CA . PRO A 1 350 ? -1.312 -15.891 3.221 1.00 96.12 350 PRO A CA 1
ATOM 2502 C C . PRO A 1 350 ? -2.369 -15.413 4.231 1.00 96.12 350 PRO A C 1
ATOM 2504 O O . PRO A 1 350 ? -3.551 -15.565 3.929 1.00 96.12 350 PRO A O 1
ATOM 2507 N N . ASN A 1 351 ? -1.986 -14.821 5.368 1.00 96.12 351 ASN A N 1
ATOM 2508 C CA . ASN A 1 351 ? -2.915 -14.339 6.402 1.00 96.12 351 ASN A CA 1
ATOM 2509 C C . ASN A 1 351 ? -3.699 -13.086 5.967 1.00 96.12 351 ASN A C 1
ATOM 2511 O O . ASN A 1 351 ? -4.789 -12.813 6.478 1.00 96.12 351 ASN A O 1
ATOM 2515 N N . LEU A 1 352 ? -3.151 -12.334 5.008 1.00 98.12 352 LEU A N 1
ATOM 2516 C CA . LEU A 1 352 ? -3.749 -11.125 4.447 1.00 98.12 352 LEU A CA 1
ATOM 2517 C C . LEU A 1 352 ? -4.738 -11.497 3.340 1.00 98.12 352 LEU A C 1
ATOM 2519 O O . LEU A 1 352 ? -4.354 -11.667 2.182 1.00 98.12 352 LEU A O 1
ATOM 2523 N N . VAL A 1 353 ? -6.011 -11.682 3.677 1.00 98.00 353 VAL A N 1
ATOM 2524 C CA . VAL A 1 353 ? -7.006 -12.268 2.761 1.00 98.00 353 VAL A CA 1
ATOM 2525 C C . VAL A 1 353 ? -7.557 -11.279 1.736 1.00 98.00 353 VAL A C 1
ATOM 2527 O O . VAL A 1 353 ? -8.019 -11.704 0.677 1.00 98.00 353 VAL A O 1
ATOM 2530 N N . ALA A 1 354 ? -7.502 -9.976 2.017 1.00 98.56 354 ALA A N 1
ATOM 2531 C CA . ALA A 1 354 ? -7.988 -8.943 1.111 1.00 98.56 354 ALA A CA 1
ATOM 2532 C C . ALA A 1 354 ? -7.249 -7.614 1.278 1.00 98.56 354 ALA A C 1
ATOM 2534 O O . ALA A 1 354 ? -6.830 -7.273 2.382 1.00 98.56 354 ALA A O 1
ATOM 2535 N N . GLY A 1 355 ? -7.137 -6.854 0.188 1.00 98.56 355 GLY A N 1
ATOM 2536 C CA . GLY A 1 355 ? -6.567 -5.510 0.180 1.00 98.56 355 GLY A CA 1
ATOM 2537 C C . GLY A 1 355 ? -7.436 -4.516 -0.583 1.00 98.56 355 GLY A C 1
ATOM 2538 O O . GLY A 1 355 ? -7.772 -4.754 -1.743 1.00 98.56 355 GLY A O 1
ATOM 2539 N N . SER A 1 356 ? -7.763 -3.402 0.067 1.00 98.62 356 SER A N 1
ATOM 2540 C CA . SER A 1 356 ? -8.247 -2.166 -0.544 1.00 98.62 356 SER A CA 1
ATOM 2541 C C . SER A 1 356 ? -7.071 -1.190 -0.616 1.00 98.62 356 SER A C 1
ATOM 2543 O O . SER A 1 356 ? -6.717 -0.564 0.386 1.00 98.62 356 SER A O 1
ATOM 2545 N N . VAL A 1 357 ? -6.431 -1.106 -1.782 1.00 98.19 357 VAL A N 1
ATOM 2546 C CA . VAL A 1 357 ? -5.185 -0.352 -1.987 1.00 98.19 357 VAL A CA 1
ATOM 2547 C C . VAL A 1 357 ? -5.437 0.859 -2.881 1.00 98.19 357 VAL A C 1
ATOM 2549 O O . VAL A 1 357 ? -5.871 0.712 -4.024 1.00 98.19 357 VAL A O 1
ATOM 2552 N N . TRP A 1 358 ? -5.178 2.050 -2.345 1.00 97.50 358 TRP A N 1
ATOM 2553 C CA . TRP A 1 358 ? -5.505 3.322 -2.983 1.00 97.50 358 TRP A CA 1
ATOM 2554 C C . TRP A 1 358 ? -4.268 4.044 -3.496 1.00 97.50 358 TRP A C 1
ATOM 2556 O O . TRP A 1 358 ? -3.283 4.180 -2.773 1.00 97.50 358 TRP A O 1
ATOM 2566 N N . SER A 1 359 ? -4.332 4.516 -4.739 1.00 96.19 359 SER A N 1
ATOM 2567 C CA . SER A 1 359 ? -3.315 5.373 -5.360 1.00 96.19 359 SER A CA 1
ATOM 2568 C C . SER A 1 359 ? -1.877 4.844 -5.199 1.00 96.19 359 SER A C 1
ATOM 2570 O O . SER A 1 359 ? -0.988 5.503 -4.654 1.00 96.19 359 SER A O 1
ATOM 2572 N N . ILE A 1 360 ? -1.670 3.588 -5.606 1.00 95.69 360 ILE A N 1
ATOM 2573 C CA . ILE A 1 360 ? -0.400 2.870 -5.458 1.00 95.69 360 ILE A CA 1
ATOM 2574 C C . ILE A 1 360 ? 0.721 3.394 -6.367 1.00 95.69 360 ILE A C 1
ATOM 2576 O O . ILE A 1 360 ? 0.639 3.323 -7.591 1.00 95.69 360 ILE A O 1
ATOM 2580 N N . ALA A 1 361 ? 1.838 3.798 -5.760 1.00 94.25 361 ALA A N 1
ATOM 2581 C CA . ALA A 1 361 ? 3.075 4.097 -6.478 1.00 94.25 361 ALA A CA 1
ATOM 2582 C C . ALA A 1 361 ? 3.868 2.822 -6.822 1.00 94.25 361 ALA A C 1
ATOM 2584 O O . ALA A 1 361 ? 4.185 2.003 -5.965 1.00 94.25 361 ALA A O 1
ATOM 2585 N N . ALA A 1 362 ? 4.220 2.663 -8.089 1.00 92.94 362 ALA A N 1
ATOM 2586 C CA . ALA A 1 362 ? 4.875 1.482 -8.639 1.00 92.94 362 ALA A CA 1
ATOM 2587 C C . ALA A 1 362 ? 5.759 1.803 -9.848 1.00 92.94 362 ALA A C 1
ATOM 2589 O O . ALA A 1 362 ? 5.431 2.671 -10.664 1.00 92.94 362 ALA A O 1
ATOM 2590 N N . GLY A 1 363 ? 6.873 1.085 -9.984 1.00 91.94 363 GLY A N 1
ATOM 2591 C CA . GLY A 1 363 ? 7.941 1.507 -10.885 1.00 91.94 363 GLY A CA 1
ATOM 2592 C C . GLY A 1 363 ? 8.618 2.737 -10.290 1.00 91.94 363 GLY A C 1
ATOM 2593 O O . GLY A 1 363 ? 8.331 3.879 -10.635 1.00 91.94 363 GLY A O 1
ATOM 2594 N N . PHE A 1 364 ? 9.454 2.504 -9.298 1.00 90.81 364 PHE A N 1
ATOM 2595 C CA . PHE A 1 364 ? 10.111 3.497 -8.487 1.00 90.81 364 PHE A CA 1
ATOM 2596 C C . PHE A 1 364 ? 11.615 3.466 -8.793 1.00 90.81 364 PHE A C 1
ATOM 2598 O O . PHE A 1 364 ? 12.241 2.411 -8.688 1.00 90.81 364 PHE A O 1
ATOM 2605 N N . PRO A 1 365 ? 12.234 4.625 -9.073 1.00 89.38 365 PRO A N 1
ATOM 2606 C CA . PRO A 1 365 ? 11.626 5.952 -9.194 1.00 89.38 365 PRO A CA 1
ATOM 2607 C C . PRO A 1 365 ? 10.857 6.232 -10.492 1.00 89.38 365 PRO A C 1
ATOM 2609 O O . PRO A 1 365 ? 10.136 7.234 -10.534 1.00 89.38 365 PRO A O 1
ATOM 2612 N N . TYR A 1 366 ? 11.001 5.413 -11.541 1.00 90.31 366 TYR A N 1
ATOM 2613 C CA . TYR A 1 366 ? 10.314 5.623 -12.820 1.00 90.31 366 TYR A CA 1
ATOM 2614 C C . TYR A 1 366 ? 9.221 4.576 -13.124 1.00 90.31 366 TYR A C 1
ATOM 2616 O O . TYR A 1 366 ? 9.530 3.385 -13.175 1.00 90.31 366 TYR A O 1
ATOM 2624 N N . PRO A 1 367 ? 7.968 4.983 -13.426 1.00 91.06 367 PRO A N 1
ATOM 2625 C CA . PRO A 1 367 ? 7.491 6.362 -13.562 1.00 91.06 367 PRO A CA 1
ATOM 2626 C C . PRO A 1 367 ? 7.098 7.039 -12.237 1.00 91.06 367 PRO A C 1
ATOM 2628 O O . PRO A 1 367 ? 7.003 8.263 -12.211 1.00 91.06 367 PRO A O 1
ATOM 2631 N N . ALA A 1 368 ? 6.890 6.287 -11.152 1.00 93.31 368 ALA A N 1
ATOM 2632 C CA . ALA A 1 368 ? 6.137 6.718 -9.970 1.00 93.31 368 ALA A CA 1
ATOM 2633 C C . ALA A 1 368 ? 6.521 8.099 -9.416 1.00 93.31 368 ALA A C 1
ATOM 2635 O O . ALA A 1 368 ? 5.646 8.896 -9.097 1.00 93.31 368 ALA A O 1
ATOM 2636 N N . MET A 1 369 ? 7.815 8.401 -9.301 1.00 92.69 369 MET A N 1
ATOM 2637 C CA . MET A 1 369 ? 8.286 9.670 -8.740 1.00 92.69 369 MET A CA 1
ATOM 2638 C C . MET A 1 369 ? 8.708 10.666 -9.816 1.00 92.69 369 MET A C 1
ATOM 2640 O O . MET A 1 369 ? 8.433 11.858 -9.705 1.00 92.69 369 MET A O 1
ATOM 2644 N N . LEU A 1 370 ? 9.380 10.203 -10.872 1.00 92.25 370 LEU A N 1
ATOM 2645 C CA . LEU A 1 370 ? 9.931 11.091 -11.903 1.00 92.25 370 LEU A CA 1
ATOM 2646 C C . LEU A 1 370 ? 8.868 11.641 -12.864 1.00 92.25 370 LEU A C 1
ATOM 2648 O O . LEU A 1 370 ? 9.109 12.665 -13.501 1.00 92.25 370 LEU A O 1
ATOM 2652 N N . HIS A 1 371 ? 7.703 11.000 -12.950 1.00 92.62 371 HIS A N 1
ATOM 2653 C CA . HIS A 1 371 ? 6.520 11.492 -13.661 1.00 92.62 371 HIS A CA 1
ATOM 2654 C C . HIS A 1 371 ? 5.413 11.976 -12.703 1.00 92.62 371 HIS A C 1
ATOM 2656 O O . HIS A 1 371 ? 4.270 12.133 -13.107 1.00 92.62 371 HIS A O 1
ATOM 2662 N N . SER A 1 372 ? 5.729 12.262 -11.442 1.00 93.81 372 SER A N 1
ATOM 2663 C CA . SER A 1 372 ? 4.783 12.895 -10.516 1.00 93.81 372 SER A CA 1
ATOM 2664 C C . SER A 1 372 ? 4.838 14.420 -10.636 1.00 93.81 372 SER A C 1
ATOM 2666 O O . SER A 1 372 ? 5.929 14.998 -10.582 1.00 93.81 372 SER A O 1
ATOM 2668 N N . ALA A 1 373 ? 3.692 15.096 -10.740 1.00 93.62 373 ALA A N 1
ATOM 2669 C CA . ALA A 1 373 ? 3.660 16.559 -10.778 1.00 93.62 373 ALA A CA 1
ATOM 2670 C C . ALA A 1 373 ? 4.225 17.161 -9.480 1.00 93.62 373 ALA A C 1
ATOM 2672 O O . ALA A 1 373 ? 5.038 18.088 -9.522 1.00 93.62 373 ALA A O 1
ATOM 2673 N N . ASN A 1 374 ? 3.884 16.558 -8.338 1.00 93.25 374 ASN A N 1
ATOM 2674 C CA . ASN A 1 374 ? 4.296 17.022 -7.016 1.00 93.25 374 ASN A CA 1
ATOM 2675 C C . ASN A 1 374 ? 5.668 16.496 -6.556 1.00 93.25 374 ASN A C 1
ATOM 2677 O O . ASN A 1 374 ? 6.349 17.179 -5.787 1.00 93.25 374 ASN A O 1
ATOM 2681 N N . PHE A 1 375 ? 6.126 15.326 -7.027 1.00 91.94 375 PHE A N 1
ATOM 2682 C CA . PHE A 1 375 ? 7.416 14.758 -6.597 1.00 91.94 375 PHE A CA 1
ATOM 2683 C C . PHE A 1 375 ? 8.562 14.891 -7.599 1.00 91.94 375 PHE A C 1
ATOM 2685 O O . PHE A 1 375 ? 9.715 14.856 -7.165 1.00 91.94 375 PHE A O 1
ATOM 2692 N N . SER A 1 376 ? 8.301 15.076 -8.897 1.00 91.31 376 SER A N 1
ATOM 2693 C CA . SER A 1 376 ? 9.345 14.984 -9.935 1.00 91.31 376 SER A CA 1
ATOM 2694 C C . SER A 1 376 ? 10.542 15.895 -9.681 1.00 91.31 376 SER A C 1
ATOM 2696 O O . SER A 1 376 ? 11.679 15.433 -9.754 1.00 91.31 376 SER A O 1
ATOM 2698 N N . GLY A 1 377 ? 10.313 17.161 -9.322 1.00 88.19 377 GLY A N 1
ATOM 2699 C CA . GLY A 1 377 ? 11.383 18.119 -9.031 1.00 88.19 377 GLY A CA 1
ATOM 2700 C C . GLY A 1 377 ? 12.254 17.696 -7.844 1.00 88.19 377 GLY A C 1
ATOM 2701 O O . GLY A 1 377 ? 13.482 17.672 -7.946 1.00 88.19 377 GLY A O 1
ATOM 2702 N N . THR A 1 378 ? 11.626 17.311 -6.732 1.00 88.31 378 THR A N 1
ATOM 2703 C CA . THR A 1 378 ? 12.329 16.860 -5.521 1.00 88.31 378 THR A CA 1
ATOM 2704 C C . THR A 1 378 ? 13.077 15.553 -5.774 1.00 88.31 378 THR A C 1
ATOM 2706 O O . THR A 1 378 ? 14.246 15.426 -5.411 1.00 88.31 378 THR A O 1
ATOM 2709 N N . PHE A 1 379 ? 12.441 14.593 -6.448 1.00 89.12 379 PHE A N 1
ATOM 2710 C CA . PHE A 1 379 ? 13.013 13.272 -6.687 1.00 89.12 379 PHE A CA 1
ATOM 2711 C C . PHE A 1 379 ? 14.106 13.276 -7.763 1.00 89.12 379 PHE A C 1
ATOM 2713 O O . PHE A 1 379 ? 15.104 12.564 -7.647 1.00 89.12 379 PHE A O 1
ATOM 2720 N N . ALA A 1 380 ? 14.002 14.157 -8.761 1.00 90.06 380 ALA A N 1
ATOM 2721 C CA . ALA A 1 380 ? 15.117 14.475 -9.646 1.00 90.06 380 ALA A CA 1
ATOM 2722 C C . ALA A 1 380 ? 16.333 14.971 -8.843 1.00 90.06 380 ALA A C 1
ATOM 2724 O O . ALA A 1 380 ? 17.462 14.613 -9.158 1.00 90.06 380 ALA A O 1
ATOM 2725 N N . GLY A 1 381 ? 16.133 15.719 -7.754 1.00 87.50 381 GLY A N 1
ATOM 2726 C CA . GLY A 1 381 ? 17.208 16.086 -6.827 1.00 87.50 381 GLY A CA 1
ATOM 2727 C C . GLY A 1 381 ? 17.854 14.894 -6.106 1.00 87.50 381 GLY A C 1
ATOM 2728 O O . GLY A 1 381 ? 19.048 14.944 -5.822 1.00 87.50 381 GLY A O 1
ATOM 2729 N N . VAL A 1 382 ? 17.102 13.815 -5.860 1.00 88.12 382 VAL A N 1
ATOM 2730 C CA . VAL A 1 382 ? 17.574 12.579 -5.202 1.00 88.12 382 VAL A CA 1
ATOM 2731 C C . VAL A 1 382 ? 18.402 11.703 -6.145 1.00 88.12 382 VAL A C 1
ATOM 2733 O O . VAL A 1 382 ? 19.371 11.086 -5.710 1.00 88.12 382 VAL A O 1
ATOM 2736 N N . VAL A 1 383 ? 18.047 11.650 -7.431 1.00 89.94 383 VAL A N 1
ATOM 2737 C CA . VAL A 1 383 ? 18.688 10.742 -8.402 1.00 89.94 383 VAL A CA 1
ATOM 2738 C C . VAL A 1 383 ? 19.629 11.478 -9.355 1.00 89.94 383 VAL A C 1
ATOM 2740 O O . VAL A 1 383 ? 20.671 10.951 -9.727 1.00 89.94 383 VAL A O 1
ATOM 2743 N N . PHE A 1 384 ? 19.313 12.700 -9.778 1.00 91.75 384 PHE A N 1
ATOM 2744 C CA . PHE A 1 384 ? 20.064 13.333 -10.863 1.00 91.75 384 PHE A CA 1
ATOM 2745 C C . PHE A 1 384 ? 21.323 14.045 -10.397 1.00 91.75 384 PHE A C 1
ATOM 2747 O O . PHE A 1 384 ? 22.372 13.915 -11.029 1.00 91.75 384 PHE A O 1
ATOM 2754 N N . SER A 1 385 ? 21.222 14.773 -9.285 1.00 87.56 385 SER A N 1
ATOM 2755 C CA . SER A 1 385 ? 22.342 15.530 -8.727 1.00 87.56 385 SER A CA 1
ATOM 2756 C C . SER A 1 385 ? 23.426 14.620 -8.128 1.00 87.56 385 SER A C 1
ATOM 2758 O O . SER A 1 385 ? 24.584 14.764 -8.523 1.00 87.56 385 SER A O 1
ATOM 2760 N N . PRO A 1 386 ? 23.109 13.623 -7.269 1.00 88.50 386 PRO A N 1
ATOM 2761 C CA . PRO A 1 386 ? 24.141 12.799 -6.632 1.00 88.50 386 PRO A CA 1
ATOM 2762 C C . PRO A 1 386 ? 24.919 11.910 -7.607 1.00 88.50 386 PRO A C 1
ATOM 2764 O O . PRO A 1 386 ? 26.024 11.477 -7.286 1.00 88.50 386 PRO A O 1
ATOM 2767 N N . PHE A 1 387 ? 24.360 11.654 -8.793 1.00 90.25 387 PHE A N 1
ATOM 2768 C CA . PHE A 1 387 ? 24.955 10.781 -9.803 1.00 90.25 387 PHE A CA 1
ATOM 2769 C C . PHE A 1 387 ? 25.311 11.491 -11.123 1.00 90.25 387 PHE A C 1
ATOM 2771 O O . PHE A 1 387 ? 25.635 10.827 -12.108 1.00 90.25 387 PHE A O 1
ATOM 2778 N N . ASP A 1 388 ? 25.265 12.827 -11.154 1.00 92.00 388 ASP A N 1
ATOM 2779 C CA . ASP A 1 388 ? 25.664 13.659 -12.300 1.00 92.00 388 ASP A CA 1
ATOM 2780 C C . ASP A 1 388 ? 24.991 13.255 -13.637 1.00 92.00 388 ASP A C 1
ATOM 2782 O O . ASP A 1 388 ? 25.628 12.974 -14.663 1.00 92.00 388 ASP A O 1
ATOM 2786 N N . VAL A 1 389 ? 23.654 13.171 -13.628 1.00 92.19 389 VAL A N 1
ATOM 2787 C CA . VAL A 1 389 ? 22.841 12.879 -14.833 1.00 92.19 389 VAL A CA 1
ATOM 2788 C C . VAL A 1 389 ? 21.930 14.033 -15.255 1.00 92.19 389 VAL A C 1
ATOM 2790 O O . VAL A 1 389 ? 21.279 13.943 -16.293 1.00 92.19 389 VAL A O 1
ATOM 2793 N N . THR A 1 390 ? 21.921 15.153 -14.527 1.00 90.94 390 THR A N 1
ATOM 2794 C CA . THR A 1 390 ? 21.025 16.299 -14.781 1.00 90.94 390 THR A CA 1
ATOM 2795 C C . THR A 1 390 ? 21.108 16.841 -16.212 1.00 90.94 390 THR A C 1
ATOM 2797 O O . THR A 1 390 ? 20.093 17.197 -16.794 1.00 90.94 390 THR A O 1
ATOM 2800 N N . ALA A 1 391 ? 22.298 16.882 -16.819 1.00 89.88 391 ALA A N 1
ATOM 2801 C CA . ALA A 1 391 ? 22.462 17.358 -18.199 1.00 89.88 391 ALA A CA 1
ATOM 2802 C C . ALA A 1 391 ? 22.072 16.314 -19.269 1.00 89.88 391 ALA A C 1
ATOM 2804 O O . ALA A 1 391 ? 21.989 16.642 -20.455 1.00 89.88 391 ALA A O 1
ATOM 2805 N N . ARG A 1 392 ? 21.880 15.051 -18.865 1.00 90.25 392 ARG A N 1
ATOM 2806 C CA . ARG A 1 392 ? 21.596 13.906 -19.744 1.00 90.25 392 ARG A CA 1
ATOM 2807 C C . ARG A 1 392 ? 20.116 13.539 -19.769 1.00 90.25 392 ARG A C 1
ATOM 2809 O O . ARG A 1 392 ? 19.660 13.011 -20.780 1.00 90.25 392 ARG A O 1
ATOM 2816 N N . VAL A 1 393 ? 19.389 13.852 -18.697 1.00 89.44 393 VAL A N 1
ATOM 2817 C CA . VAL A 1 393 ? 17.956 13.581 -18.559 1.00 89.44 393 VAL A CA 1
ATOM 2818 C C . VAL A 1 393 ? 17.143 14.853 -18.768 1.00 89.44 393 VAL A C 1
ATOM 2820 O O . VAL A 1 393 ? 17.440 15.894 -18.192 1.00 89.44 393 VAL A O 1
ATOM 2823 N N . ALA A 1 394 ? 16.079 14.753 -19.555 1.00 87.75 394 ALA A N 1
ATOM 2824 C CA . ALA A 1 394 ? 15.017 15.745 -19.613 1.00 87.75 394 ALA A CA 1
ATOM 2825 C C . ALA A 1 394 ? 13.671 15.023 -19.464 1.00 87.75 394 ALA A C 1
ATOM 2827 O O . ALA A 1 394 ? 13.317 14.167 -20.276 1.00 87.75 394 ALA A O 1
ATOM 2828 N N . LEU A 1 395 ? 12.937 15.334 -18.393 1.00 84.62 395 LEU A N 1
ATOM 2829 C CA . LEU A 1 395 ? 11.621 14.744 -18.141 1.00 84.62 395 LEU A CA 1
ATOM 2830 C C . LEU A 1 395 ? 10.648 15.153 -19.257 1.00 84.62 395 LEU A C 1
ATOM 2832 O O . LEU A 1 395 ? 10.613 16.317 -19.650 1.00 84.62 395 LEU A O 1
ATOM 2836 N N . GLY A 1 396 ? 9.896 14.187 -19.790 1.00 77.62 396 GLY A N 1
ATOM 2837 C CA . GLY A 1 396 ? 9.009 14.383 -20.946 1.00 77.62 396 GLY A CA 1
ATOM 2838 C C . GLY A 1 396 ? 9.705 14.362 -22.316 1.00 77.62 396 GLY A C 1
ATOM 2839 O O . GLY A 1 396 ? 9.027 14.329 -23.340 1.00 77.62 396 GLY A O 1
ATOM 2840 N N . ASP A 1 397 ? 11.042 14.331 -22.379 1.00 84.44 397 ASP A N 1
ATOM 2841 C CA . ASP A 1 397 ? 11.765 14.226 -23.650 1.00 84.44 397 ASP A CA 1
ATOM 2842 C C . ASP A 1 397 ? 11.813 12.755 -24.125 1.00 84.44 397 ASP A C 1
ATOM 2844 O O . ASP A 1 397 ? 12.290 11.879 -23.394 1.00 84.44 397 ASP A O 1
ATOM 2848 N N . PRO A 1 398 ? 11.363 12.433 -25.352 1.00 75.81 398 PRO A N 1
ATOM 2849 C CA . PRO A 1 398 ? 11.341 11.055 -25.848 1.00 75.81 398 PRO A CA 1
ATOM 2850 C C . PRO A 1 398 ? 12.739 10.469 -26.118 1.00 75.81 398 PRO A C 1
ATOM 2852 O O . PRO A 1 398 ? 12.888 9.248 -26.215 1.00 75.81 398 PRO A O 1
ATOM 2855 N N . ILE A 1 399 ? 13.761 11.318 -26.257 1.00 79.44 399 ILE A N 1
ATOM 2856 C CA . ILE A 1 399 ? 15.160 10.951 -26.502 1.00 79.44 399 ILE A CA 1
ATOM 2857 C C . ILE A 1 399 ? 15.965 11.003 -25.197 1.00 79.44 399 ILE A C 1
ATOM 2859 O O . ILE A 1 399 ? 16.797 10.136 -24.956 1.00 79.44 399 ILE A O 1
ATOM 2863 N N . ARG A 1 400 ? 15.727 11.992 -24.335 1.00 85.25 400 ARG A N 1
ATOM 2864 C CA . ARG A 1 400 ? 16.432 12.161 -23.049 1.00 85.25 400 ARG A CA 1
ATOM 2865 C C . ARG A 1 400 ? 15.610 11.707 -21.841 1.00 85.25 400 ARG A C 1
ATOM 2867 O O . ARG A 1 400 ? 15.853 12.155 -20.724 1.00 85.25 400 ARG A O 1
ATOM 2874 N N . GLY A 1 401 ? 14.636 10.828 -22.052 1.00 87.25 401 GLY A N 1
ATOM 2875 C CA . GLY A 1 401 ? 13.767 10.332 -20.991 1.00 87.25 401 GLY A CA 1
ATOM 2876 C C . GLY A 1 401 ? 14.527 9.524 -19.937 1.00 87.25 401 GLY A C 1
ATOM 2877 O O . GLY A 1 401 ? 15.398 8.718 -20.268 1.00 87.25 401 GLY A O 1
ATOM 2878 N N . ALA A 1 402 ? 14.151 9.702 -18.668 1.00 87.31 402 ALA A N 1
ATOM 2879 C CA . ALA A 1 402 ? 14.811 9.078 -17.518 1.00 87.31 402 ALA A CA 1
ATOM 2880 C C . ALA A 1 402 ? 14.906 7.545 -17.626 1.00 87.31 402 ALA A C 1
ATOM 2882 O O . ALA A 1 402 ? 15.947 6.977 -17.323 1.00 87.31 402 ALA A O 1
ATOM 2883 N N . ARG A 1 403 ? 13.869 6.887 -18.161 1.00 85.62 403 ARG A N 1
ATOM 2884 C CA . ARG A 1 403 ? 13.821 5.425 -18.361 1.00 85.62 403 ARG A CA 1
ATOM 2885 C C . ARG A 1 403 ? 14.898 4.843 -19.283 1.00 85.62 403 ARG A C 1
ATOM 2887 O O . ARG A 1 403 ? 15.023 3.628 -19.378 1.00 85.62 403 ARG A O 1
ATOM 2894 N N . PHE A 1 404 ? 15.610 5.687 -20.029 1.00 86.75 404 PHE A N 1
ATOM 2895 C CA . PHE A 1 404 ? 16.691 5.272 -20.925 1.00 86.75 404 PHE A CA 1
ATOM 2896 C C . PHE A 1 404 ? 18.073 5.681 -20.412 1.00 86.75 404 PHE A C 1
ATOM 2898 O O . PHE A 1 404 ? 19.076 5.400 -21.070 1.00 86.75 404 PHE A O 1
ATOM 2905 N N . GLU A 1 405 ? 18.145 6.366 -19.271 1.00 91.31 405 GLU A N 1
ATOM 2906 C CA . GLU A 1 405 ? 19.411 6.793 -18.697 1.00 91.31 405 GLU A CA 1
ATOM 2907 C C . GLU A 1 405 ? 20.006 5.641 -17.856 1.00 91.31 405 GLU A C 1
ATOM 2909 O O . GLU A 1 405 ? 19.344 5.152 -16.940 1.00 91.31 405 GLU A O 1
ATOM 2914 N N . PRO A 1 406 ? 21.235 5.169 -18.151 1.00 91.25 406 PRO A N 1
ATOM 2915 C CA . PRO A 1 406 ? 21.790 3.977 -17.508 1.00 91.25 406 PRO A CA 1
ATOM 2916 C C . PRO A 1 406 ? 21.910 4.025 -15.981 1.00 91.25 406 PRO A C 1
ATOM 2918 O O . PRO A 1 406 ? 21.738 2.996 -15.336 1.00 91.25 406 PRO A O 1
ATOM 2921 N N . ILE A 1 407 ? 22.220 5.176 -15.384 1.00 91.50 407 ILE A N 1
ATOM 2922 C CA . ILE A 1 407 ? 22.266 5.328 -13.926 1.00 91.50 407 ILE A CA 1
ATOM 2923 C C . ILE A 1 407 ? 20.860 5.258 -13.343 1.00 91.50 407 ILE A C 1
ATOM 2925 O O . ILE A 1 407 ? 20.685 4.598 -12.324 1.00 91.50 407 ILE A O 1
ATOM 2929 N N . VAL A 1 408 ? 19.866 5.885 -13.980 1.00 91.00 408 VAL A N 1
ATOM 2930 C CA . VAL A 1 408 ? 18.468 5.766 -13.538 1.00 91.00 408 VAL A CA 1
ATOM 2931 C C . VAL A 1 408 ? 18.021 4.305 -13.602 1.00 91.00 408 VAL A C 1
ATOM 2933 O O . VAL A 1 408 ? 17.537 3.782 -12.609 1.00 91.00 408 VAL A O 1
ATOM 2936 N N . MET A 1 409 ? 18.314 3.593 -14.694 1.00 89.56 409 MET A N 1
ATOM 2937 C CA . MET A 1 409 ? 18.012 2.159 -14.812 1.00 89.56 409 MET A CA 1
ATOM 2938 C C . MET A 1 409 ? 18.726 1.302 -13.749 1.00 89.56 409 MET A C 1
ATOM 2940 O O . MET A 1 409 ? 18.148 0.354 -13.218 1.00 89.56 409 MET A O 1
ATOM 2944 N N . LEU A 1 410 ? 19.988 1.610 -13.425 1.00 90.88 410 LEU A N 1
ATOM 2945 C CA . LEU A 1 410 ? 20.724 0.925 -12.354 1.00 90.88 410 LEU A CA 1
ATOM 2946 C C . LEU A 1 410 ? 20.134 1.226 -10.971 1.00 90.88 410 LEU A C 1
ATOM 2948 O O . LEU A 1 410 ? 20.122 0.351 -10.106 1.00 90.88 410 LEU A O 1
ATOM 2952 N N . TYR A 1 411 ? 19.651 2.450 -10.765 1.00 91.81 411 TYR A N 1
ATOM 2953 C CA . TYR A 1 411 ? 18.970 2.862 -9.545 1.00 91.81 411 TYR A CA 1
ATOM 2954 C C . TYR A 1 411 ? 17.632 2.121 -9.388 1.00 91.81 411 TYR A C 1
ATOM 2956 O O . TYR A 1 411 ? 17.411 1.525 -8.334 1.00 91.81 411 TYR A O 1
ATOM 2964 N N . ASP A 1 412 ? 16.819 2.057 -10.451 1.00 89.94 412 ASP A N 1
ATOM 2965 C CA . ASP A 1 412 ? 15.582 1.262 -10.522 1.00 89.94 412 ASP A CA 1
ATOM 2966 C C . ASP A 1 412 ? 15.873 -0.211 -10.177 1.00 89.94 412 ASP A C 1
ATOM 2968 O O . ASP A 1 412 ? 15.273 -0.772 -9.262 1.00 89.94 412 ASP A O 1
ATOM 2972 N N . THR A 1 413 ? 16.881 -0.816 -10.824 1.00 89.81 413 THR A N 1
ATOM 2973 C CA . THR A 1 413 ? 17.288 -2.218 -10.580 1.00 89.81 413 THR A CA 1
ATOM 2974 C C . THR A 1 413 ? 17.665 -2.454 -9.113 1.00 89.81 413 THR A C 1
ATOM 2976 O O . THR A 1 413 ? 17.363 -3.491 -8.525 1.00 89.81 413 THR A O 1
ATOM 2979 N N . ALA A 1 414 ? 18.337 -1.488 -8.483 1.00 91.81 414 ALA A N 1
ATOM 2980 C CA . ALA A 1 414 ? 18.740 -1.602 -7.088 1.00 91.81 414 ALA A CA 1
ATOM 2981 C C . ALA A 1 414 ? 17.568 -1.475 -6.100 1.00 91.81 414 ALA A C 1
ATOM 2983 O O . ALA A 1 414 ? 17.726 -1.907 -4.957 1.00 91.81 414 ALA A O 1
ATOM 2984 N N . ILE A 1 415 ? 16.432 -0.900 -6.509 1.00 92.62 415 ILE A N 1
ATOM 2985 C CA . ILE A 1 415 ? 15.225 -0.729 -5.685 1.00 92.62 415 ILE A CA 1
ATOM 2986 C C . ILE A 1 415 ? 14.178 -1.804 -5.959 1.00 92.62 415 ILE A C 1
ATOM 2988 O O . ILE A 1 415 ? 13.448 -2.154 -5.036 1.00 92.62 415 ILE A O 1
ATOM 2992 N N . GLU A 1 416 ? 14.157 -2.376 -7.163 1.00 92.88 416 GLU A N 1
ATOM 2993 C CA . GLU A 1 416 ? 13.128 -3.284 -7.689 1.00 92.88 416 GLU A CA 1
ATOM 2994 C C . GLU A 1 416 ? 12.628 -4.336 -6.683 1.00 92.88 416 GLU A C 1
ATOM 2996 O O . GLU A 1 416 ? 11.431 -4.573 -6.567 1.00 92.88 416 GLU A O 1
ATOM 3001 N N . ARG A 1 417 ? 13.515 -4.924 -5.871 1.00 94.50 417 ARG A N 1
ATOM 3002 C CA . ARG A 1 417 ? 13.145 -5.946 -4.867 1.00 94.50 417 ARG A CA 1
ATOM 3003 C C . ARG A 1 417 ? 12.268 -5.433 -3.713 1.00 94.50 417 ARG A C 1
ATOM 3005 O O . ARG A 1 417 ? 11.771 -6.237 -2.931 1.00 94.50 417 ARG A O 1
ATOM 3012 N N . GLY A 1 418 ? 12.145 -4.119 -3.548 1.00 94.94 418 GLY A N 1
ATOM 3013 C CA . GLY A 1 418 ? 11.226 -3.459 -2.619 1.00 94.94 418 GLY A CA 1
ATOM 3014 C C . GLY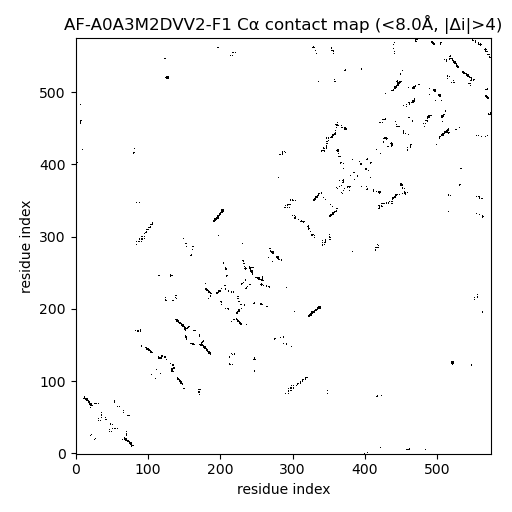 A 1 418 ? 10.057 -2.756 -3.317 1.00 94.94 418 GLY A C 1
ATOM 3015 O O . GLY A 1 418 ? 9.215 -2.184 -2.632 1.00 94.94 418 GLY A O 1
ATOM 3016 N N . ASP A 1 419 ? 10.000 -2.783 -4.650 1.00 96.19 419 ASP A N 1
ATOM 3017 C CA . ASP A 1 419 ? 8.964 -2.122 -5.445 1.00 96.19 419 ASP A CA 1
ATOM 3018 C C . ASP A 1 419 ? 7.744 -3.037 -5.628 1.00 96.19 419 ASP A C 1
ATOM 3020 O O . ASP A 1 419 ? 7.913 -4.184 -6.051 1.00 96.19 419 ASP A O 1
ATOM 3024 N N . PRO A 1 420 ? 6.506 -2.570 -5.380 1.00 96.94 420 PRO A N 1
ATOM 3025 C CA . PRO A 1 420 ? 5.310 -3.395 -5.552 1.00 96.94 420 PRO A CA 1
ATOM 3026 C C . PRO A 1 420 ? 5.099 -3.922 -6.986 1.00 96.94 420 PRO A C 1
ATOM 3028 O O . PRO A 1 420 ? 4.483 -4.980 -7.144 1.00 96.94 420 PRO A O 1
ATOM 3031 N N . LEU A 1 421 ? 5.631 -3.270 -8.027 1.00 96.06 421 LEU A N 1
ATOM 3032 C CA . LEU A 1 421 ? 5.514 -3.721 -9.420 1.00 96.06 421 LEU A CA 1
ATOM 3033 C C . LEU A 1 421 ? 6.183 -5.078 -9.647 1.00 96.06 421 LEU A C 1
ATOM 3035 O O . LEU A 1 421 ? 5.638 -5.921 -10.361 1.00 96.06 421 LEU A O 1
ATOM 3039 N N . ALA A 1 422 ? 7.307 -5.333 -8.975 1.00 95.38 422 ALA A N 1
ATOM 3040 C CA . ALA A 1 422 ? 7.999 -6.619 -9.026 1.00 95.38 422 ALA A CA 1
ATOM 3041 C C . ALA A 1 422 ? 7.159 -7.767 -8.429 1.00 95.38 422 ALA A C 1
ATOM 3043 O O . ALA A 1 422 ? 7.347 -8.936 -8.776 1.00 95.38 422 ALA A O 1
ATOM 3044 N N . PHE A 1 423 ? 6.208 -7.439 -7.549 1.00 97.38 423 PHE A N 1
ATOM 3045 C CA . PHE A 1 423 ? 5.334 -8.396 -6.874 1.00 97.38 423 PHE A CA 1
ATOM 3046 C C . PHE A 1 423 ? 3.971 -8.563 -7.554 1.00 97.38 423 PHE A C 1
ATOM 3048 O O . PHE A 1 423 ? 3.302 -9.576 -7.332 1.00 97.38 423 PHE A O 1
ATOM 3055 N N . ALA A 1 424 ? 3.571 -7.612 -8.403 1.00 96.94 424 ALA A N 1
ATOM 3056 C CA . ALA A 1 424 ? 2.248 -7.565 -9.017 1.00 96.94 424 ALA A CA 1
ATOM 3057 C C . ALA A 1 424 ? 1.824 -8.887 -9.697 1.00 96.94 424 ALA A C 1
ATOM 3059 O O . ALA A 1 424 ? 0.739 -9.377 -9.367 1.00 96.94 424 ALA A O 1
ATOM 3060 N N . PRO A 1 425 ? 2.661 -9.562 -10.520 1.00 95.38 425 PRO A N 1
ATOM 3061 C CA . PRO A 1 425 ? 2.268 -10.815 -11.183 1.00 95.38 425 PRO A CA 1
ATOM 3062 C C . PRO A 1 425 ? 1.902 -11.959 -10.228 1.00 95.38 425 PRO A C 1
ATOM 3064 O O . PRO A 1 425 ? 1.246 -12.926 -10.624 1.00 95.38 425 PRO A O 1
ATOM 3067 N N . TYR A 1 4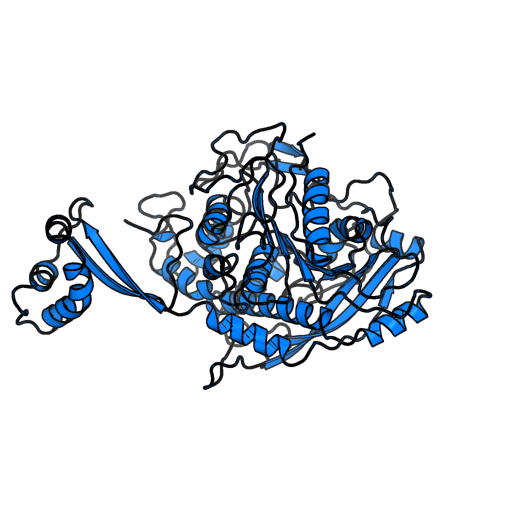26 ? 2.335 -11.874 -8.970 1.00 96.31 426 TYR A N 1
ATOM 3068 C CA . TYR A 1 426 ? 2.128 -12.908 -7.962 1.00 96.31 426 TYR A CA 1
ATOM 3069 C C . TYR A 1 426 ? 0.910 -12.656 -7.076 1.00 96.31 426 TYR A C 1
ATOM 3071 O O . TYR A 1 426 ? 0.497 -13.571 -6.364 1.00 96.31 426 TYR A O 1
ATOM 3079 N N . LEU A 1 427 ? 0.308 -11.464 -7.143 1.00 96.00 427 LEU A N 1
ATOM 3080 C CA . LEU A 1 427 ? -0.882 -11.112 -6.371 1.00 96.00 427 LEU A CA 1
ATOM 3081 C C . LEU A 1 427 ? -2.054 -12.020 -6.737 1.00 96.00 427 LEU A C 1
ATOM 3083 O O . LEU A 1 427 ? -2.523 -12.790 -5.905 1.00 96.00 427 LEU A O 1
ATOM 3087 N N . VAL A 1 428 ? -2.494 -11.994 -7.997 1.00 93.38 428 VAL A N 1
ATOM 3088 C CA . VAL A 1 428 ? -3.611 -12.835 -8.454 1.00 93.38 428 VAL A CA 1
ATOM 3089 C C . VAL A 1 428 ? -3.221 -14.315 -8.454 1.00 93.38 428 VAL A C 1
ATOM 3091 O O . VAL A 1 428 ? -3.993 -15.158 -7.999 1.00 93.38 428 VAL A O 1
ATOM 3094 N N . ALA A 1 429 ? -2.005 -14.641 -8.905 1.00 92.88 429 ALA A N 1
ATOM 3095 C CA . ALA A 1 429 ? -1.539 -16.025 -8.992 1.00 92.88 429 ALA A CA 1
ATOM 3096 C C . ALA A 1 429 ? -1.368 -16.703 -7.618 1.00 92.88 429 ALA A C 1
ATOM 3098 O O . ALA A 1 429 ? -1.483 -17.924 -7.518 1.00 92.88 429 ALA A O 1
ATOM 3099 N N . GLY A 1 430 ? -1.059 -15.939 -6.565 1.00 94.88 430 GLY A N 1
ATOM 3100 C CA . GLY A 1 430 ? -0.851 -16.447 -5.208 1.00 94.88 430 GLY A CA 1
ATOM 3101 C C . GLY A 1 430 ? 0.347 -17.384 -5.049 1.00 94.88 430 GLY A C 1
ATOM 3102 O O . GLY A 1 430 ? 0.446 -18.085 -4.040 1.00 94.88 430 GLY A O 1
ATOM 3103 N N . SER A 1 431 ? 1.257 -17.454 -6.024 1.00 94.81 431 SER A N 1
ATOM 3104 C CA . SER A 1 431 ? 2.338 -18.450 -6.030 1.00 94.81 431 SER A CA 1
ATOM 3105 C C . SER A 1 431 ? 3.357 -18.248 -4.906 1.00 94.81 431 SER A C 1
ATOM 3107 O O . SER A 1 431 ? 3.949 -19.222 -4.456 1.00 94.81 431 SER A O 1
ATOM 3109 N N . LEU A 1 432 ? 3.514 -17.021 -4.399 1.00 96.00 432 LEU A N 1
ATOM 3110 C CA . LEU A 1 432 ? 4.360 -16.714 -3.235 1.00 96.00 432 LEU A CA 1
ATOM 3111 C C . LEU A 1 432 ? 3.656 -16.983 -1.887 1.00 96.00 432 LEU A C 1
ATOM 3113 O O . LEU A 1 432 ? 4.269 -16.872 -0.826 1.00 96.00 432 LEU A O 1
ATOM 3117 N N . ARG A 1 433 ? 2.369 -17.362 -1.925 1.00 94.12 433 ARG A N 1
ATOM 3118 C CA . ARG A 1 433 ? 1.489 -17.570 -0.759 1.00 94.12 433 ARG A CA 1
ATOM 3119 C C . ARG A 1 433 ? 0.970 -19.001 -0.619 1.00 94.12 433 ARG A C 1
ATOM 3121 O O . ARG A 1 433 ? 0.135 -19.262 0.238 1.00 94.12 433 ARG A O 1
ATOM 3128 N N . GLY A 1 434 ? 1.428 -19.929 -1.460 1.00 86.94 434 GLY A N 1
ATOM 3129 C CA . GLY A 1 434 ? 0.947 -21.317 -1.460 1.00 86.94 434 GLY A CA 1
ATOM 3130 C C . GLY A 1 434 ? -0.221 -21.606 -2.414 1.00 86.94 434 GLY A C 1
ATOM 3131 O O . GLY A 1 434 ? -0.814 -22.677 -2.326 1.00 86.94 434 GLY A O 1
ATOM 3132 N N . GLY A 1 435 ? -0.530 -20.701 -3.353 1.00 85.62 435 GLY A N 1
ATOM 3133 C CA . GLY A 1 435 ? -1.364 -20.995 -4.531 1.00 85.62 435 GLY A CA 1
ATOM 3134 C C . GLY A 1 435 ? -2.727 -20.299 -4.606 1.00 85.62 435 GLY A C 1
ATOM 3135 O O . GLY A 1 435 ? -3.481 -20.558 -5.544 1.00 85.62 435 GLY A O 1
ATOM 3136 N N . SER A 1 436 ? -3.059 -19.422 -3.658 1.00 88.25 436 SER A N 1
ATOM 3137 C CA . SER A 1 436 ? -4.256 -18.571 -3.719 1.00 88.25 436 SER A CA 1
ATOM 3138 C C . SER A 1 436 ? -3.906 -17.126 -3.392 1.00 88.25 436 SER A C 1
ATOM 3140 O O . SER A 1 436 ? -3.350 -16.848 -2.328 1.00 88.25 436 SER A O 1
ATOM 3142 N N . GLY A 1 437 ? -4.218 -16.221 -4.319 1.00 95.00 437 GLY A N 1
ATOM 3143 C CA . GLY A 1 437 ? -4.063 -14.785 -4.119 1.00 95.00 437 GLY A CA 1
ATOM 3144 C C . GLY A 1 437 ? -5.136 -14.190 -3.197 1.00 95.00 437 GLY A C 1
ATOM 3145 O O . GLY A 1 437 ? -6.173 -14.826 -2.985 1.00 95.00 437 GLY A O 1
ATOM 3146 N N . PRO A 1 438 ? -4.920 -12.972 -2.666 1.00 97.56 438 PRO A N 1
ATOM 3147 C CA . PRO A 1 438 ? -5.927 -12.247 -1.894 1.00 97.56 438 PRO A CA 1
ATOM 3148 C C . PRO A 1 438 ? -7.055 -11.719 -2.783 1.00 97.56 438 PRO A C 1
ATOM 3150 O O . PRO A 1 438 ? -6.903 -11.598 -3.999 1.00 97.56 438 PRO A O 1
ATOM 3153 N N . HIS A 1 439 ? -8.168 -11.316 -2.182 1.00 98.50 439 HIS A N 1
ATOM 3154 C CA . HIS A 1 439 ? -9.123 -10.444 -2.864 1.00 98.50 439 HIS A CA 1
ATOM 3155 C C . HIS A 1 439 ? -8.535 -9.033 -3.001 1.00 98.50 439 HIS A C 1
ATOM 3157 O O . HIS A 1 439 ? -7.903 -8.533 -2.072 1.00 98.50 439 HIS A O 1
ATOM 3163 N N . LEU A 1 440 ? -8.740 -8.376 -4.141 1.00 98.38 440 LEU A N 1
ATOM 3164 C CA . LEU A 1 440 ? -8.118 -7.083 -4.430 1.00 98.38 440 LEU A CA 1
ATOM 3165 C C . LEU A 1 440 ? -9.134 -6.051 -4.912 1.00 98.38 440 LEU A C 1
ATOM 3167 O O . LEU A 1 440 ? -9.854 -6.263 -5.883 1.00 98.38 440 LEU A O 1
ATOM 3171 N N . MET A 1 441 ? -9.125 -4.894 -4.272 1.00 98.25 441 MET A N 1
ATOM 3172 C CA . MET A 1 441 ? -9.692 -3.675 -4.819 1.00 98.25 441 MET A CA 1
ATOM 3173 C C . MET A 1 441 ? -8.544 -2.683 -4.952 1.00 98.25 441 MET A C 1
ATOM 3175 O O . MET A 1 441 ? -8.049 -2.167 -3.952 1.00 98.25 441 MET A O 1
ATOM 3179 N N . MET A 1 442 ? -8.072 -2.488 -6.180 1.00 98.25 442 MET A N 1
ATOM 3180 C CA . MET A 1 442 ? -6.998 -1.541 -6.470 1.00 98.25 442 MET A CA 1
ATOM 3181 C C . MET A 1 442 ? -7.620 -0.292 -7.071 1.00 98.25 442 MET A C 1
ATOM 3183 O O . MET A 1 442 ? -8.403 -0.400 -8.015 1.00 98.25 442 MET A O 1
ATOM 3187 N N . THR A 1 443 ? -7.308 0.880 -6.534 1.00 97.12 443 THR A N 1
ATOM 3188 C CA . THR A 1 443 ? -7.927 2.123 -6.992 1.00 97.12 443 THR A CA 1
ATOM 3189 C C . THR A 1 443 ? -6.904 3.098 -7.558 1.00 97.12 443 THR A C 1
ATOM 3191 O O . THR A 1 443 ? -5.724 3.082 -7.202 1.00 97.12 443 THR A O 1
ATOM 3194 N N . MET A 1 444 ? -7.374 3.931 -8.479 1.00 96.38 444 MET A N 1
ATOM 3195 C CA . MET A 1 444 ? -6.640 5.043 -9.070 1.00 96.38 444 MET A CA 1
ATOM 3196 C C . MET A 1 444 ? -7.549 6.264 -9.096 1.00 96.38 444 MET A C 1
ATOM 3198 O O . MET A 1 444 ? -8.705 6.159 -9.507 1.00 96.38 444 MET A O 1
ATOM 3202 N N . SER A 1 445 ? -7.003 7.421 -8.748 1.00 96.38 445 SER A N 1
ATOM 3203 C CA . SER A 1 445 ? -7.617 8.706 -9.071 1.00 96.38 445 SER A CA 1
ATOM 3204 C C . SER A 1 445 ? -7.145 9.153 -10.454 1.00 96.38 445 SER A C 1
ATOM 3206 O O . SER A 1 445 ? -5.942 9.191 -10.739 1.00 96.38 445 SER A O 1
ATOM 3208 N N . TRP A 1 446 ? -8.081 9.428 -11.362 1.00 95.94 446 TRP A N 1
ATOM 3209 C CA . TRP A 1 446 ? -7.721 9.922 -12.689 1.00 95.94 446 TRP A CA 1
ATOM 3210 C C . TRP A 1 446 ? -7.137 11.334 -12.563 1.00 95.94 446 TRP A C 1
ATOM 3212 O O . TRP A 1 446 ? -7.735 12.192 -11.919 1.00 95.94 446 TRP A O 1
ATOM 3222 N N . GLY A 1 447 ? -5.973 11.572 -13.171 1.00 93.50 447 GLY A N 1
ATOM 3223 C CA . GLY A 1 447 ? -5.272 12.859 -13.057 1.00 93.50 447 GLY A CA 1
ATOM 3224 C C . GLY A 1 447 ? -4.566 13.077 -11.712 1.00 93.50 447 GLY A C 1
ATOM 3225 O O . GLY A 1 447 ? -4.318 14.215 -11.333 1.00 93.50 447 GLY A O 1
ATOM 3226 N N . ASP A 1 448 ? -4.254 12.005 -10.978 1.00 95.62 448 ASP A N 1
ATOM 3227 C CA . ASP A 1 448 ? -3.502 12.062 -9.721 1.00 95.62 448 ASP A CA 1
ATOM 3228 C C . ASP A 1 448 ? -2.142 12.777 -9.891 1.00 95.62 448 ASP A C 1
ATOM 3230 O O . ASP A 1 448 ? -1.262 12.345 -10.638 1.00 95.62 448 ASP A O 1
ATOM 3234 N N . GLU A 1 449 ? -1.984 13.895 -9.179 1.00 95.62 449 GLU A N 1
ATOM 3235 C CA . GLU A 1 449 ? -0.819 14.784 -9.256 1.00 95.62 449 GLU A CA 1
ATOM 3236 C C . GLU A 1 449 ? 0.357 14.326 -8.372 1.00 95.62 449 GLU A C 1
ATOM 3238 O O . GLU A 1 449 ? 1.465 14.866 -8.458 1.00 95.62 449 GLU A O 1
ATOM 3243 N N . TRP A 1 450 ? 0.137 13.329 -7.515 1.00 95.12 450 TRP A N 1
ATOM 3244 C CA . TRP A 1 450 ? 1.136 12.765 -6.610 1.00 95.12 450 TRP A CA 1
ATOM 3245 C C . TRP A 1 450 ? 1.686 11.446 -7.130 1.00 95.12 450 TRP A C 1
ATOM 3247 O O . TRP A 1 450 ? 2.902 11.254 -7.094 1.00 95.12 450 TRP A O 1
ATOM 3257 N N . VAL A 1 451 ? 0.826 10.569 -7.647 1.00 95.69 451 VAL A N 1
ATOM 3258 C CA . VAL A 1 451 ? 1.235 9.310 -8.271 1.00 95.69 451 VAL A CA 1
ATOM 3259 C C . VAL A 1 451 ? 0.693 9.244 -9.700 1.00 95.69 451 VAL A C 1
ATOM 3261 O O . VAL A 1 451 ? -0.518 9.199 -9.905 1.00 95.69 451 VAL A O 1
ATOM 3264 N N . PRO A 1 452 ? 1.571 9.206 -10.714 1.00 94.94 452 PRO A N 1
ATOM 3265 C CA . PRO A 1 452 ? 1.148 9.268 -12.102 1.00 94.94 452 PRO A CA 1
ATOM 3266 C C . PRO A 1 452 ? 0.301 8.058 -12.510 1.00 94.94 452 PRO A C 1
ATOM 3268 O O . PRO A 1 452 ? 0.546 6.927 -12.089 1.00 94.94 452 PRO A O 1
ATOM 3271 N N . ASN A 1 453 ? -0.692 8.274 -13.373 1.00 95.31 453 ASN A N 1
ATOM 3272 C CA . ASN A 1 453 ? -1.633 7.226 -13.779 1.00 95.31 453 ASN A CA 1
ATOM 3273 C C . ASN A 1 453 ? -0.960 6.037 -14.489 1.00 95.31 453 ASN A C 1
ATOM 3275 O O . ASN A 1 453 ? -1.378 4.906 -14.272 1.00 95.31 453 ASN A O 1
ATOM 3279 N N . GLU A 1 454 ? 0.135 6.222 -15.231 1.00 93.75 454 GLU A N 1
ATOM 3280 C CA . GLU A 1 454 ? 0.908 5.110 -15.806 1.00 93.75 454 GLU A CA 1
ATOM 3281 C C . GLU A 1 454 ? 1.508 4.177 -14.747 1.00 93.75 454 GLU A C 1
ATOM 3283 O O . GLU A 1 454 ? 1.757 3.006 -15.034 1.00 93.75 454 GLU A O 1
ATOM 3288 N N . SER A 1 455 ? 1.733 4.672 -13.528 1.00 95.56 455 SER A N 1
ATOM 3289 C CA . SER A 1 455 ? 2.201 3.879 -12.392 1.00 95.56 455 SER A CA 1
ATOM 3290 C C . SER A 1 455 ? 1.092 2.943 -11.902 1.00 95.56 455 SER A C 1
ATOM 3292 O O . SER A 1 455 ? 1.278 1.725 -11.851 1.00 95.56 455 SER A O 1
ATOM 3294 N N . HIS A 1 456 ? -0.101 3.495 -11.663 1.00 96.38 456 HIS A N 1
ATOM 3295 C CA . HIS A 1 456 ? -1.295 2.737 -11.284 1.00 96.38 456 HIS A CA 1
ATOM 3296 C C . HIS A 1 456 ? -1.705 1.725 -12.356 1.00 96.38 456 HIS A C 1
ATOM 3298 O O . HIS A 1 456 ? -1.902 0.542 -12.082 1.00 96.38 456 HIS A O 1
ATOM 3304 N N . GLU A 1 457 ? -1.787 2.179 -13.603 1.00 97.06 457 GLU A N 1
ATOM 3305 C CA . GLU A 1 457 ? -2.153 1.353 -14.745 1.00 97.06 457 GLU A CA 1
ATOM 3306 C C . GLU A 1 457 ? -1.149 0.216 -14.965 1.00 97.06 457 GLU A C 1
ATOM 3308 O O . GLU A 1 457 ? -1.552 -0.923 -15.220 1.00 97.06 457 GLU A O 1
ATOM 3313 N N . SER A 1 458 ? 0.152 0.481 -14.776 1.00 96.88 458 SER A N 1
ATOM 3314 C CA . SER A 1 458 ? 1.173 -0.571 -14.789 1.00 96.88 458 SER A CA 1
ATOM 3315 C C . SER A 1 458 ? 0.916 -1.623 -13.715 1.00 96.88 458 SER A C 1
ATOM 3317 O O . SER A 1 458 ? 1.039 -2.811 -14.005 1.00 96.88 458 SER A O 1
ATOM 3319 N N . MET A 1 459 ? 0.514 -1.222 -12.506 1.00 97.50 459 MET A N 1
ATOM 3320 C CA . MET A 1 459 ? 0.152 -2.177 -11.455 1.00 97.50 459 MET A CA 1
ATOM 3321 C C . MET A 1 459 ? -1.058 -3.019 -11.824 1.00 97.50 459 MET A C 1
ATOM 3323 O O . MET A 1 459 ? -1.005 -4.239 -11.678 1.00 97.50 459 MET A O 1
ATOM 3327 N N . PHE A 1 460 ? -2.129 -2.399 -12.322 1.00 97.69 460 PHE A N 1
ATOM 3328 C CA . PHE A 1 460 ? -3.344 -3.122 -12.704 1.00 97.69 460 PHE A CA 1
ATOM 3329 C C . PHE A 1 460 ? -3.047 -4.173 -13.777 1.00 97.69 460 PHE A C 1
ATOM 3331 O O . PHE A 1 460 ? -3.434 -5.337 -13.642 1.00 97.69 460 PHE A O 1
ATOM 3338 N N . ALA A 1 461 ? -2.297 -3.778 -14.809 1.00 97.19 461 ALA A N 1
ATOM 3339 C CA . ALA A 1 461 ? -1.925 -4.652 -15.912 1.00 97.19 461 ALA A CA 1
ATOM 3340 C C . ALA A 1 461 ? -0.969 -5.767 -15.467 1.00 97.19 461 ALA A C 1
ATOM 3342 O O . ALA A 1 461 ? -1.226 -6.936 -15.760 1.00 97.19 461 ALA A O 1
ATOM 3343 N N . ALA A 1 462 ? 0.085 -5.438 -14.712 1.00 96.94 462 ALA A N 1
ATOM 3344 C CA . ALA A 1 462 ? 1.059 -6.419 -14.232 1.00 96.94 462 ALA A CA 1
ATOM 3345 C C . ALA A 1 462 ? 0.440 -7.428 -13.256 1.00 96.94 462 ALA A C 1
ATOM 3347 O O . ALA A 1 462 ? 0.811 -8.603 -13.266 1.00 96.94 462 ALA A O 1
ATOM 3348 N N . ALA A 1 463 ? -0.524 -6.991 -12.440 1.00 96.56 463 ALA A N 1
ATOM 3349 C CA . ALA A 1 463 ? -1.272 -7.862 -11.541 1.00 96.56 463 ALA A CA 1
ATOM 3350 C C . ALA A 1 463 ? -2.335 -8.709 -12.257 1.00 96.56 463 ALA A C 1
ATOM 3352 O O . ALA A 1 463 ? -2.819 -9.688 -11.688 1.00 96.56 463 ALA A O 1
ATOM 3353 N N . GLY A 1 464 ? -2.698 -8.360 -13.496 1.00 95.50 464 GLY A N 1
ATOM 3354 C CA . GLY A 1 464 ? -3.780 -9.011 -14.234 1.00 95.50 464 GLY A CA 1
ATOM 3355 C C . GLY A 1 464 ? -5.162 -8.710 -13.650 1.00 95.50 464 GLY A C 1
ATOM 3356 O O . GLY A 1 464 ? -6.053 -9.559 -13.708 1.00 95.50 464 GLY A O 1
ATOM 3357 N N . VAL A 1 465 ? -5.335 -7.527 -13.055 1.00 96.25 465 VAL A N 1
ATOM 3358 C CA . VAL A 1 465 ? -6.593 -7.108 -12.434 1.00 96.25 465 VAL A CA 1
ATOM 3359 C C . VAL A 1 465 ? -7.478 -6.427 -13.486 1.00 96.25 465 VAL A C 1
ATOM 3361 O O . VAL A 1 465 ? -7.054 -5.441 -14.091 1.00 96.25 465 VAL A O 1
ATOM 3364 N N . PRO A 1 466 ? -8.702 -6.929 -13.731 1.00 96.75 466 PRO A N 1
ATOM 3365 C CA . PRO A 1 466 ? -9.612 -6.314 -14.688 1.00 96.75 466 PRO A CA 1
ATOM 3366 C C . PRO A 1 466 ? -10.179 -4.997 -14.150 1.00 96.75 466 PRO A C 1
ATOM 3368 O O . PRO A 1 466 ? -10.385 -4.846 -12.944 1.00 96.75 466 PRO A O 1
ATOM 3371 N N . ARG A 1 467 ? -10.483 -4.060 -15.049 1.00 96.75 467 ARG A N 1
ATOM 3372 C CA . ARG A 1 467 ? -11.146 -2.800 -14.699 1.00 96.75 467 ARG A CA 1
ATOM 3373 C C . ARG A 1 467 ? -12.624 -3.038 -14.418 1.00 96.75 467 ARG A C 1
ATOM 3375 O O . ARG A 1 467 ? -13.291 -3.691 -15.208 1.00 96.75 467 ARG A O 1
ATOM 3382 N N . MET A 1 468 ? -13.140 -2.466 -13.335 1.00 96.06 468 MET A N 1
ATOM 3383 C CA . MET A 1 468 ? -14.576 -2.334 -13.111 1.00 96.06 468 MET A CA 1
ATOM 3384 C C . MET A 1 468 ? -15.025 -0.919 -13.502 1.00 96.06 468 MET A C 1
ATOM 3386 O O . MET A 1 468 ? -14.532 0.045 -12.911 1.00 96.06 468 MET A O 1
ATOM 3390 N N . PRO A 1 469 ? -15.942 -0.754 -14.472 1.00 93.06 469 PRO A N 1
ATOM 3391 C CA . PRO A 1 469 ? -16.502 0.555 -14.784 1.00 93.06 469 PRO A CA 1
ATOM 3392 C C . PRO A 1 469 ? -17.417 1.039 -13.649 1.00 93.06 469 PRO A C 1
ATOM 3394 O O . PRO A 1 469 ? -18.158 0.245 -13.070 1.00 93.06 469 PRO A O 1
ATOM 3397 N N . LEU A 1 470 ? -17.374 2.344 -13.366 1.00 92.69 470 LEU A N 1
ATOM 3398 C CA . LEU A 1 470 ? -18.288 3.027 -12.447 1.00 92.69 470 LEU A CA 1
ATOM 3399 C C . LEU A 1 470 ? -19.346 3.806 -13.234 1.00 92.69 470 LEU A C 1
ATOM 3401 O O . LEU A 1 470 ? -19.032 4.408 -14.261 1.00 92.69 470 LEU A O 1
ATOM 3405 N N . ALA A 1 471 ? -20.567 3.855 -12.712 1.00 91.38 471 ALA A N 1
ATOM 3406 C CA . ALA A 1 471 ? -21.665 4.711 -13.153 1.00 91.38 471 ALA A CA 1
ATOM 3407 C C . ALA A 1 471 ? -21.583 6.118 -12.531 1.00 91.38 471 ALA A C 1
ATOM 3409 O O . ALA A 1 471 ? -22.610 6.763 -12.318 1.00 91.38 471 ALA A O 1
ATOM 3410 N N . ALA A 1 472 ? -20.364 6.573 -12.217 1.00 89.12 472 ALA A N 1
ATOM 3411 C CA . ALA A 1 472 ? -20.103 7.893 -11.662 1.00 89.12 472 ALA A CA 1
ATOM 3412 C C . ALA A 1 472 ? -20.758 8.992 -12.522 1.00 89.12 472 ALA A C 1
ATOM 3414 O O . ALA A 1 472 ? -20.814 8.858 -13.751 1.00 89.12 472 ALA A O 1
ATOM 3415 N N . PRO A 1 473 ? -21.265 10.070 -11.896 1.00 85.00 473 PRO A N 1
ATOM 3416 C CA . PRO A 1 473 ? -21.973 11.132 -12.611 1.00 85.00 473 PRO A CA 1
ATOM 3417 C C . PRO A 1 473 ? -21.070 11.857 -13.614 1.00 85.00 473 PRO A C 1
ATOM 3419 O O . PRO A 1 473 ? -21.534 12.255 -14.683 1.00 85.00 473 PRO A O 1
ATOM 3422 N N . ASP A 1 474 ? -19.785 11.968 -13.284 1.00 87.88 474 ASP A N 1
ATOM 3423 C CA . ASP A 1 474 ? -18.771 12.598 -14.110 1.00 87.88 474 ASP A CA 1
ATOM 3424 C C . ASP A 1 474 ? -17.831 11.552 -14.709 1.00 87.88 474 ASP A C 1
ATOM 3426 O O . ASP A 1 474 ? -17.509 10.526 -14.109 1.00 87.88 474 ASP A O 1
ATOM 3430 N N . SER A 1 475 ? -17.377 11.823 -15.928 1.00 86.75 475 SER A N 1
ATOM 3431 C CA . SER A 1 475 ? -16.358 11.024 -16.603 1.00 86.75 475 SER A CA 1
ATOM 3432 C C . SER A 1 475 ? -15.071 11.827 -16.725 1.00 86.75 475 SER A C 1
ATOM 3434 O O . SER A 1 475 ? -15.148 13.042 -16.930 1.00 86.75 475 SER A O 1
ATOM 3436 N N . PRO A 1 476 ? -13.901 11.168 -16.665 1.00 91.25 476 PRO A N 1
ATOM 3437 C CA . PRO A 1 476 ? -12.642 11.824 -16.968 1.00 91.25 476 PRO A CA 1
ATOM 3438 C C . PRO A 1 476 ? -12.681 12.569 -18.311 1.00 91.25 476 PRO A C 1
ATOM 3440 O O . PRO A 1 476 ? -13.351 12.118 -19.244 1.00 91.25 476 PRO A O 1
ATOM 3443 N N . PRO A 1 477 ? -11.927 13.670 -18.465 1.00 87.38 477 PRO A N 1
ATOM 3444 C CA . PRO A 1 477 ? -11.899 14.449 -19.704 1.00 87.38 477 PRO A CA 1
ATOM 3445 C C . PRO A 1 477 ? -11.185 13.734 -20.868 1.00 87.38 477 PRO A C 1
ATOM 3447 O O . PRO A 1 477 ? -11.152 14.260 -21.980 1.00 87.38 477 PRO A O 1
ATOM 3450 N N . GLY A 1 478 ? -10.615 12.548 -20.637 1.00 89.00 478 GLY A N 1
ATOM 3451 C CA . GLY A 1 478 ? -9.998 11.692 -21.648 1.00 89.00 478 GLY A CA 1
ATOM 3452 C C . GLY A 1 478 ? -10.289 10.214 -21.396 1.00 89.00 478 GLY A C 1
ATOM 3453 O O . GLY A 1 478 ? -11.183 9.866 -20.624 1.00 89.00 478 GLY A O 1
ATOM 3454 N N . ASP A 1 479 ? -9.517 9.334 -22.036 1.00 91.06 479 ASP A N 1
ATOM 3455 C CA . ASP A 1 479 ? -9.642 7.895 -21.805 1.00 91.06 479 ASP A CA 1
ATOM 3456 C C . ASP A 1 479 ? -9.419 7.562 -20.320 1.00 91.06 479 ASP A C 1
ATOM 3458 O O . ASP A 1 479 ? -8.529 8.109 -19.659 1.00 91.06 479 ASP A O 1
ATOM 3462 N N . VAL A 1 480 ? -10.243 6.652 -19.792 1.00 93.00 480 VAL A N 1
ATOM 3463 C CA . VAL A 1 480 ? -10.190 6.245 -18.377 1.00 93.00 480 VAL A CA 1
ATOM 3464 C C . VAL A 1 480 ? -8.876 5.524 -18.052 1.00 93.00 480 VAL A C 1
ATOM 3466 O O . VAL A 1 480 ? -8.349 5.681 -16.954 1.00 93.00 480 VAL A O 1
ATOM 3469 N N . LEU A 1 481 ? -8.353 4.759 -19.015 1.00 94.44 481 LEU A N 1
ATOM 3470 C CA . LEU A 1 481 ? -7.027 4.139 -19.001 1.00 94.44 481 LEU A CA 1
ATOM 3471 C C . LEU A 1 481 ? -6.253 4.666 -20.210 1.00 94.44 481 LEU A C 1
ATOM 3473 O O . LEU A 1 481 ? -6.776 4.631 -21.324 1.00 94.44 481 LEU A O 1
ATOM 3477 N N . ARG A 1 482 ? -5.034 5.161 -20.002 1.00 92.75 482 ARG A N 1
ATOM 3478 C CA . ARG A 1 482 ? -4.279 5.929 -21.008 1.00 92.75 482 ARG A CA 1
ATOM 3479 C C . ARG A 1 482 ? -2.982 5.264 -21.451 1.00 92.75 482 ARG A C 1
ATOM 3481 O O . ARG A 1 482 ? -2.470 5.574 -22.526 1.00 92.75 482 ARG A O 1
ATOM 3488 N N . PHE A 1 483 ? -2.442 4.361 -20.643 1.00 93.38 483 PHE A N 1
ATOM 3489 C CA . PHE A 1 483 ? -1.105 3.791 -20.803 1.00 93.38 483 PHE A CA 1
ATOM 3490 C C . PHE A 1 483 ? -1.115 2.277 -20.987 1.00 93.38 483 PHE A C 1
ATOM 3492 O O . PHE A 1 483 ? -0.185 1.729 -21.585 1.00 93.38 483 PHE A O 1
ATOM 3499 N N . VAL A 1 484 ? -2.158 1.601 -20.506 1.00 95.44 484 VAL A N 1
ATOM 3500 C CA . VAL A 1 484 ? -2.343 0.156 -20.670 1.00 95.44 484 VAL A CA 1
ATOM 3501 C C . VAL A 1 484 ? -3.741 -0.168 -21.192 1.00 95.44 484 VAL A C 1
ATOM 3503 O O . VAL A 1 484 ? -4.657 0.648 -21.158 1.00 95.44 484 VAL A O 1
ATOM 3506 N N . SER A 1 485 ? -3.928 -1.403 -21.653 1.00 93.69 485 SER A N 1
ATOM 3507 C CA . SER A 1 485 ? -5.256 -1.960 -21.916 1.00 93.69 485 SER A CA 1
ATOM 3508 C C . SER A 1 485 ? -5.569 -3.022 -20.871 1.00 93.69 485 SER A C 1
ATOM 3510 O O . SER A 1 485 ? -4.804 -3.974 -20.716 1.00 93.69 485 SER A O 1
ATOM 3512 N N . LEU A 1 486 ? -6.698 -2.875 -20.179 1.00 94.56 486 LEU A N 1
ATOM 3513 C CA . LEU A 1 486 ? -7.187 -3.861 -19.219 1.00 94.56 486 LEU A CA 1
ATOM 3514 C C . LEU A 1 486 ? -8.436 -4.558 -19.759 1.00 94.56 486 LEU A C 1
ATOM 3516 O O . LEU A 1 486 ? -9.240 -3.929 -20.448 1.00 94.56 486 LEU A O 1
ATOM 3520 N N . PRO A 1 487 ? -8.640 -5.845 -19.438 1.00 93.25 487 PRO A N 1
ATOM 3521 C CA . PRO A 1 487 ? -9.950 -6.450 -19.606 1.00 93.25 487 PRO A CA 1
ATOM 3522 C C . PRO A 1 487 ? -10.953 -5.747 -18.684 1.00 93.25 487 PRO A C 1
ATOM 3524 O O . PRO A 1 487 ? -10.662 -5.511 -17.512 1.00 93.25 487 PRO A O 1
ATOM 3527 N N . GLU A 1 488 ? -12.137 -5.440 -19.201 1.00 91.94 488 GLU A N 1
ATOM 3528 C CA . GLU A 1 488 ? -13.246 -4.948 -18.383 1.00 91.94 488 GLU A CA 1
ATOM 3529 C C . GLU A 1 488 ? -13.912 -6.122 -17.661 1.00 91.94 488 GLU A C 1
ATOM 3531 O O . GLU A 1 488 ? -14.099 -7.209 -18.224 1.00 91.94 488 GLU A O 1
ATOM 3536 N N . THR A 1 489 ? -14.319 -5.908 -16.417 1.00 83.75 489 THR A N 1
ATOM 3537 C CA . THR A 1 489 ? -15.334 -6.751 -15.801 1.00 83.75 489 THR A CA 1
ATOM 3538 C C . THR A 1 489 ? -16.671 -6.491 -16.492 1.00 83.75 489 THR A C 1
ATOM 3540 O O . THR A 1 489 ? -16.883 -5.462 -17.133 1.00 83.75 489 THR A O 1
ATOM 3543 N N . GLY A 1 490 ? -17.618 -7.417 -16.347 1.00 75.81 490 GLY A N 1
ATOM 3544 C CA . GLY A 1 490 ? -19.014 -7.093 -16.645 1.00 75.81 490 GLY A CA 1
ATOM 3545 C C . GLY A 1 490 ? -19.544 -5.984 -15.723 1.00 75.81 490 GLY A C 1
ATOM 3546 O O . GLY A 1 490 ? -18.796 -5.390 -14.943 1.00 75.81 490 GLY A O 1
ATOM 3547 N N . ALA A 1 491 ? -20.854 -5.737 -15.782 1.00 77.75 491 ALA A N 1
ATOM 3548 C CA . ALA A 1 491 ? -21.511 -4.819 -14.853 1.00 77.75 491 ALA A 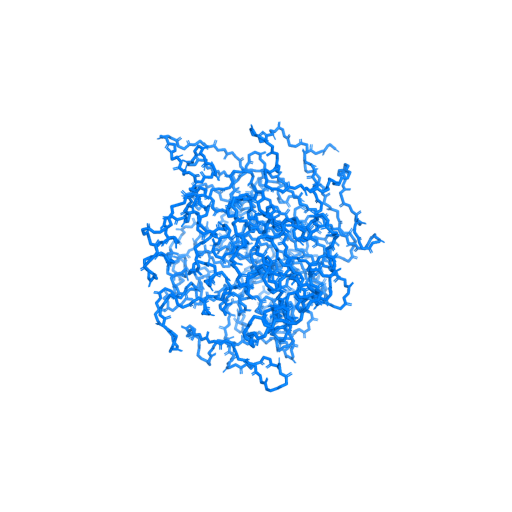CA 1
ATOM 3549 C C . ALA A 1 491 ? -21.250 -5.222 -13.389 1.00 77.75 491 ALA A C 1
ATOM 3551 O O . ALA A 1 491 ? -21.209 -6.415 -13.070 1.00 77.75 491 ALA A O 1
ATOM 3552 N N . ALA A 1 492 ? -21.099 -4.227 -12.510 1.00 85.38 492 ALA A N 1
ATOM 3553 C CA . ALA A 1 492 ? -21.057 -4.445 -11.070 1.00 85.38 492 ALA A CA 1
ATOM 3554 C C . ALA A 1 492 ? -22.350 -5.156 -10.589 1.00 85.38 492 ALA A C 1
ATOM 3556 O O . ALA A 1 492 ? -23.409 -4.980 -11.199 1.00 85.38 492 ALA A O 1
ATOM 3557 N N . PRO A 1 493 ? -22.302 -5.956 -9.506 1.00 94.19 493 PRO A N 1
ATOM 3558 C CA . PRO A 1 493 ? -21.148 -6.203 -8.644 1.00 94.19 493 PRO A CA 1
ATOM 3559 C C . PRO A 1 493 ? -20.125 -7.171 -9.258 1.00 94.19 493 PRO A C 1
ATOM 3561 O O . PRO A 1 493 ? -20.481 -8.198 -9.837 1.00 94.19 493 PRO A O 1
ATOM 3564 N N . VAL A 1 494 ? -18.836 -6.896 -9.054 1.00 96.88 494 VAL A N 1
ATOM 3565 C CA . VAL A 1 494 ? -17.757 -7.836 -9.388 1.00 96.88 494 VAL A CA 1
ATOM 3566 C C . VAL A 1 494 ? -17.549 -8.778 -8.215 1.00 96.88 494 VAL A C 1
ATOM 3568 O O . VAL A 1 494 ? -17.203 -8.345 -7.119 1.00 96.88 494 VAL A O 1
ATOM 3571 N N . ARG A 1 495 ? -17.740 -10.078 -8.441 1.00 97.38 495 ARG A N 1
ATOM 3572 C CA . ARG A 1 495 ? -17.597 -11.111 -7.410 1.00 97.38 495 ARG A CA 1
ATOM 3573 C C . ARG A 1 495 ? -17.072 -12.407 -8.013 1.00 97.38 495 ARG A C 1
ATOM 3575 O O . ARG A 1 495 ? -17.620 -12.879 -9.004 1.00 97.38 495 ARG A O 1
ATOM 3582 N N . GLY A 1 496 ? -16.042 -13.001 -7.407 1.00 96.50 496 GLY A N 1
ATOM 3583 C CA . GLY A 1 496 ? -15.537 -14.320 -7.806 1.00 96.50 496 GLY A CA 1
ATOM 3584 C C . GLY A 1 496 ? -15.045 -14.385 -9.257 1.00 96.50 496 GLY A C 1
ATOM 3585 O O . GLY A 1 496 ? -15.068 -15.450 -9.869 1.00 96.50 496 GLY A O 1
ATOM 3586 N N . ASN A 1 497 ? -14.647 -13.257 -9.847 1.00 95.94 497 ASN A N 1
ATOM 3587 C CA . ASN A 1 497 ? -14.298 -13.169 -11.265 1.00 95.94 497 ASN A CA 1
ATOM 3588 C C . ASN A 1 497 ? -12.986 -13.886 -11.619 1.00 95.94 497 ASN A C 1
ATOM 3590 O O . ASN A 1 497 ? -12.736 -14.143 -12.795 1.00 95.94 497 ASN A O 1
ATOM 3594 N N . LEU A 1 498 ? -12.164 -14.236 -10.625 1.00 93.88 498 LEU A N 1
ATOM 3595 C CA . LEU A 1 498 ? -10.876 -14.901 -10.804 1.00 93.88 498 LEU A CA 1
ATOM 3596 C C . LEU A 1 498 ? -10.781 -16.202 -9.992 1.00 93.88 498 LEU A C 1
ATOM 3598 O O . LEU A 1 498 ? -11.634 -16.537 -9.164 1.00 93.88 498 LEU A O 1
ATOM 3602 N N . GLY A 1 499 ? -9.733 -16.987 -10.266 1.00 88.44 499 GLY A N 1
ATOM 3603 C CA . GLY A 1 499 ? -9.399 -18.185 -9.486 1.00 88.44 499 GLY A CA 1
ATOM 3604 C C . GLY A 1 499 ? -10.472 -19.285 -9.491 1.00 88.44 499 GLY A C 1
ATOM 3605 O O . GLY A 1 499 ? -10.507 -20.103 -8.566 1.00 88.44 499 GLY A O 1
ATOM 3606 N N . GLY A 1 500 ? -11.351 -19.294 -10.502 1.00 90.31 500 GLY A N 1
ATOM 3607 C CA . GLY A 1 500 ? -12.478 -20.224 -10.617 1.00 90.31 500 GLY A CA 1
ATOM 3608 C C . GLY A 1 500 ? -13.625 -19.936 -9.644 1.00 90.31 500 GLY A C 1
ATOM 3609 O O . GLY A 1 500 ? -14.197 -20.879 -9.107 1.00 90.31 500 GLY A O 1
ATOM 3610 N N . GLY A 1 501 ? -13.932 -18.663 -9.365 1.00 93.75 501 GLY A N 1
ATOM 3611 C CA . GLY A 1 501 ? -15.006 -18.283 -8.435 1.00 93.75 501 GLY A CA 1
ATOM 3612 C C . GLY A 1 501 ? -14.536 -17.958 -7.018 1.00 93.75 501 GLY A C 1
ATOM 3613 O O . GLY A 1 501 ? -15.346 -17.570 -6.182 1.00 93.75 501 GLY A O 1
ATOM 3614 N N . ARG A 1 502 ? -13.243 -18.135 -6.727 1.00 93.06 502 ARG A N 1
ATOM 3615 C CA . ARG A 1 502 ? -12.689 -18.056 -5.364 1.00 93.06 502 ARG A CA 1
ATOM 3616 C C . ARG A 1 502 ? -12.066 -16.710 -5.028 1.00 93.06 502 ARG A C 1
ATOM 3618 O O . ARG A 1 502 ? -11.792 -16.462 -3.864 1.00 93.06 502 ARG A O 1
ATOM 3625 N N . GLN A 1 503 ? -11.820 -15.869 -6.026 1.00 95.50 503 GLN A N 1
ATOM 3626 C CA . GLN A 1 503 ? -11.130 -14.598 -5.859 1.00 95.50 503 GLN A CA 1
ATOM 3627 C C . GLN A 1 503 ? -11.909 -13.490 -6.558 1.00 95.50 503 GLN A C 1
ATOM 3629 O O . GLN A 1 503 ? -12.462 -13.691 -7.639 1.00 95.50 503 GLN A O 1
ATOM 3634 N N . THR A 1 504 ? -11.910 -12.317 -5.936 1.00 97.94 504 THR A N 1
ATOM 3635 C CA . THR A 1 504 ? -12.481 -11.092 -6.495 1.00 97.94 504 THR A CA 1
ATOM 3636 C C . THR A 1 504 ? -11.337 -10.118 -6.666 1.00 97.94 504 THR A C 1
ATOM 3638 O O . THR A 1 504 ? -10.634 -9.857 -5.690 1.00 97.94 504 THR A O 1
ATOM 3641 N N . ALA A 1 505 ? -11.139 -9.609 -7.877 1.00 97.62 505 ALA A N 1
ATOM 3642 C CA . ALA A 1 505 ? -10.209 -8.518 -8.121 1.00 97.62 505 ALA A CA 1
ATOM 3643 C C . ALA A 1 505 ? -10.816 -7.494 -9.079 1.00 97.62 505 ALA A C 1
ATOM 3645 O O . ALA A 1 505 ? -11.349 -7.884 -10.122 1.00 97.62 505 ALA A O 1
ATOM 3646 N N . ALA A 1 506 ? -10.714 -6.212 -8.738 1.00 97.94 506 ALA A N 1
ATOM 3647 C CA . ALA A 1 506 ? -11.148 -5.112 -9.591 1.00 97.94 506 ALA A CA 1
ATOM 3648 C C . ALA A 1 506 ? -10.201 -3.912 -9.479 1.00 97.94 506 ALA A C 1
ATOM 3650 O O . ALA A 1 506 ? -9.783 -3.540 -8.380 1.00 97.94 506 ALA A O 1
ATOM 3651 N N . ALA A 1 507 ? -9.902 -3.308 -10.627 1.00 97.94 507 ALA A N 1
ATOM 3652 C CA . ALA A 1 507 ? -9.280 -2.001 -10.737 1.00 97.94 507 ALA A CA 1
ATOM 3653 C C . ALA A 1 507 ? -10.389 -0.953 -10.880 1.00 97.94 507 ALA A C 1
ATOM 3655 O O . ALA A 1 507 ? -11.220 -1.050 -11.785 1.00 97.94 507 ALA A O 1
ATOM 3656 N N . VAL A 1 508 ? -10.419 0.024 -9.979 1.00 97.06 508 VAL A N 1
ATOM 3657 C CA . VAL A 1 508 ? -11.459 1.056 -9.907 1.00 97.06 508 VAL A CA 1
ATOM 3658 C C . VAL A 1 508 ? -10.825 2.416 -10.167 1.00 97.06 508 VAL A C 1
ATOM 3660 O O . VAL A 1 508 ? -9.868 2.795 -9.496 1.00 97.06 508 VAL A O 1
ATOM 3663 N N . VAL A 1 509 ? -11.355 3.149 -11.143 1.00 96.44 509 VAL A N 1
ATOM 3664 C CA . VAL A 1 509 ? -10.861 4.485 -11.493 1.00 96.44 509 VAL A CA 1
ATOM 3665 C C . VAL A 1 509 ? -11.883 5.524 -11.059 1.00 96.44 509 VAL A C 1
ATOM 3667 O O . VAL A 1 509 ? -13.028 5.472 -11.505 1.00 96.44 509 VAL A O 1
ATOM 3670 N N . TRP A 1 510 ? -11.463 6.449 -10.202 1.00 96.88 510 TRP A N 1
ATOM 3671 C CA . TRP A 1 510 ? -12.302 7.503 -9.643 1.00 96.88 510 TRP A CA 1
ATOM 3672 C C . TRP A 1 510 ? -12.074 8.835 -10.356 1.00 96.88 510 TRP A C 1
ATOM 3674 O O . TRP A 1 510 ? -10.934 9.189 -10.671 1.00 96.88 510 TRP A O 1
ATOM 3684 N N . TYR A 1 511 ? -13.162 9.569 -10.597 1.00 95.38 511 TYR A N 1
ATOM 3685 C CA . TYR A 1 511 ? -13.138 10.934 -11.115 1.00 95.38 511 TYR A CA 1
ATOM 3686 C C . TYR A 1 511 ? -14.464 11.673 -10.816 1.00 95.38 511 TYR A C 1
ATOM 3688 O O . TYR A 1 511 ? -15.517 11.062 -11.006 1.00 95.38 511 TYR A O 1
ATOM 3696 N N . PRO A 1 512 ? -14.423 12.962 -10.418 1.00 94.31 512 PRO A N 1
ATOM 3697 C CA . PRO A 1 512 ? -13.240 13.642 -9.885 1.00 94.31 512 PRO A CA 1
ATOM 3698 C C . PRO A 1 512 ? -12.788 12.956 -8.588 1.00 94.31 512 PRO A C 1
ATOM 3700 O O . PRO A 1 512 ? -13.607 12.454 -7.826 1.00 94.31 512 PRO A O 1
ATOM 3703 N N . ALA A 1 513 ? -11.479 12.857 -8.371 1.00 95.94 513 ALA A N 1
ATOM 3704 C CA . ALA A 1 513 ? -10.914 12.307 -7.145 1.00 95.94 513 ALA A CA 1
ATOM 3705 C C . ALA A 1 513 ? -9.454 12.731 -7.003 1.00 95.94 513 ALA A C 1
ATOM 3707 O O . ALA A 1 513 ? -8.738 12.872 -7.995 1.00 95.94 513 ALA A O 1
ATOM 3708 N N . SER A 1 514 ? -9.002 12.898 -5.767 1.00 95.06 514 SER A N 1
ATOM 3709 C CA . SER A 1 514 ? -7.627 13.238 -5.439 1.00 95.06 514 SER A CA 1
ATOM 3710 C C . SER A 1 514 ? -6.827 12.009 -5.040 1.00 95.06 514 SER A C 1
ATOM 3712 O O . SER A 1 514 ? -7.369 10.923 -4.820 1.00 95.06 514 SER A O 1
ATOM 3714 N N . HIS A 1 515 ? -5.511 12.170 -4.930 1.00 96.06 515 HIS A N 1
ATOM 3715 C CA . HIS A 1 515 ? -4.601 11.112 -4.495 1.00 96.06 515 HIS A CA 1
ATOM 3716 C C . HIS A 1 515 ? -5.040 10.432 -3.188 1.00 96.06 515 HIS A C 1
ATOM 3718 O O . HIS A 1 515 ? -4.891 9.222 -3.026 1.00 96.06 515 HIS A O 1
ATOM 3724 N N . ALA A 1 516 ? -5.613 11.219 -2.276 1.00 94.69 516 ALA A N 1
ATOM 3725 C CA . ALA A 1 516 ? -6.032 10.812 -0.944 1.00 94.69 516 ALA A CA 1
ATOM 3726 C C . ALA A 1 516 ? -7.564 10.757 -0.806 1.00 94.69 516 ALA A C 1
ATOM 3728 O O . ALA A 1 516 ? -8.096 11.008 0.273 1.00 94.69 516 ALA A O 1
ATOM 3729 N N . ALA A 1 517 ? -8.283 10.446 -1.891 1.00 95.06 517 ALA A N 1
ATOM 3730 C CA . ALA A 1 517 ? -9.750 10.449 -1.932 1.00 95.06 517 ALA A CA 1
ATOM 3731 C C . ALA A 1 517 ? -10.425 9.530 -0.902 1.00 95.06 517 ALA A C 1
ATOM 3733 O O . ALA A 1 517 ? -11.592 9.738 -0.588 1.00 95.06 517 ALA A O 1
ATOM 3734 N N . VAL A 1 518 ? -9.709 8.534 -0.368 1.00 94.75 518 VAL A N 1
ATOM 3735 C CA . VAL A 1 518 ? -10.235 7.690 0.711 1.00 94.75 518 VAL A CA 1
ATOM 3736 C C . VAL A 1 518 ? -10.355 8.450 2.034 1.00 94.75 518 VAL A C 1
ATOM 3738 O O . VAL A 1 518 ? -11.308 8.214 2.749 1.00 94.75 518 VAL A O 1
ATOM 3741 N N . ARG A 1 519 ? -9.482 9.432 2.306 1.00 94.44 519 ARG A N 1
ATOM 3742 C CA . ARG A 1 519 ? -9.444 10.183 3.577 1.00 94.44 519 ARG A CA 1
ATOM 3743 C C . ARG A 1 519 ? -9.752 11.679 3.461 1.00 94.44 519 ARG A C 1
ATOM 3745 O O . ARG A 1 519 ? -9.833 12.378 4.471 1.00 94.44 519 ARG A O 1
ATOM 3752 N N . MET A 1 520 ? -9.848 12.214 2.247 1.00 95.81 520 MET A N 1
ATOM 3753 C CA . MET A 1 520 ? -10.097 13.633 1.976 1.00 95.81 520 MET A CA 1
ATOM 3754 C C . MET A 1 520 ? -11.498 13.814 1.401 1.00 95.81 520 MET A C 1
ATOM 3756 O O . MET A 1 520 ? -11.849 13.143 0.441 1.00 95.81 520 MET A O 1
ATOM 3760 N N . LEU A 1 521 ? -12.260 14.777 1.919 1.00 96.94 521 LEU A N 1
ATOM 3761 C CA . LEU A 1 521 ? -13.585 15.160 1.422 1.00 96.94 521 LEU A CA 1
ATOM 3762 C C . LEU A 1 521 ? -13.520 16.051 0.182 1.00 96.94 521 LEU A C 1
ATOM 3764 O O . LEU A 1 521 ? -14.423 16.019 -0.644 1.00 96.94 521 LEU A O 1
ATOM 3768 N N . ASN A 1 522 ? -12.469 16.854 0.048 1.00 97.06 522 ASN A N 1
ATOM 3769 C CA . ASN A 1 522 ? -12.248 17.709 -1.110 1.00 97.06 522 ASN A CA 1
ATOM 3770 C C . ASN A 1 522 ? -10.759 17.930 -1.351 1.00 97.06 522 ASN A C 1
ATOM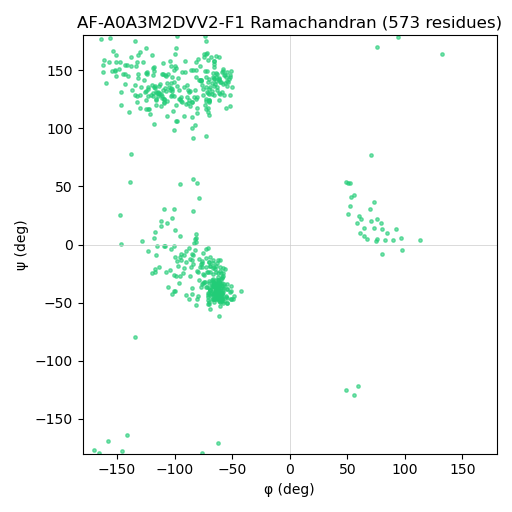 3772 O O . ASN A 1 522 ? -9.920 17.671 -0.482 1.00 97.06 522 ASN A O 1
ATOM 3776 N N . ASP A 1 523 ? -10.448 18.390 -2.554 1.00 96.62 523 ASP A N 1
ATOM 3777 C CA . ASP A 1 523 ? -9.097 18.737 -2.964 1.00 96.62 523 ASP A CA 1
ATOM 3778 C C . ASP A 1 523 ? -9.143 19.708 -4.153 1.00 96.62 523 ASP A C 1
ATOM 3780 O O . ASP A 1 523 ? -10.196 20.259 -4.489 1.00 96.62 523 ASP A O 1
ATOM 3784 N N . GLN A 1 524 ? -7.998 19.943 -4.783 1.00 96.12 524 GLN A N 1
ATOM 3785 C CA . GLN A 1 524 ? -7.894 20.773 -5.974 1.00 96.12 524 GLN A CA 1
ATOM 3786 C C . GLN A 1 524 ? -6.865 20.234 -6.968 1.00 96.12 524 GLN A C 1
ATOM 3788 O O . GLN A 1 524 ? -5.831 19.702 -6.573 1.00 96.12 524 GLN A O 1
ATOM 3793 N N . PHE A 1 525 ? -7.122 20.421 -8.264 1.00 95.06 525 PHE A N 1
ATOM 3794 C CA . PHE A 1 525 ? -6.115 20.214 -9.303 1.00 95.06 525 PHE A CA 1
ATOM 3795 C C . PHE A 1 525 ? -5.216 21.449 -9.378 1.00 95.06 525 PHE A C 1
ATOM 3797 O O . PHE A 1 525 ? -5.680 22.550 -9.692 1.00 95.06 525 PHE A O 1
ATOM 3804 N N . GLU A 1 526 ? -3.927 21.281 -9.103 1.00 96.19 526 GLU A N 1
ATOM 3805 C CA . GLU A 1 526 ? -2.903 22.317 -9.227 1.00 96.19 526 GLU A CA 1
ATOM 3806 C C . GLU A 1 526 ? -2.329 22.396 -10.649 1.00 96.19 526 GLU A C 1
ATOM 3808 O O . GLU A 1 526 ? -1.766 23.430 -11.020 1.00 96.19 526 GLU A O 1
ATOM 3813 N N . PHE A 1 527 ? -2.473 21.351 -11.468 1.00 94.75 527 PHE A N 1
ATOM 3814 C CA . PHE A 1 527 ? -1.833 21.235 -12.780 1.00 94.75 527 PHE A CA 1
ATOM 3815 C C . PHE A 1 527 ? -2.838 21.009 -13.919 1.00 94.75 527 PHE A C 1
ATOM 3817 O O . PHE A 1 527 ? -3.906 20.420 -13.755 1.00 94.75 527 PHE A O 1
ATOM 3824 N N . VAL A 1 528 ? -2.527 21.546 -15.105 1.00 88.06 528 VAL A N 1
ATOM 3825 C CA . VAL A 1 528 ? -3.314 21.336 -16.340 1.00 88.06 528 VAL A CA 1
ATOM 3826 C C . VAL A 1 528 ? -2.894 20.044 -17.040 1.00 88.06 528 VAL A C 1
ATOM 3828 O O . VAL A 1 528 ? -3.730 19.351 -17.613 1.00 88.06 528 VAL A O 1
ATOM 3831 N N . SER A 1 529 ? -1.593 19.746 -17.008 1.00 73.81 529 SER A N 1
ATOM 3832 C CA . SER A 1 529 ? -1.007 18.528 -17.568 1.00 73.81 529 SER A CA 1
ATOM 3833 C C . SER A 1 529 ? -0.706 17.545 -16.449 1.00 73.81 529 SER A C 1
ATOM 3835 O O . SER A 1 529 ? -0.063 17.911 -15.467 1.00 73.81 529 SER A O 1
ATOM 3837 N N . ASP A 1 530 ? -1.105 16.294 -16.637 1.00 76.19 530 ASP A N 1
ATOM 3838 C CA . ASP A 1 530 ? -0.827 15.174 -15.736 1.00 76.19 530 ASP A CA 1
ATOM 3839 C C . ASP A 1 530 ? 0.351 14.305 -16.213 1.00 76.19 530 ASP A C 1
ATOM 3841 O O . ASP A 1 530 ? 0.597 13.214 -15.699 1.00 76.19 530 ASP A O 1
ATOM 3845 N N . GLN A 1 531 ? 1.100 14.811 -17.194 1.00 80.94 531 GLN A N 1
ATOM 3846 C CA . GLN A 1 531 ? 2.375 14.277 -17.659 1.00 80.94 531 GLN A CA 1
ATOM 3847 C C . GLN A 1 531 ? 3.405 15.403 -17.807 1.00 80.94 531 GLN A C 1
ATOM 3849 O O . GLN A 1 531 ? 3.032 16.550 -18.084 1.00 80.94 531 GLN A O 1
ATOM 3854 N N . PRO A 1 532 ? 4.714 15.106 -17.688 1.00 80.00 532 PRO A N 1
ATOM 3855 C CA . PRO A 1 532 ? 5.747 16.089 -17.976 1.00 80.00 532 PRO A CA 1
ATOM 3856 C C . PRO A 1 532 ? 5.678 16.581 -19.441 1.00 80.00 532 PRO A C 1
ATOM 3858 O O . PRO A 1 532 ? 5.534 15.758 -20.348 1.00 80.00 532 PRO A O 1
ATOM 3861 N N . PRO A 1 533 ? 5.875 17.888 -19.707 1.00 84.31 533 PRO A N 1
ATOM 3862 C CA . PRO A 1 533 ? 6.119 18.946 -18.730 1.00 84.31 533 PRO A CA 1
ATOM 3863 C C . PRO A 1 533 ? 4.839 19.346 -17.979 1.00 84.31 533 PRO A C 1
ATOM 3865 O O . PRO A 1 533 ? 3.821 19.667 -18.587 1.00 84.31 533 PRO A O 1
ATOM 3868 N N . PHE A 1 534 ? 4.914 19.368 -16.646 1.00 89.94 534 PHE A N 1
ATOM 3869 C CA . PHE A 1 534 ? 3.797 19.788 -15.803 1.00 89.94 534 PHE A CA 1
ATOM 3870 C C . PHE A 1 534 ? 3.607 21.299 -15.893 1.00 89.94 534 PHE A C 1
ATOM 3872 O O . PHE A 1 534 ? 4.533 22.072 -15.633 1.00 89.94 534 PHE A O 1
ATOM 3879 N N . GLU A 1 535 ? 2.394 21.720 -16.234 1.00 91.12 535 GLU A N 1
ATOM 3880 C CA . GLU A 1 535 ? 2.010 23.125 -16.269 1.00 91.12 535 GLU A CA 1
ATOM 3881 C C . GLU A 1 535 ? 1.106 23.425 -15.078 1.00 91.12 535 GLU A C 1
ATOM 3883 O O . GLU A 1 535 ? -0.029 22.949 -15.012 1.00 91.12 535 GLU A O 1
ATOM 3888 N N . ARG A 1 536 ? 1.623 24.203 -14.122 1.00 93.62 536 ARG A N 1
ATOM 3889 C CA . ARG A 1 536 ? 0.842 24.636 -12.964 1.00 93.62 536 ARG A CA 1
ATOM 3890 C C . ARG A 1 536 ? -0.232 25.627 -13.406 1.00 93.62 536 ARG A C 1
ATOM 3892 O O . ARG A 1 536 ? 0.046 26.567 -14.151 1.00 93.62 536 ARG A O 1
ATOM 3899 N N . ARG A 1 537 ? -1.447 25.448 -12.903 1.00 94.62 537 ARG A N 1
ATOM 3900 C CA . ARG A 1 537 ? -2.574 26.353 -13.123 1.00 94.62 537 ARG A CA 1
ATOM 3901 C C . ARG A 1 537 ? -2.321 27.701 -12.459 1.00 94.62 537 ARG A C 1
ATOM 3903 O O . ARG A 1 537 ? -1.712 27.795 -11.397 1.00 94.62 537 ARG A O 1
ATOM 3910 N N . ALA A 1 538 ? -2.851 28.761 -13.069 1.00 95.38 538 ALA A N 1
ATOM 3911 C CA . ALA A 1 538 ? -2.842 30.090 -12.459 1.00 95.38 538 ALA A CA 1
ATOM 3912 C C . ALA A 1 538 ? -3.710 30.149 -11.189 1.00 95.38 538 ALA A C 1
ATOM 3914 O O . ALA A 1 538 ? -3.383 30.872 -10.251 1.00 95.38 538 ALA A O 1
ATOM 3915 N N . MET A 1 539 ? -4.809 29.389 -11.169 1.00 95.00 539 MET A N 1
ATOM 3916 C CA . MET A 1 539 ? -5.648 29.153 -9.997 1.00 95.00 539 MET A CA 1
ATOM 3917 C C . MET A 1 539 ? -5.968 27.656 -9.927 1.00 95.00 539 MET A C 1
ATOM 3919 O O . MET A 1 539 ? -6.399 27.116 -10.952 1.00 95.00 539 MET A O 1
ATOM 3923 N N . PRO A 1 540 ? -5.754 26.993 -8.775 1.00 95.50 540 PRO A N 1
ATOM 3924 C CA . PRO A 1 540 ? -6.156 25.602 -8.599 1.00 95.50 540 PRO A CA 1
ATOM 3925 C C . PRO A 1 540 ? -7.657 25.412 -8.848 1.00 95.50 540 PRO A C 1
ATOM 3927 O O . PRO A 1 540 ? -8.457 26.308 -8.570 1.00 95.50 540 PRO A O 1
ATOM 3930 N N . GLU A 1 541 ? -8.032 24.259 -9.395 1.00 95.38 541 GLU A N 1
ATOM 3931 C CA . GLU A 1 541 ? -9.424 23.899 -9.684 1.00 95.38 541 GLU A CA 1
ATOM 3932 C C . GLU A 1 541 ? -9.967 23.001 -8.562 1.00 95.38 541 GLU A C 1
ATOM 3934 O O . GLU A 1 541 ? -9.557 21.843 -8.492 1.00 95.38 541 GLU A O 1
ATOM 3939 N N . PRO A 1 542 ? -10.838 23.505 -7.667 1.00 96.81 542 PRO A N 1
ATOM 3940 C CA . PRO A 1 542 ? -11.352 22.724 -6.547 1.00 96.81 542 PRO A CA 1
ATOM 3941 C C . PRO A 1 542 ? -12.374 21.680 -7.005 1.00 96.81 542 PRO A C 1
ATOM 3943 O O . PRO A 1 542 ? -13.140 21.920 -7.940 1.00 96.81 542 PRO A O 1
ATOM 3946 N N . PHE A 1 543 ? -12.433 20.560 -6.293 1.00 96.31 543 PHE A N 1
ATOM 3947 C CA . PHE A 1 543 ? -13.430 19.514 -6.488 1.00 96.31 543 PHE A CA 1
ATOM 3948 C C . PHE A 1 543 ? -13.711 18.766 -5.181 1.00 96.31 543 PHE A C 1
ATOM 3950 O O . PHE A 1 543 ? -12.878 18.725 -4.272 1.00 96.31 543 PHE A O 1
ATOM 3957 N N . ASP A 1 544 ? -14.884 18.143 -5.107 1.00 96.88 544 ASP A N 1
ATOM 3958 C CA . ASP A 1 544 ? -15.244 17.257 -4.004 1.00 96.88 544 ASP A CA 1
ATOM 3959 C C . ASP A 1 544 ? -14.814 15.824 -4.331 1.00 96.88 544 ASP A C 1
ATOM 3961 O O . ASP A 1 544 ? -14.971 15.345 -5.455 1.00 96.88 544 ASP A O 1
ATOM 3965 N N . ASN A 1 545 ? -14.248 15.144 -3.340 1.00 97.19 545 ASN A N 1
ATOM 3966 C CA . ASN A 1 545 ? -13.921 13.732 -3.439 1.00 97.19 545 ASN A CA 1
ATOM 3967 C C . ASN A 1 545 ? -15.166 12.877 -3.168 1.00 97.19 545 ASN A C 1
ATOM 3969 O O . ASN A 1 545 ? -15.992 13.235 -2.324 1.00 97.19 545 ASN A O 1
ATOM 3973 N N . PRO A 1 546 ? -15.253 11.684 -3.773 1.00 96.00 546 PRO A N 1
ATOM 3974 C CA . PRO A 1 546 ? -16.330 10.731 -3.535 1.00 96.00 546 PRO A CA 1
ATOM 3975 C C . PRO A 1 546 ? -16.089 9.934 -2.243 1.00 96.00 546 PRO A C 1
ATOM 3977 O O . PRO A 1 546 ? -16.025 8.705 -2.250 1.00 96.00 546 PRO A O 1
ATOM 3980 N N . ALA A 1 547 ? -15.862 10.634 -1.128 1.00 94.94 547 ALA A N 1
ATOM 3981 C CA . ALA A 1 547 ? -15.428 10.024 0.127 1.00 94.94 547 ALA A CA 1
ATOM 3982 C C . ALA A 1 547 ? -16.491 9.070 0.695 1.00 94.94 547 ALA A C 1
ATOM 3984 O O . ALA A 1 547 ? -16.184 7.937 1.061 1.00 94.94 547 ALA A O 1
ATOM 3985 N N . ALA A 1 548 ? -17.767 9.465 0.709 1.00 94.81 548 ALA A N 1
ATOM 3986 C CA . ALA A 1 548 ? -18.838 8.602 1.211 1.00 94.81 548 ALA A CA 1
ATOM 3987 C C . ALA A 1 548 ? -18.956 7.304 0.388 1.00 94.81 548 ALA A C 1
ATOM 3989 O O . ALA A 1 548 ? -19.080 6.206 0.940 1.00 94.81 548 ALA A O 1
ATOM 3990 N N . GLU A 1 549 ? -18.859 7.419 -0.934 1.00 96.56 549 GLU A N 1
ATOM 3991 C CA . GLU A 1 549 ? -18.882 6.313 -1.885 1.00 96.56 549 GLU A CA 1
ATOM 3992 C C . GLU A 1 549 ? -17.657 5.402 -1.734 1.00 96.56 549 GLU A C 1
ATOM 3994 O O . GLU A 1 549 ? -17.793 4.173 -1.729 1.00 96.56 549 GLU A O 1
ATOM 3999 N N . ALA A 1 550 ? -16.471 5.989 -1.554 1.00 96.38 550 ALA A N 1
ATOM 4000 C CA . ALA A 1 550 ? -15.232 5.278 -1.267 1.00 96.38 550 ALA A CA 1
ATOM 4001 C C . ALA A 1 550 ? -15.361 4.442 0.015 1.00 96.38 550 ALA A C 1
ATOM 4003 O O . ALA A 1 550 ? -15.112 3.231 -0.013 1.00 96.38 550 ALA A O 1
ATOM 4004 N N . HIS A 1 551 ? -15.830 5.059 1.105 1.00 97.44 551 HIS A N 1
ATOM 4005 C CA . HIS A 1 551 ? -16.077 4.411 2.394 1.00 97.44 551 HIS A CA 1
ATOM 4006 C C . HIS A 1 551 ? -17.108 3.285 2.297 1.00 97.44 551 HIS A C 1
ATOM 4008 O O . HIS A 1 551 ? -16.908 2.194 2.842 1.00 97.44 551 HIS A O 1
ATOM 4014 N N . ALA A 1 552 ? -18.202 3.497 1.564 1.00 96.56 552 ALA A N 1
ATOM 4015 C CA . ALA A 1 552 ? -19.216 2.472 1.344 1.00 96.56 552 ALA A CA 1
ATOM 4016 C C . ALA A 1 552 ? -18.651 1.251 0.596 1.00 96.56 552 ALA A C 1
ATOM 4018 O O . ALA A 1 552 ? -18.935 0.109 0.982 1.00 96.56 552 ALA A O 1
ATOM 4019 N N . MET A 1 553 ? -17.838 1.488 -0.439 1.00 97.75 553 MET A N 1
ATOM 4020 C CA . MET A 1 553 ? -17.248 0.442 -1.274 1.00 97.75 553 MET A CA 1
ATOM 4021 C C . MET A 1 553 ? -16.191 -0.367 -0.511 1.00 97.75 553 MET A C 1
ATOM 4023 O O . MET A 1 553 ? -16.321 -1.593 -0.409 1.00 97.75 553 MET A O 1
ATOM 4027 N N . TRP A 1 554 ? -15.169 0.289 0.058 1.00 98.38 554 TRP A N 1
ATOM 4028 C CA . TRP A 1 554 ? -14.059 -0.424 0.698 1.00 98.38 554 TRP A CA 1
ATOM 4029 C C . TRP A 1 554 ? -14.517 -1.185 1.943 1.00 98.38 554 TRP A C 1
ATOM 4031 O O . TRP A 1 554 ? -14.132 -2.341 2.139 1.00 98.38 554 TRP A O 1
ATOM 4041 N N . SER A 1 555 ? -15.383 -0.577 2.763 1.00 98.19 555 SER A N 1
ATOM 4042 C CA . SER A 1 555 ? -15.802 -1.168 4.039 1.00 98.19 555 SER A CA 1
ATOM 4043 C C . SER A 1 555 ? -16.622 -2.430 3.841 1.00 98.19 555 SER A C 1
ATOM 4045 O O . SER A 1 555 ? -16.433 -3.412 4.558 1.00 98.19 555 SER A O 1
ATOM 4047 N N . ARG A 1 556 ? -17.491 -2.445 2.824 1.00 98.12 556 ARG A N 1
ATOM 4048 C CA . ARG A 1 556 ? -18.244 -3.639 2.446 1.00 98.12 556 ARG A CA 1
ATOM 4049 C C . ARG A 1 556 ? -17.325 -4.732 1.915 1.00 98.12 556 ARG A C 1
ATOM 4051 O O . ARG A 1 556 ? -17.437 -5.874 2.355 1.00 98.12 556 ARG A O 1
ATOM 4058 N N . PHE A 1 557 ? -16.439 -4.382 0.983 1.00 98.75 557 PHE A N 1
ATOM 4059 C CA . PHE A 1 557 ? -15.515 -5.327 0.365 1.00 98.75 557 PHE A CA 1
ATOM 4060 C C . PHE A 1 557 ? -14.644 -6.032 1.414 1.00 98.75 557 PHE A C 1
ATOM 4062 O O . PHE A 1 557 ? -14.564 -7.263 1.427 1.00 98.75 557 PHE A O 1
ATOM 4069 N N . LEU A 1 558 ? -14.041 -5.269 2.332 1.00 98.75 558 LEU A N 1
ATOM 4070 C CA . LEU A 1 558 ? -13.216 -5.840 3.393 1.00 98.75 558 LEU A CA 1
ATOM 4071 C C . LEU A 1 558 ? -14.048 -6.642 4.396 1.00 98.75 558 LEU A C 1
ATOM 4073 O O . LEU A 1 558 ? -13.629 -7.745 4.733 1.00 98.75 558 LEU A O 1
ATOM 4077 N N . ALA A 1 559 ? -15.229 -6.159 4.804 1.00 98.38 559 ALA A N 1
ATOM 4078 C CA . ALA A 1 559 ? -16.101 -6.868 5.745 1.00 98.38 559 ALA A CA 1
ATOM 4079 C C . ALA A 1 559 ? -16.518 -8.258 5.238 1.00 98.38 559 ALA A C 1
ATOM 4081 O O . ALA A 1 559 ? -16.428 -9.232 5.985 1.00 98.38 559 ALA A O 1
ATOM 4082 N N . GLU A 1 560 ? -16.918 -8.373 3.965 1.00 98.31 560 GLU A N 1
ATOM 4083 C CA . GLU A 1 560 ? -17.246 -9.665 3.342 1.00 98.31 560 GLU A CA 1
ATOM 4084 C C . GLU A 1 560 ? -16.017 -10.601 3.346 1.00 98.31 560 GLU A C 1
ATOM 4086 O O . GLU A 1 560 ? -16.112 -11.767 3.739 1.00 98.31 560 GLU A O 1
ATOM 4091 N N . ALA A 1 561 ? -14.834 -10.085 2.998 1.00 98.06 561 ALA A N 1
ATOM 4092 C CA . ALA A 1 561 ? -13.617 -10.890 2.925 1.00 98.06 561 ALA A CA 1
ATOM 4093 C C . ALA A 1 561 ? -13.160 -11.432 4.291 1.00 98.06 561 ALA A C 1
ATOM 4095 O O . ALA A 1 561 ? -12.851 -12.619 4.424 1.00 98.06 561 ALA A O 1
ATOM 4096 N N . VAL A 1 562 ? -13.130 -10.591 5.330 1.00 97.25 562 VAL A N 1
ATOM 4097 C CA . VAL A 1 562 ? -12.697 -11.011 6.678 1.00 97.25 562 VAL A CA 1
ATOM 4098 C C . VAL A 1 562 ? -13.731 -11.913 7.366 1.00 97.25 562 VAL A C 1
ATOM 4100 O O . VAL A 1 562 ? -13.369 -12.768 8.186 1.00 97.25 562 VAL A O 1
ATOM 4103 N N . ALA A 1 563 ? -15.005 -11.818 6.966 1.00 95.06 563 ALA A N 1
ATOM 4104 C CA . ALA A 1 563 ? -16.056 -12.769 7.332 1.00 95.06 563 ALA A CA 1
ATOM 4105 C C . ALA A 1 563 ? -15.889 -14.145 6.653 1.00 95.06 563 ALA A C 1
ATOM 4107 O O . ALA A 1 563 ? -16.422 -15.144 7.149 1.00 95.06 563 ALA A O 1
ATOM 4108 N N . GLY A 1 564 ? -15.053 -14.243 5.614 1.00 94.50 564 GLY A N 1
ATOM 4109 C CA . GLY A 1 564 ? -14.768 -15.481 4.886 1.00 94.50 564 GLY A CA 1
ATOM 4110 C C . GLY A 1 564 ? -15.565 -15.680 3.617 1.00 94.50 564 GLY A C 1
ATOM 4111 O O . GLY A 1 564 ? -15.481 -16.758 3.025 1.00 94.50 564 GLY A O 1
ATOM 4112 N N . ASP A 1 565 ? -16.346 -14.684 3.226 1.00 96.94 565 ASP A N 1
ATOM 4113 C CA . ASP A 1 565 ? -17.089 -14.719 1.985 1.00 96.94 565 ASP A CA 1
ATOM 4114 C C . ASP A 1 565 ? -16.175 -14.336 0.822 1.00 96.94 565 ASP A C 1
ATOM 4116 O O . ASP A 1 565 ? -15.185 -13.624 0.978 1.00 96.94 565 ASP A O 1
ATOM 4120 N N . VAL A 1 566 ? -16.543 -14.766 -0.386 1.00 97.56 566 VAL A N 1
ATOM 4121 C CA . VAL A 1 566 ? -16.002 -14.148 -1.602 1.00 97.56 566 VAL A CA 1
ATOM 4122 C C . VAL A 1 566 ? -16.613 -12.745 -1.686 1.00 97.56 566 VAL A C 1
ATOM 4124 O O . VAL A 1 566 ? -17.830 -12.670 -1.900 1.00 97.56 566 VAL A O 1
ATOM 4127 N N . PRO A 1 567 ? -15.828 -11.667 -1.515 1.00 98.19 567 PRO A N 1
ATOM 4128 C CA . PRO A 1 567 ? -16.335 -10.312 -1.420 1.00 98.19 567 PRO A CA 1
ATOM 4129 C C . PRO A 1 567 ? -16.767 -9.786 -2.784 1.00 98.19 567 PRO A C 1
ATOM 4131 O O . PRO A 1 567 ? -16.352 -10.294 -3.831 1.00 98.19 567 PRO A O 1
ATOM 4134 N N . SER A 1 568 ? -17.578 -8.741 -2.764 1.00 97.62 568 SER A N 1
ATOM 4135 C CA . SER A 1 568 ? -18.112 -8.074 -3.944 1.00 97.62 568 SER A CA 1
ATOM 4136 C C . SER A 1 568 ? -17.584 -6.645 -4.011 1.00 97.62 568 SER A C 1
ATOM 4138 O O . SER A 1 568 ? -17.693 -5.905 -3.034 1.00 97.62 568 SER A O 1
ATOM 4140 N N . VAL A 1 569 ? -17.055 -6.236 -5.162 1.00 97.88 569 VAL A N 1
ATOM 4141 C CA . VAL A 1 569 ? -16.808 -4.817 -5.452 1.00 97.88 569 VAL A CA 1
ATOM 4142 C C . VAL A 1 569 ? -18.067 -4.273 -6.111 1.00 97.88 569 VAL A C 1
ATOM 4144 O O . VAL A 1 569 ? -18.533 -4.815 -7.115 1.00 97.88 569 VAL A O 1
ATOM 4147 N N . ILE A 1 570 ? -18.669 -3.265 -5.490 1.00 95.94 570 ILE A N 1
ATOM 4148 C CA . ILE A 1 570 ? -19.971 -2.725 -5.882 1.00 95.94 570 ILE A CA 1
ATOM 4149 C C . ILE A 1 570 ? -19.782 -1.291 -6.307 1.00 95.94 570 ILE A C 1
ATOM 4151 O O . ILE A 1 570 ? -19.081 -0.540 -5.637 1.00 95.94 570 ILE A O 1
ATOM 4155 N N . ASP A 1 571 ? -20.427 -0.936 -7.405 1.00 95.25 571 ASP A N 1
ATOM 4156 C CA . ASP A 1 571 ? -20.513 0.437 -7.855 1.00 95.25 571 ASP A CA 1
ATOM 4157 C C . ASP A 1 571 ? -21.430 1.238 -6.909 1.00 95.25 571 ASP A C 1
ATOM 4159 O O . ASP A 1 571 ? -22.623 0.936 -6.836 1.00 95.25 571 ASP A O 1
ATOM 4163 N N . PRO A 1 572 ? -20.901 2.221 -6.162 1.00 93.38 572 PRO A N 1
ATOM 4164 C CA . PRO A 1 572 ? -21.670 3.007 -5.205 1.00 93.38 572 PRO A CA 1
ATOM 4165 C C . PRO A 1 572 ? -22.620 3.999 -5.887 1.00 93.38 572 PRO A C 1
ATOM 4167 O O . PRO A 1 572 ? -23.488 4.548 -5.217 1.00 93.38 572 PRO A O 1
ATOM 4170 N N . TYR A 1 573 ? -22.482 4.210 -7.200 1.00 91.75 573 TYR A N 1
ATOM 4171 C CA . TYR A 1 573 ? -23.358 5.073 -7.992 1.00 91.75 573 TYR A CA 1
ATOM 4172 C C . TYR A 1 573 ? -24.493 4.303 -8.677 1.00 91.75 573 TYR A C 1
ATOM 4174 O O . TYR A 1 573 ? -25.431 4.911 -9.196 1.00 91.75 573 TYR A O 1
ATOM 4182 N N . ALA A 1 574 ? -24.414 2.970 -8.708 1.00 86.75 574 ALA A N 1
ATOM 4183 C CA . ALA A 1 574 ? -25.445 2.138 -9.309 1.00 86.75 574 ALA A CA 1
ATOM 4184 C C . ALA A 1 574 ? -26.670 2.002 -8.372 1.00 86.75 574 ALA A C 1
ATOM 4186 O O . ALA A 1 574 ? -26.495 1.891 -7.157 1.00 86.75 574 ALA A O 1
ATOM 4187 N N . PRO A 1 575 ? -27.901 2.014 -8.924 1.00 68.88 575 PRO A N 1
ATOM 4188 C CA . PRO A 1 575 ? -29.149 1.991 -8.156 1.00 68.88 575 PRO A CA 1
ATOM 4189 C C . PRO A 1 575 ? -29.465 0.663 -7.454 1.00 68.88 575 PRO A C 1
ATOM 4191 O O . PRO A 1 575 ? -28.985 -0.404 -7.906 1.00 68.88 575 PRO A O 1
#

Foldseek 3Di:
DDDDFFLDDDDAQDKDKDFDFVVVVAAADPLVVVLLPPVDQDPPPVSNVVNVQCVVVLVVDDPVRSVGTRDMGMDHHHDQQLLLLLLLCVLLVDFKAKDDKAKQDPDQVSVCVQQNHADPPDQQFAAVPDADGAHCVFWRIKMKIWIWTFDQQAQDALFFHFWDADPVRHTDRHHIDTFIKMKTFTDDPPAQPAQAEAEEFEAQLDFPSLVRSQQNLLSVLRHMYMYTGQRCHKPRNPPWDQQASPRHGDRHGNSITDRDPCRSVCSLCQCPDGPNRHHLDLSRNLRSLSRRLSVVSSVLSCLQPNDCQNVLVNCVVNVHHSHHHHNQAYEYEYAHSRLFSPLSNLLAHLSHQEYDYALYFFQPPPPFQCFALVRNVVVCVSQCVVVPCVVQADFPDPRSHLCPDVSSVVSSVSNVSSGSLVRLCRQCQVPNPPGHHHAYEYEYEVLARNTFLSRSLSSCSNNLAAAEDAPDPDDPPDDLRDRDDGHHDDHDFFWLPGPNRQYGGHYYYDPPAYSPLQRHQKDWAQFPDSGPVTHGDPDTHIDTRPNVQSSVQVSQQSSCRSVPHRGTRGRSPDD

Radius of gyration: 24.82 Å; Cα contacts (8 Å, |Δi|>4): 1397; chains: 1; bounding box: 67×52×76 Å

Nearest PDB structures (foldseek):
  7c72-assembly2_B  TM=5.583E-01  e=7.786E-08  Mycobacterium tuberculosis
  7c72-assembly1_A  TM=5.205E-01  e=1.983E-07  Mycobacterium tuberculosis
  7xri-assembly1_B  TM=6.434E-01  e=4.280E-05  Lactobacillus acidophilus
  8qd2-assembly1_A  TM=5.814E-01  e=1.090E-04  Aspergillus fumigatus
  5uro-assembly1_A  TM=4.359E-01  e=1.377E-04  Trichoderma reesei QM6a

Mean predicted aligned error: 4.7 Å

Secondary structure (DSSP, 8-state):
---PPTT-PPPTT-EEEEEEEGGGT----HHHHHHH-TTS--SSHHHHHHHHHHHHHHHHS-HHHHHTEEEEEEEE---SSHHHHHHHHHHHSSPPPEEEEEEE-SSHHHHHHHH-S--TTPPSSBBTTB------TTEEEEEEEEEEEEESS-SSTT------B-TTS-B---EEEEEEEEEEEEP-SS--TTEEEEEEE--TT--GGGHHHHHHHHHHTT-EEEEEPPTTSGGGSTT------TTT--SS--SSPPP-TTHHHHHHTT-S-BTTBPTT-HHHHHHHHHHHHHHHHHHHHHHHH---HHHHHHHHHTTS-----EEEEEEEEEEHHHHHHHHHHHHH-TTEEEEEEES---STTTTTTTT-TTTHHHHHHHHTTTTT-TTT--TT-SSS-GGG-HHHHHHHHHHGGGSHHHHHHHHHH-GGGTS-PPEEEEEEETT-SSS-HHHHHHHHHHHTPPEEPP--SS--SS-S-SS---PBP-SSPEESTBTTTTB-EEEEEESS--TTTTTBSEEEEEES-SSSSP-EEEEEEEEE--HHHHHHHHHHHHHHHHHTS--EE--TT--

pLDDT: mean 93.91, std 4.84, range [57.38, 98.88]

Sequence (575 aa):
MAAPAYGVVLRERTRYGAYVLRAAGAAPAPAFVEAADLTTVPSDPAVAAVQASVRPLLEALDADTRAEVAAATVFTTESVTAEMVALREAAAAAPPVVSAVEVVGPDAAALDALFGAQDPDATPGWLLGMTRPQPHGHIAAVVHGDIALPNFLAAEPNVAGRIEFDAAGAAVVKGTQSVRFTLVLPKTATDYANLPVVIYVHGINRTRIDMLVEADTAAARGMATLAIDAPYHGSRSSTAGDGRNDLTGDAVPDGFGDLEGLFPSVNFFHLVASGGVPAYHPAAMRDNLRQAAAEICALAAFVVSGDPSPIDAALVAAGLPGKLSFAPRVGILSESFGAMLATVALAVDPNLVAGSVWSIAAGFPYPAMLHSANFSGTFAGVVFSPFDVTARVALGDPIRGARFEPIVMLYDTAIERGDPLAFAPYLVAGSLRGGSGPHLMMTMSWGDEWVPNESHESMFAAAGVPRMPLAAPDSPPGDVLRFVSLPETGAAPVRGNLGGGRQTAAAVVWYPASHAAVRMLNDQFEFVSDQPPFERRAMPEPFDNPAAEAHAMWSRFLAEAVAGDVPSVIDPYAP